Protein AF-A0A945WP04-F1 (afdb_monomer)

Secondary structure (DSSP, 8-state):
--S------------PPP-B-S---HHHHHHHHHHHHHHH-PPPGGGTTTTSTTTTSSB-PPP-SSSS---HHHHHHHHHHHT-GGGSTTS---HHHHSBGGGTSB--SSS-B-GGG-B-SS-----TTGGGSSSBSTT--BSSHHHHHHHHHH-TTTT---HHHHHHHHHT-HHHHHHHHHH-TT-S-HHHHHHHHHHHHHHHHS----HHHHTTTSSS--S-HHHHHHHHHHHHTTGGGTS-BTTTSSS-EEETTSSS-S-BTTB---GGG-BTHHHH--GGGTTEEEPPP-TTGGGSPSBSTT--B--HHHHHHHHHHHHH-----HHHHHHHHHHHHHTS-TTTSS--TT---SSS----S--SS------------PPPHHHHHHHHHHHHHHHHHHHHHHHHHHHHHHHHHHTTS-SSSHHHHHHHHHHHHHHHHTTS--TTB-HHHHHHHHHHHHHHHHHHHHHHHHHHHHHHHHHHHHHHHHHHHHHHHHHHTT--HHHHHHHHHHHHHHHHHHHS-SHHHHHHHHHHHHHHTTS---HHHHHHHHHHHHHHHHHS-----

Solvent-accessible surface area (backbone atoms only — not comparable to full-atom values): 30443 Å² total; per-residue (Å²): 144,87,84,88,81,82,74,79,81,76,87,62,93,69,77,73,80,89,53,74,55,75,94,67,54,61,68,52,41,52,51,30,44,50,51,19,51,62,44,31,54,80,80,73,56,69,59,66,41,68,86,43,94,45,54,47,38,45,58,38,70,68,41,82,78,67,83,86,74,78,54,67,67,52,37,50,52,7,53,53,56,37,59,32,21,64,47,10,65,84,40,82,31,30,58,47,69,44,36,26,68,86,39,50,12,12,62,60,39,37,41,43,72,20,46,96,69,28,68,39,76,40,29,58,68,49,49,57,44,47,65,51,27,64,38,31,70,58,46,38,85,21,72,39,56,40,56,39,61,52,48,47,30,55,30,70,37,32,20,49,19,56,66,69,57,35,43,50,51,44,69,73,34,70,68,51,46,55,55,28,50,45,70,32,95,80,29,86,38,69,66,52,53,17,45,26,35,32,48,22,46,35,70,68,30,39,59,74,75,17,42,52,55,44,43,79,74,65,91,48,75,61,58,51,75,55,19,51,52,5,50,53,49,37,47,42,58,17,54,35,44,63,37,18,19,58,41,31,10,23,51,50,41,40,60,64,26,72,57,32,72,70,56,45,96,94,45,67,79,53,82,76,47,25,31,31,18,76,79,68,73,42,74,93,30,48,36,16,28,38,35,61,54,41,58,35,48,75,55,42,42,26,41,66,62,63,16,81,36,87,43,72,61,58,49,52,51,49,47,34,31,20,54,58,41,39,88,76,55,72,67,55,46,51,19,33,51,43,25,40,48,28,38,21,52,76,61,80,69,62,87,57,100,82,67,94,64,80,78,54,84,74,73,56,92,63,89,68,84,76,85,62,92,67,72,79,76,64,45,76,72,76,62,59,61,72,57,42,49,54,49,36,48,51,53,50,52,51,29,50,52,48,44,70,47,30,66,58,54,37,54,51,38,52,49,34,42,75,72,63,71,26,53,40,47,44,67,44,44,46,42,51,50,50,25,43,22,26,19,45,17,43,64,38,62,53,61,49,50,29,70,72,59,45,52,53,46,42,57,51,16,53,52,40,39,55,48,40,59,53,46,52,55,54,51,36,55,50,51,35,32,51,23,49,27,48,18,22,48,31,36,41,53,46,52,48,55,63,60,48,66,91,49,53,74,70,54,44,53,48,44,50,50,29,56,51,27,49,52,48,20,71,76,50,48,38,74,67,34,44,52,49,29,55,50,36,52,54,58,55,71,79,47,97,62,64,67,69,62,52,51,36,42,53,50,22,53,49,45,28,63,75,40,50,77,54,76,80,128

Mean predicted aligned error: 7.93 Å

Foldseek 3Di:
DPPPPPPPPPPPPPPDDFDFDDDDDLVLQVVLLVQLDLLLDDAQQLCQCCVAPCNQPQADAFHDPDDDDDDVLLLVLLVCQQQQLLLFPVSNAGVCQAQPVLLQGGPQDLFGAAPVRQTDQWGDAHLACQSNFCADDFLRPGRGQLRVNQVQSCDCRHRVHDLVSSLVVLVVPVVQQVSQVQADVVGRDSSSSSVSNRSNSCNQRGDADFLVNVVSPDVDNSADPLLVLLVVLCVLLQLSLAQGGHQRFSQAKAAWQPLHDPADPVRHDDPLQQRNCVPPVDPVCGSITGTGGLQVVLRRAPDDTSSPRGDQLVVQQSCSCRVRVDHDDSSNSSSNSSNSNRSHDPPVSDDDPPDPDPNDPPPPPCPDDDPDVPDSPGHPDPPRSVVSLVVLQVVLVVLVVLLVCLVVQLVVLLVCLLQSVHSDRSSNSSSLSSLSSSLSSQCSHRSRGDPVVNVVSNVVSVVSNVVSVVVSVVSNLSSNLSSLLSSLLSLLLSLLVVQVVVDDPVSVVLSVQLNVLSVVCSNAPAPVSLVSNVVSLVVNVVDPDDPSSNVSNVSSNVSNVVSDDHPDD

pLDDT: mean 86.67, std 18.06, range [26.17, 98.5]

Nearest PDB structures (foldseek):
  6qkn-assembly1_A  TM=9.224E-01  e=2.641E-20  Neisseria gonorrhoeae
  2c1v-assembly1_B  TM=8.994E-01  e=1.463E-19  Paracoccus pantotrophus
  2vhd-assembly1_B  TM=9.060E-01  e=2.171E-19  Pseudomonas aeruginosa
  4aam-assembly1_A  TM=8.886E-01  e=1.597E-19  Geobacter sulfurreducens PCA
  2c1u-assembly2_D  TM=7.619E-01  e=1.241E-13  Paracoccus pantotrophus

Structure (mmCIF, N/CA/C/O backbone):
data_AF-A0A945WP04-F1
#
_entry.id   AF-A0A945WP04-F1
#
loop_
_atom_site.group_PDB
_atom_site.id
_atom_site.type_symbol
_atom_site.label_atom_id
_atom_site.label_alt_id
_atom_site.label_comp_id
_atom_site.label_asym_id
_atom_site.label_entity_id
_atom_site.label_seq_id
_atom_site.pdbx_PDB_ins_code
_atom_site.Cartn_x
_atom_site.Cartn_y
_atom_site.Cartn_z
_atom_site.occupancy
_atom_site.B_iso_or_equiv
_atom_site.auth_seq_id
_atom_site.auth_comp_id
_atom_site.auth_asym_id
_atom_site.auth_atom_id
_atom_site.pdbx_PDB_model_num
ATOM 1 N N . MET A 1 1 ? 13.550 -12.109 20.025 1.00 34.31 1 MET A N 1
ATOM 2 C CA . MET A 1 1 ? 14.555 -11.101 19.603 1.00 34.31 1 MET A CA 1
ATOM 3 C C . MET A 1 1 ? 15.988 -11.354 20.125 1.00 34.31 1 MET A C 1
ATOM 5 O O . MET A 1 1 ? 16.741 -10.403 20.266 1.00 34.31 1 MET A O 1
ATOM 9 N N . LYS A 1 2 ? 16.436 -12.603 20.362 1.00 28.48 2 LYS A N 1
ATOM 10 C CA . LYS A 1 2 ? 17.830 -12.880 20.801 1.00 28.48 2 LYS A CA 1
ATOM 11 C C . LYS A 1 2 ? 18.647 -13.811 19.882 1.00 28.48 2 LYS A C 1
ATOM 13 O O . LYS A 1 2 ? 19.763 -14.133 20.246 1.00 28.48 2 LYS A O 1
ATOM 18 N N . ASN A 1 3 ? 18.158 -14.185 18.690 1.00 29.69 3 ASN A N 1
ATOM 19 C CA . ASN A 1 3 ? 18.866 -15.119 17.786 1.00 29.69 3 ASN A CA 1
ATOM 20 C C . ASN A 1 3 ? 18.899 -14.714 16.292 1.00 29.69 3 ASN A C 1
ATOM 22 O O . ASN A 1 3 ? 19.083 -15.570 15.436 1.00 29.69 3 ASN A O 1
ATOM 26 N N . ILE A 1 4 ? 18.762 -13.425 15.956 1.00 34.06 4 ILE A N 1
ATOM 27 C CA . ILE A 1 4 ? 19.034 -12.909 14.596 1.00 34.06 4 ILE A CA 1
ATOM 28 C C . ILE A 1 4 ? 19.925 -11.673 14.734 1.00 34.06 4 ILE A C 1
ATOM 30 O O . ILE A 1 4 ? 19.503 -10.542 14.552 1.00 34.06 4 ILE A O 1
ATOM 34 N N . LEU A 1 5 ? 21.150 -11.888 15.200 1.00 34.22 5 LEU A N 1
ATOM 35 C CA . LEU A 1 5 ? 22.215 -10.885 15.174 1.00 34.22 5 LEU A CA 1
ATOM 36 C C . LEU A 1 5 ? 23.546 -11.635 15.128 1.00 34.22 5 LEU A C 1
ATOM 38 O O . LEU A 1 5 ? 24.365 -11.598 16.039 1.00 34.22 5 LEU A O 1
ATOM 42 N N . LEU A 1 6 ? 23.719 -12.398 14.053 1.00 34.66 6 LEU A N 1
ATOM 43 C CA . LEU A 1 6 ? 25.030 -12.868 13.628 1.00 34.66 6 LEU A CA 1
ATOM 44 C C . LEU A 1 6 ? 25.263 -12.424 12.182 1.00 34.66 6 LEU A C 1
ATOM 46 O O . LEU A 1 6 ? 25.615 -13.220 11.321 1.00 34.66 6 LEU A O 1
ATOM 50 N N . PHE A 1 7 ? 25.045 -11.135 11.914 1.00 36.44 7 PHE A N 1
ATOM 51 C CA . PHE A 1 7 ? 25.724 -10.500 10.797 1.00 36.44 7 PHE A CA 1
ATOM 52 C C . PHE A 1 7 ? 27.129 -10.171 11.279 1.00 36.44 7 PHE A C 1
ATOM 54 O O . PHE A 1 7 ? 27.327 -9.373 12.196 1.00 36.44 7 PHE A O 1
ATOM 61 N N . LEU A 1 8 ? 28.100 -10.870 10.699 1.00 32.41 8 LEU A N 1
ATOM 62 C CA . LEU A 1 8 ? 29.501 -10.504 10.774 1.00 32.41 8 LEU A CA 1
ATOM 63 C C . LEU A 1 8 ? 29.613 -9.017 10.431 1.00 32.41 8 LEU A C 1
ATOM 65 O O . LEU A 1 8 ? 29.380 -8.615 9.294 1.00 32.41 8 LEU A O 1
ATOM 69 N N . PHE A 1 9 ? 29.973 -8.217 11.432 1.00 36.03 9 PHE A N 1
ATOM 70 C CA . PHE A 1 9 ? 30.560 -6.903 11.240 1.00 36.03 9 PHE A CA 1
ATOM 71 C C . PHE A 1 9 ? 31.805 -7.071 10.358 1.00 36.03 9 PHE A C 1
ATOM 73 O O . PHE A 1 9 ? 32.915 -7.255 10.851 1.00 36.03 9 PHE A O 1
ATOM 80 N N . LEU A 1 10 ? 31.635 -6.966 9.044 1.00 36.03 10 LEU A N 1
ATOM 81 C CA . LEU A 1 10 ? 32.674 -6.447 8.164 1.00 36.03 10 LEU A CA 1
ATOM 82 C C . LEU A 1 10 ? 32.594 -4.917 8.224 1.00 36.03 10 LEU A C 1
ATOM 84 O O . LEU A 1 10 ? 32.387 -4.230 7.231 1.00 36.03 10 LEU A O 1
ATOM 88 N N . SER A 1 11 ? 32.784 -4.367 9.429 1.00 35.47 11 SER A N 1
ATOM 89 C CA . SER A 1 11 ? 33.242 -2.990 9.612 1.00 35.47 11 SER A CA 1
ATOM 90 C C . SER A 1 11 ? 34.712 -2.936 9.202 1.00 35.47 11 SER A C 1
ATOM 92 O O . SER A 1 11 ? 35.624 -2.881 10.024 1.00 35.47 11 SER A O 1
ATOM 94 N N . GLY A 1 12 ? 34.927 -3.047 7.902 1.00 32.53 12 GLY A N 1
ATOM 95 C CA . GLY A 1 12 ? 36.194 -2.862 7.233 1.00 32.53 12 GLY A CA 1
ATOM 96 C C . GLY A 1 12 ? 35.875 -2.158 5.934 1.00 32.53 12 GLY A C 1
ATOM 97 O O . GLY A 1 12 ? 35.810 -2.798 4.892 1.00 32.53 12 GLY A O 1
ATOM 98 N N . ALA A 1 13 ? 35.619 -0.851 6.015 1.00 39.91 13 ALA A N 1
ATOM 99 C CA . ALA A 1 13 ? 35.629 0.022 4.854 1.00 39.91 13 ALA A CA 1
ATOM 100 C C . ALA A 1 13 ? 37.052 0.023 4.280 1.00 39.91 13 ALA A C 1
ATOM 102 O O . ALA A 1 13 ? 37.882 0.868 4.602 1.00 39.91 13 ALA A O 1
ATOM 103 N N . ILE A 1 14 ? 37.352 -0.984 3.471 1.00 37.69 14 ILE A N 1
ATOM 104 C CA . ILE A 1 14 ? 38.383 -0.904 2.455 1.00 37.69 14 ILE A CA 1
ATOM 105 C C . ILE A 1 14 ? 37.577 -0.736 1.177 1.00 37.69 14 ILE A C 1
ATOM 107 O O . ILE A 1 14 ? 37.139 -1.720 0.594 1.00 37.69 14 ILE A O 1
ATOM 111 N N . GLN A 1 15 ? 37.313 0.512 0.784 1.00 42.91 15 GLN A N 1
ATOM 112 C CA . GLN A 1 15 ? 37.037 0.776 -0.623 1.00 42.91 15 GLN A CA 1
ATOM 113 C C . GLN A 1 15 ? 38.327 0.385 -1.357 1.00 42.91 15 GLN A C 1
ATOM 115 O O . GLN A 1 15 ? 39.358 1.023 -1.112 1.00 42.91 15 GLN A O 1
ATOM 120 N N . PRO A 1 16 ? 38.353 -0.692 -2.163 1.00 43.84 16 PRO A N 1
ATOM 121 C CA . PRO A 1 16 ? 39.505 -0.921 -3.014 1.00 43.84 16 PRO A CA 1
ATOM 122 C C . PRO A 1 16 ? 39.637 0.301 -3.927 1.00 43.84 16 PRO A C 1
ATOM 124 O O . PRO A 1 16 ? 38.644 0.793 -4.460 1.00 43.84 16 PRO A O 1
ATOM 127 N N . ALA A 1 17 ? 40.852 0.830 -4.073 1.00 47.66 17 ALA A N 1
ATOM 128 C CA . ALA A 1 17 ? 41.103 1.848 -5.082 1.00 47.66 17 ALA A CA 1
ATOM 129 C C . ALA A 1 17 ? 40.721 1.256 -6.448 1.00 47.66 17 ALA A C 1
ATOM 131 O O . ALA A 1 17 ? 41.252 0.203 -6.816 1.00 47.66 17 ALA A O 1
ATOM 132 N N . LEU A 1 18 ? 39.784 1.898 -7.156 1.00 55.88 18 LEU A N 1
ATOM 133 C CA . LEU A 1 18 ? 39.366 1.462 -8.486 1.00 55.88 18 LEU A CA 1
ATOM 134 C C . LEU A 1 18 ? 40.599 1.424 -9.395 1.00 55.88 18 LEU A C 1
ATOM 136 O O . LEU A 1 18 ? 41.330 2.410 -9.516 1.00 55.88 18 LEU A O 1
ATOM 140 N N . SER A 1 19 ? 40.857 0.262 -9.987 1.00 52.16 19 SER A N 1
ATOM 141 C CA . SER A 1 19 ? 41.856 0.090 -11.038 1.00 52.16 19 SER A CA 1
ATOM 142 C C . SER A 1 19 ? 41.137 -0.208 -12.345 1.00 52.16 19 SER A C 1
ATOM 144 O O . SER A 1 19 ? 40.187 -0.994 -12.355 1.00 52.16 19 SER A O 1
ATOM 146 N N . TYR A 1 20 ? 41.595 0.417 -13.428 1.00 63.59 20 TYR A N 1
ATOM 147 C CA . TYR A 1 20 ? 40.957 0.335 -14.739 1.00 63.59 20 TYR A CA 1
ATOM 148 C C . TYR A 1 20 ? 41.781 -0.508 -15.711 1.00 63.59 20 TYR A C 1
ATOM 150 O O . TYR A 1 20 ? 42.997 -0.316 -15.794 1.00 63.59 20 TYR A O 1
ATOM 158 N N . GLY A 1 21 ? 41.094 -1.385 -16.449 1.00 58.47 21 GLY A N 1
ATOM 159 C CA . GLY A 1 21 ? 41.685 -2.259 -17.468 1.00 58.47 21 GLY A CA 1
ATOM 160 C C . GLY A 1 21 ? 41.702 -1.675 -18.879 1.00 58.47 21 GLY A C 1
ATOM 161 O O . GLY A 1 21 ? 41.487 -0.479 -19.065 1.00 58.47 21 GLY A O 1
ATOM 162 N N . ASP A 1 22 ? 42.003 -2.531 -19.866 1.00 56.81 22 ASP A N 1
ATOM 163 C CA . ASP A 1 22 ? 42.152 -2.219 -21.302 1.00 56.81 22 ASP A CA 1
ATOM 164 C C . ASP A 1 22 ? 41.022 -1.350 -21.906 1.00 56.81 22 ASP A C 1
ATOM 166 O O . ASP A 1 22 ? 39.963 -1.148 -21.318 1.00 56.81 22 ASP A O 1
ATOM 170 N N . SER A 1 23 ? 41.228 -0.845 -23.134 1.00 66.81 23 SER A N 1
ATOM 171 C CA . SER A 1 23 ? 40.264 0.016 -23.838 1.00 66.81 23 SER A CA 1
ATOM 172 C C . SER A 1 23 ? 38.892 -0.658 -24.027 1.00 66.81 23 SER A C 1
ATOM 174 O O . SER A 1 23 ? 38.703 -1.432 -24.968 1.00 66.81 23 SER A O 1
ATOM 176 N N . VAL A 1 24 ? 37.941 -0.326 -23.153 1.00 79.31 24 VAL A N 1
ATOM 177 C CA . VAL A 1 24 ? 36.536 -0.757 -23.207 1.00 79.31 24 VAL A CA 1
ATOM 178 C C . VAL A 1 24 ? 35.816 -0.062 -24.360 1.00 79.31 24 VAL A C 1
ATOM 180 O O . VAL A 1 24 ? 36.065 1.114 -24.647 1.00 79.31 24 VAL A O 1
ATOM 183 N N . SER A 1 25 ? 34.930 -0.780 -25.048 1.00 84.88 25 SER A N 1
ATOM 184 C CA . SER A 1 25 ? 34.165 -0.195 -26.148 1.00 84.88 25 SER A CA 1
ATOM 185 C C . SER A 1 25 ? 33.113 0.802 -25.642 1.00 84.88 25 SER A C 1
ATOM 187 O O . SER A 1 25 ? 32.589 0.679 -24.537 1.00 84.88 25 SER A O 1
ATOM 189 N N . GLN A 1 26 ? 32.754 1.782 -26.478 1.00 85.00 26 GLN A N 1
ATOM 190 C CA . GLN A 1 26 ? 31.664 2.721 -26.180 1.00 85.00 26 GLN A CA 1
ATOM 191 C C . GLN A 1 26 ? 30.350 1.990 -25.863 1.00 85.00 26 GLN A C 1
ATOM 193 O O . GLN A 1 26 ? 29.689 2.326 -24.887 1.00 85.00 26 GLN A O 1
ATOM 198 N N . LEU A 1 27 ? 30.018 0.959 -26.646 1.00 86.00 27 LEU A N 1
ATOM 199 C CA . LEU A 1 27 ? 28.788 0.187 -26.479 1.00 86.00 27 LEU A CA 1
ATOM 200 C C . LEU A 1 27 ? 28.720 -0.510 -25.113 1.00 86.00 27 LEU A C 1
ATOM 202 O O . LEU A 1 27 ? 27.656 -0.564 -24.506 1.00 86.00 27 LEU A O 1
ATOM 206 N N . GLU A 1 28 ? 29.841 -1.036 -24.615 1.00 88.25 28 GLU A N 1
ATOM 207 C CA . GLU A 1 28 ? 29.900 -1.676 -23.294 1.00 88.25 28 GLU A CA 1
ATOM 208 C C . GLU A 1 28 ? 29.711 -0.665 -22.158 1.00 88.25 28 GLU A C 1
ATOM 210 O O . GLU A 1 28 ? 29.015 -0.971 -21.191 1.00 88.25 28 GLU A O 1
ATOM 215 N N . ILE A 1 29 ? 30.282 0.538 -22.281 1.00 89.25 29 ILE A N 1
ATOM 216 C CA . ILE A 1 29 ? 30.098 1.621 -21.302 1.00 89.25 29 ILE A CA 1
ATOM 217 C C . ILE A 1 29 ? 28.630 2.062 -21.275 1.00 89.25 29 ILE A C 1
ATOM 219 O O . ILE A 1 29 ? 28.030 2.122 -20.205 1.00 89.25 29 ILE A O 1
ATOM 223 N N . GLU A 1 30 ? 28.040 2.315 -22.446 1.00 89.62 30 GLU A N 1
ATOM 224 C CA . GLU A 1 30 ? 26.631 2.707 -22.572 1.00 89.62 30 GLU A CA 1
ATOM 225 C C . GLU A 1 30 ? 25.693 1.631 -22.022 1.00 89.62 30 GLU A C 1
ATOM 227 O O . GLU A 1 30 ? 24.803 1.935 -21.231 1.00 89.62 30 GLU A O 1
ATOM 232 N N . SER A 1 31 ? 25.931 0.364 -22.370 1.00 88.81 31 SER A N 1
ATOM 233 C CA . SER A 1 31 ? 25.106 -0.757 -21.905 1.00 88.81 31 SER A CA 1
ATOM 234 C C . SER A 1 31 ? 25.180 -0.934 -20.388 1.00 88.81 31 SER A C 1
ATOM 236 O O . SER A 1 31 ? 24.155 -1.156 -19.747 1.00 88.81 31 SER A O 1
ATOM 238 N N . ALA A 1 32 ? 26.375 -0.828 -19.796 1.00 91.25 32 ALA A N 1
ATOM 239 C CA . ALA A 1 32 ? 26.549 -0.956 -18.351 1.00 91.25 32 ALA A CA 1
ATOM 240 C C . ALA A 1 32 ? 25.878 0.195 -17.591 1.00 91.25 32 ALA A C 1
ATOM 242 O O . ALA A 1 32 ? 25.213 -0.043 -16.582 1.00 91.25 32 ALA A O 1
ATOM 243 N N . TRP A 1 33 ? 26.011 1.423 -18.096 1.00 92.19 33 TRP A N 1
ATOM 244 C CA . TRP A 1 33 ? 25.365 2.596 -17.519 1.00 92.19 33 TRP A CA 1
ATOM 245 C C . TRP A 1 33 ? 23.839 2.519 -17.600 1.00 92.19 33 TRP A C 1
ATOM 247 O O . TRP A 1 33 ? 23.161 2.735 -16.597 1.00 92.19 33 TRP A O 1
ATOM 257 N N . LEU A 1 34 ? 23.289 2.181 -18.770 1.00 89.19 34 LEU A N 1
ATOM 258 C CA . LEU A 1 34 ? 21.843 2.033 -18.943 1.00 89.19 34 LEU A CA 1
ATOM 259 C C . LEU A 1 34 ? 21.301 0.936 -18.026 1.00 89.19 34 LEU A C 1
ATOM 261 O O . LEU A 1 34 ? 20.300 1.151 -17.351 1.00 89.19 34 LEU A O 1
ATOM 265 N N . ALA A 1 35 ? 21.991 -0.203 -17.919 1.00 90.19 35 ALA A N 1
ATOM 266 C CA . ALA A 1 35 ? 21.593 -1.269 -17.006 1.00 90.19 35 ALA A CA 1
ATOM 267 C C . ALA A 1 35 ? 21.615 -0.817 -15.533 1.00 90.19 35 ALA A C 1
ATOM 269 O O . ALA A 1 35 ? 20.663 -1.088 -14.803 1.00 90.19 35 ALA A O 1
ATOM 270 N N . PHE A 1 36 ? 22.642 -0.071 -15.111 1.00 93.56 36 PHE A N 1
ATOM 271 C CA . PHE A 1 36 ? 22.720 0.529 -13.774 1.00 93.56 36 PHE A CA 1
ATOM 272 C C . PHE A 1 36 ? 21.574 1.516 -13.513 1.00 93.56 36 PHE A C 1
ATOM 274 O O . PHE A 1 36 ? 20.879 1.407 -12.500 1.00 93.56 36 PHE A O 1
ATOM 281 N N . SER A 1 37 ? 21.346 2.452 -14.437 1.00 89.31 37 SER A N 1
ATOM 282 C CA . SER A 1 37 ? 20.302 3.473 -14.325 1.00 89.31 37 SER A CA 1
ATOM 283 C C . SER A 1 37 ? 18.908 2.843 -14.284 1.00 89.31 37 SER A C 1
ATOM 285 O O . SER A 1 37 ? 18.106 3.174 -13.408 1.00 89.31 37 SER A O 1
ATOM 287 N N . ASN A 1 38 ? 18.645 1.876 -15.165 1.00 85.81 38 ASN A N 1
ATOM 288 C CA . ASN A 1 38 ? 17.376 1.153 -15.232 1.00 85.81 38 ASN A CA 1
ATOM 289 C C . ASN A 1 38 ? 17.143 0.307 -13.973 1.00 85.81 38 ASN A C 1
ATOM 291 O O . ASN A 1 38 ? 16.034 0.283 -13.446 1.00 85.81 38 ASN A O 1
ATOM 295 N N . ALA A 1 39 ? 18.183 -0.348 -13.446 1.00 89.31 39 ALA A N 1
ATOM 296 C CA . ALA A 1 39 ? 18.085 -1.129 -12.214 1.00 89.31 39 ALA A CA 1
ATOM 297 C C . ALA A 1 39 ? 17.856 -0.261 -10.968 1.00 89.31 39 ALA A C 1
ATOM 299 O O . ALA A 1 39 ? 17.168 -0.693 -10.041 1.00 89.31 39 ALA A O 1
ATOM 300 N N . ARG A 1 40 ? 18.410 0.959 -10.942 1.00 90.88 40 ARG A N 1
ATOM 301 C CA . ARG A 1 40 ? 18.134 1.945 -9.889 1.00 90.88 40 ARG A CA 1
ATOM 302 C C . ARG A 1 40 ? 16.696 2.464 -9.962 1.00 90.88 40 ARG A C 1
ATOM 304 O O . ARG A 1 40 ? 16.062 2.647 -8.920 1.00 90.88 40 ARG A O 1
ATOM 311 N N . GLY A 1 41 ? 16.203 2.725 -11.173 1.00 86.44 41 GLY A N 1
ATOM 312 C CA . GLY A 1 41 ? 14.885 3.306 -11.426 1.00 86.44 41 GLY A CA 1
ATOM 313 C C . GLY A 1 41 ? 14.698 4.700 -10.813 1.00 86.44 41 GLY A C 1
ATOM 314 O O . GLY A 1 41 ? 15.636 5.314 -10.291 1.00 86.44 41 GLY A O 1
ATOM 315 N N . GLU A 1 42 ? 13.465 5.197 -10.846 1.00 83.81 42 GLU A N 1
ATOM 316 C CA . GLU A 1 42 ? 13.076 6.488 -10.264 1.00 83.81 42 GLU A CA 1
ATOM 317 C C . GLU A 1 42 ? 12.852 6.410 -8.749 1.00 83.81 42 GLU A C 1
ATOM 319 O O . GLU A 1 42 ? 12.604 5.340 -8.190 1.00 83.81 42 GLU A O 1
ATOM 324 N N . ALA A 1 43 ? 12.970 7.555 -8.070 1.00 86.12 43 ALA A N 1
ATOM 325 C CA . ALA A 1 43 ? 12.761 7.640 -6.629 1.00 86.12 43 ALA A CA 1
ATOM 326 C C . ALA A 1 43 ? 11.291 7.511 -6.244 1.00 86.12 43 ALA A C 1
ATOM 328 O O . ALA A 1 43 ? 10.401 7.939 -6.972 1.00 86.12 43 ALA A O 1
ATOM 329 N N . SER A 1 44 ? 11.044 6.934 -5.065 1.00 87.94 44 SER A N 1
ATOM 330 C CA . SER A 1 44 ? 9.682 6.787 -4.559 1.00 87.94 44 SER A CA 1
ATOM 331 C C . SER A 1 44 ? 9.044 8.147 -4.284 1.00 87.94 44 SER A C 1
ATOM 333 O O . SER A 1 44 ? 9.602 8.982 -3.566 1.00 87.94 44 SER A O 1
ATOM 335 N N . LEU A 1 45 ? 7.822 8.326 -4.786 1.00 88.12 45 LEU A N 1
ATOM 336 C CA . LEU A 1 45 ? 7.016 9.526 -4.569 1.00 88.12 45 LEU A CA 1
ATOM 337 C C . LEU A 1 45 ? 6.528 9.681 -3.121 1.00 88.12 45 LEU A C 1
ATOM 339 O O . LEU A 1 45 ? 6.137 10.771 -2.721 1.00 88.12 45 LEU A O 1
ATOM 343 N N . ILE A 1 46 ? 6.606 8.629 -2.300 1.00 88.06 46 ILE A N 1
ATOM 344 C CA . ILE A 1 46 ? 6.139 8.609 -0.901 1.00 88.06 46 ILE A CA 1
ATOM 345 C C . ILE A 1 46 ? 6.805 9.703 -0.029 1.00 88.06 46 ILE A C 1
ATOM 347 O O . ILE A 1 46 ? 6.271 10.097 1.016 1.00 88.06 46 ILE A O 1
ATOM 351 N N . ARG A 1 47 ? 7.971 10.217 -0.448 1.00 85.31 47 ARG A N 1
ATOM 352 C CA . ARG A 1 47 ? 8.726 11.269 0.252 1.00 85.31 47 ARG A CA 1
ATOM 353 C C . ARG A 1 47 ? 8.447 12.698 -0.247 1.00 85.31 47 ARG A C 1
ATOM 355 O O . ARG A 1 47 ? 9.016 13.634 0.305 1.00 85.31 47 ARG A O 1
ATOM 362 N N . GLY A 1 48 ? 7.605 12.900 -1.261 1.00 77.06 48 GLY A N 1
ATOM 363 C CA . GLY A 1 48 ? 7.468 14.203 -1.933 1.00 77.06 48 GLY A CA 1
ATOM 364 C C . GLY A 1 48 ? 7.057 15.390 -1.038 1.00 77.06 48 GLY A C 1
ATOM 365 O O . GLY A 1 48 ? 7.302 16.533 -1.402 1.00 77.06 48 GLY A O 1
ATOM 366 N N . ASP A 1 49 ? 6.494 15.142 0.145 1.00 79.31 49 ASP A N 1
ATOM 367 C CA . ASP A 1 49 ? 5.910 16.131 1.065 1.00 79.31 49 ASP A CA 1
ATOM 368 C C . ASP A 1 49 ? 6.508 16.093 2.491 1.00 79.31 49 ASP A C 1
ATOM 370 O O . ASP A 1 49 ? 5.860 16.513 3.447 1.00 79.31 49 ASP A O 1
ATOM 374 N N . VAL A 1 50 ? 7.749 15.619 2.671 1.00 84.75 50 VAL A N 1
ATOM 375 C CA . VAL A 1 50 ? 8.391 15.528 4.010 1.00 84.75 50 VAL A CA 1
ATOM 376 C C . VAL A 1 50 ? 8.463 16.841 4.792 1.00 84.75 50 VAL A C 1
ATOM 378 O O . VAL A 1 50 ? 8.528 16.812 6.017 1.00 84.75 50 VAL A O 1
ATOM 381 N N . GLU A 1 51 ? 8.454 17.981 4.101 1.00 87.38 51 GLU A N 1
ATOM 382 C CA . GLU A 1 51 ? 8.515 19.310 4.721 1.00 87.38 51 GLU A CA 1
ATOM 383 C C . GLU A 1 51 ? 7.126 19.863 5.094 1.00 87.38 51 GLU A C 1
ATOM 385 O O . GLU A 1 51 ? 7.023 20.944 5.678 1.00 87.38 51 GLU A O 1
ATOM 390 N N . HIS A 1 52 ? 6.038 19.159 4.757 1.00 87.00 52 HIS A N 1
ATOM 391 C CA . HIS A 1 52 ? 4.685 19.602 5.085 1.00 87.00 52 HIS A CA 1
ATOM 392 C C . HIS A 1 52 ? 4.458 19.588 6.612 1.00 87.00 52 HIS A C 1
ATOM 394 O O . HIS A 1 52 ? 4.917 18.665 7.288 1.00 87.00 52 HIS A O 1
ATOM 400 N N . PRO A 1 53 ? 3.705 20.542 7.203 1.00 87.50 53 PRO A N 1
ATOM 401 C CA . PRO A 1 53 ? 3.450 20.554 8.648 1.00 87.50 53 PRO A CA 1
ATOM 402 C C . PRO A 1 53 ? 2.823 19.264 9.192 1.00 87.50 53 PRO A C 1
ATOM 404 O O . PRO A 1 53 ? 3.075 18.898 10.336 1.00 87.50 53 PRO A O 1
ATOM 407 N N . SER A 1 54 ? 2.045 18.565 8.359 1.00 85.75 54 SER A N 1
ATOM 408 C CA . SER A 1 54 ? 1.415 17.283 8.695 1.00 85.75 54 SER A CA 1
ATOM 409 C C . SER A 1 54 ? 2.282 16.059 8.374 1.00 85.75 54 SER A C 1
ATOM 411 O O . SER A 1 54 ? 1.782 14.937 8.375 1.00 85.75 54 SER A O 1
ATOM 413 N N . ALA A 1 55 ? 3.574 16.233 8.075 1.00 88.75 55 ALA A N 1
ATOM 414 C CA . ALA A 1 55 ? 4.443 15.147 7.623 1.00 88.75 55 ALA A CA 1
ATOM 415 C C . ALA A 1 55 ? 4.593 14.004 8.633 1.00 88.75 55 ALA A C 1
ATOM 417 O O . ALA A 1 55 ? 4.950 12.916 8.217 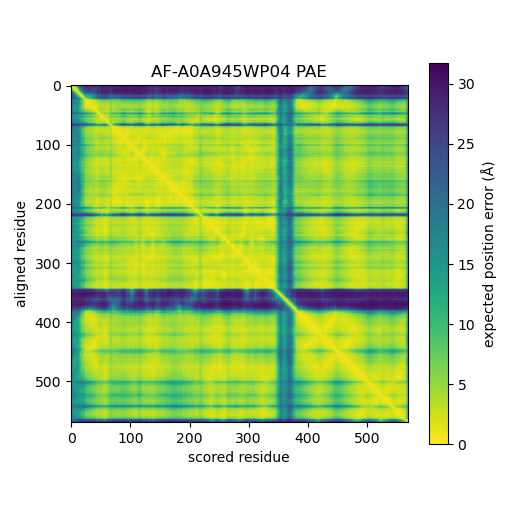1.00 88.75 55 ALA A O 1
ATOM 418 N N . ASN A 1 56 ? 4.336 14.230 9.928 1.00 91.88 56 ASN A N 1
ATOM 419 C CA . ASN A 1 56 ? 4.341 13.181 10.958 1.00 91.88 56 ASN A CA 1
ATOM 420 C C . ASN A 1 56 ? 2.927 12.797 11.442 1.00 91.88 56 ASN A C 1
ATOM 422 O O . ASN A 1 56 ? 2.795 11.951 12.335 1.00 91.88 56 ASN A O 1
ATOM 426 N N . ASP A 1 57 ? 1.885 13.414 10.877 1.00 92.62 57 ASP A N 1
ATOM 427 C CA . ASP A 1 57 ? 0.493 13.157 11.240 1.00 92.62 57 ASP A CA 1
ATOM 428 C C . ASP A 1 57 ? -0.004 11.837 10.637 1.00 92.62 57 ASP A C 1
ATOM 430 O O . ASP A 1 57 ? 0.592 11.253 9.735 1.00 92.62 57 ASP A O 1
ATOM 434 N N . ILE A 1 58 ? -1.148 11.358 11.132 1.00 94.62 58 ILE A N 1
ATOM 435 C CA . ILE A 1 58 ? -1.789 10.121 10.656 1.00 94.62 58 ILE A CA 1
ATOM 436 C C . ILE A 1 58 ? -2.081 10.183 9.149 1.00 94.62 58 ILE A C 1
ATOM 438 O O . ILE A 1 58 ? -1.965 9.175 8.452 1.00 94.62 58 ILE A O 1
ATOM 442 N N . PHE A 1 59 ? -2.479 11.356 8.658 1.00 93.69 59 PHE A N 1
ATOM 443 C CA . PHE A 1 59 ? -2.839 11.591 7.268 1.00 93.69 59 PHE A CA 1
ATOM 444 C C . PHE A 1 59 ? -1.909 12.625 6.649 1.00 93.69 59 PHE A C 1
ATOM 446 O O . PHE A 1 59 ? -1.612 13.648 7.269 1.00 93.69 59 PHE A O 1
ATOM 453 N N . ARG A 1 60 ? -1.500 12.376 5.406 1.00 90.31 60 ARG A N 1
ATOM 454 C CA . ARG A 1 60 ? -0.590 13.250 4.666 1.00 90.31 60 ARG A CA 1
ATOM 455 C C . ARG A 1 60 ? -1.206 13.743 3.366 1.00 90.31 60 ARG A C 1
ATOM 457 O O . ARG A 1 60 ? -2.140 13.141 2.834 1.00 90.31 60 ARG A O 1
ATOM 464 N N . VAL A 1 61 ? -0.667 14.854 2.881 1.00 88.75 61 VAL A N 1
ATOM 465 C CA . VAL A 1 61 ? -1.009 15.408 1.572 1.00 88.75 61 VAL A CA 1
ATOM 466 C C . VAL A 1 61 ? -0.376 14.563 0.480 1.00 88.75 61 VAL A C 1
ATOM 468 O O . VAL A 1 61 ? 0.734 14.070 0.640 1.00 88.75 61 VAL A O 1
ATOM 471 N N . ILE A 1 62 ? -1.072 14.403 -0.643 1.00 87.94 62 ILE A N 1
ATOM 472 C CA . ILE A 1 62 ? -0.473 13.778 -1.821 1.00 87.94 62 ILE A CA 1
ATOM 473 C C . ILE A 1 62 ? 0.498 14.786 -2.449 1.00 87.94 62 ILE A C 1
ATOM 475 O O . ILE A 1 62 ? 0.100 15.938 -2.643 1.00 87.94 62 ILE A O 1
ATOM 479 N N . PRO A 1 63 ? 1.747 14.391 -2.757 1.00 83.62 63 PRO A N 1
ATOM 480 C CA . PRO A 1 63 ? 2.695 15.282 -3.409 1.00 83.62 63 PRO A CA 1
ATOM 481 C C . PRO A 1 63 ? 2.195 15.697 -4.794 1.00 83.62 63 PRO A C 1
ATOM 483 O O . PRO A 1 63 ? 1.597 14.900 -5.519 1.00 83.62 63 PRO A O 1
ATOM 486 N N . ASP A 1 64 ? 2.480 16.941 -5.173 1.00 79.75 64 ASP A N 1
ATOM 487 C CA . ASP A 1 64 ? 2.262 17.402 -6.540 1.00 79.75 64 ASP A CA 1
ATOM 488 C C . ASP A 1 64 ? 3.330 16.789 -7.452 1.00 79.75 64 ASP A C 1
ATOM 490 O O . ASP A 1 64 ? 4.510 17.135 -7.382 1.00 79.75 64 ASP A O 1
ATOM 494 N N . VAL A 1 65 ? 2.909 15.841 -8.285 1.00 78.31 65 VAL A N 1
ATOM 495 C CA . VAL A 1 65 ? 3.783 15.157 -9.245 1.00 78.31 65 VAL A CA 1
ATOM 496 C C . VAL A 1 65 ? 3.962 15.950 -10.545 1.00 78.31 65 VAL A C 1
ATOM 498 O O . VAL A 1 65 ? 4.860 15.638 -11.320 1.00 78.31 65 VAL A O 1
ATOM 501 N N . GLY A 1 66 ? 3.132 16.970 -10.803 1.00 63.38 66 GLY A N 1
ATOM 502 C CA . GLY A 1 66 ? 3.015 17.635 -12.105 1.00 63.38 66 GLY A CA 1
ATOM 503 C C . GLY A 1 66 ? 3.778 18.954 -12.265 1.00 63.38 66 GLY A C 1
ATOM 504 O O . GLY A 1 66 ? 3.892 19.437 -13.391 1.00 63.38 66 GLY A O 1
ATOM 505 N N . ALA A 1 67 ? 4.299 19.547 -11.186 1.00 55.62 67 ALA A N 1
ATOM 506 C CA . ALA A 1 67 ? 4.701 20.958 -11.186 1.00 55.62 67 ALA A CA 1
ATOM 507 C C . ALA A 1 67 ? 5.914 21.321 -12.073 1.00 55.62 67 ALA A C 1
ATOM 509 O O . ALA A 1 67 ? 5.900 22.393 -12.675 1.00 55.62 67 ALA A O 1
ATOM 510 N N . ASP A 1 68 ? 6.933 20.457 -12.207 1.00 55.16 68 ASP A N 1
ATOM 511 C CA . ASP A 1 68 ? 8.242 20.902 -12.734 1.00 55.16 68 ASP A CA 1
ATOM 512 C C . ASP A 1 68 ? 8.877 20.031 -13.846 1.00 55.16 68 ASP A C 1
ATOM 514 O O . ASP A 1 68 ? 9.911 20.417 -14.397 1.00 55.16 68 ASP A O 1
ATOM 518 N N . SER A 1 69 ? 8.317 18.865 -14.213 1.00 66.56 69 SER A N 1
ATOM 519 C CA . SER A 1 69 ? 9.026 17.921 -15.113 1.00 66.56 69 SER A CA 1
ATOM 520 C C . SER A 1 69 ? 8.159 16.963 -15.947 1.00 66.56 69 SER A C 1
ATOM 522 O O . SER A 1 69 ? 8.552 15.827 -16.209 1.00 66.56 69 SER A O 1
ATOM 524 N N . LEU A 1 70 ? 6.996 17.416 -16.426 1.00 81.81 70 LEU A N 1
ATOM 525 C CA . LEU A 1 70 ? 6.190 16.603 -17.341 1.00 81.81 70 LEU A CA 1
ATOM 526 C C . LEU A 1 70 ? 6.916 16.368 -18.683 1.00 81.81 70 LEU A C 1
ATOM 528 O O . LEU A 1 70 ? 7.318 17.306 -19.377 1.00 81.81 70 LEU A O 1
ATOM 532 N N . ASP A 1 71 ? 7.046 15.099 -19.058 1.00 87.62 71 ASP A N 1
ATOM 533 C CA . ASP A 1 71 ? 7.425 14.628 -20.384 1.00 87.62 71 ASP A CA 1
ATOM 534 C C . ASP A 1 71 ? 6.147 14.240 -21.134 1.00 87.62 71 ASP A C 1
ATOM 536 O O . ASP A 1 71 ? 5.620 13.135 -20.998 1.00 87.62 71 ASP A O 1
ATOM 540 N N . GLU A 1 72 ? 5.614 15.192 -21.900 1.00 89.12 72 GLU A N 1
ATOM 541 C CA . GLU A 1 72 ? 4.370 15.020 -22.660 1.00 89.12 72 GLU A CA 1
ATOM 542 C C . GLU A 1 72 ? 4.456 13.865 -23.668 1.00 89.12 72 GLU A C 1
ATOM 544 O O . GLU A 1 72 ? 3.463 13.190 -23.934 1.00 89.12 72 GLU A O 1
ATOM 549 N N . GLU A 1 73 ? 5.644 13.605 -24.215 1.00 91.38 73 GLU A N 1
ATOM 550 C CA . GLU A 1 73 ? 5.852 12.582 -25.237 1.00 91.38 73 GLU A CA 1
ATOM 551 C C . GLU A 1 73 ? 5.861 11.187 -24.612 1.00 91.38 73 GLU A C 1
ATOM 553 O O . GLU A 1 73 ? 5.210 10.274 -25.127 1.00 91.38 73 GLU A O 1
ATOM 558 N N . LYS A 1 74 ? 6.525 11.031 -23.460 1.00 93.19 74 LYS A N 1
ATOM 559 C CA . LYS A 1 74 ? 6.486 9.793 -22.671 1.00 93.19 74 LYS A CA 1
ATOM 560 C C . LYS A 1 74 ? 5.093 9.533 -22.099 1.00 93.19 74 LYS A C 1
ATOM 562 O O . LYS A 1 74 ? 4.636 8.390 -22.119 1.00 93.19 74 LYS A O 1
ATOM 567 N N . LEU A 1 75 ? 4.394 10.582 -21.655 1.00 91.12 75 LEU A N 1
ATOM 568 C CA . LEU A 1 75 ? 3.003 10.492 -21.206 1.00 91.12 75 LEU A CA 1
ATOM 569 C C . LEU A 1 75 ? 2.093 9.970 -22.325 1.00 91.12 75 LEU A C 1
ATOM 571 O O . LEU A 1 75 ? 1.317 9.043 -22.094 1.00 91.12 75 LEU A O 1
ATOM 575 N N . GLN A 1 76 ? 2.201 10.543 -23.527 1.00 94.69 76 GLN A N 1
ATOM 576 C CA . GLN A 1 76 ? 1.409 10.130 -24.685 1.00 94.69 76 GLN A CA 1
ATOM 577 C C . GLN A 1 76 ? 1.709 8.679 -25.080 1.00 94.69 76 GLN A C 1
ATOM 579 O O . GLN A 1 76 ? 0.779 7.897 -25.270 1.00 94.69 76 GLN A O 1
ATOM 584 N N . LEU A 1 77 ? 2.988 8.290 -25.139 1.00 97.31 77 LEU A N 1
ATOM 585 C CA . LEU A 1 77 ? 3.367 6.908 -25.432 1.00 97.31 77 LEU A CA 1
ATOM 586 C C . LEU A 1 77 ? 2.778 5.930 -24.403 1.00 97.31 77 LEU A C 1
ATOM 588 O O . LEU A 1 77 ? 2.211 4.906 -24.778 1.00 97.31 77 LEU A O 1
ATOM 592 N N . GLY A 1 78 ? 2.878 6.246 -23.111 1.00 97.06 78 GLY A N 1
ATOM 593 C CA . GLY A 1 78 ? 2.298 5.423 -22.053 1.00 97.06 78 GLY A CA 1
ATOM 594 C C . GLY A 1 78 ? 0.771 5.329 -22.132 1.00 97.06 78 GLY A C 1
ATOM 595 O O . GLY A 1 78 ? 0.223 4.242 -21.956 1.00 97.06 78 GLY A O 1
ATOM 596 N N . PHE A 1 79 ? 0.085 6.425 -22.471 1.00 96.06 79 PHE A N 1
ATOM 597 C CA . PHE A 1 79 ? -1.362 6.437 -22.712 1.00 96.06 79 PHE A CA 1
ATOM 598 C C . PHE A 1 79 ? -1.766 5.506 -23.865 1.00 96.06 79 PHE A C 1
ATOM 600 O O . PHE A 1 79 ? -2.722 4.734 -23.732 1.00 96.06 79 PHE A O 1
ATOM 607 N N . ASP A 1 80 ? -1.032 5.555 -24.979 1.00 97.25 80 ASP A N 1
ATOM 608 C CA . ASP A 1 80 ? -1.291 4.708 -26.144 1.00 97.25 80 ASP A CA 1
ATOM 609 C C . ASP A 1 80 ? -1.097 3.225 -25.792 1.00 97.25 80 ASP A C 1
ATOM 611 O O . ASP A 1 80 ? -1.975 2.399 -26.059 1.00 97.25 80 ASP A O 1
ATOM 615 N N . LEU A 1 81 ? -0.009 2.900 -25.084 1.00 98.31 81 LEU A N 1
ATOM 616 C CA . LEU A 1 81 ? 0.299 1.544 -24.618 1.00 98.31 81 LEU A CA 1
ATOM 617 C C . LEU A 1 81 ? -0.726 1.014 -23.606 1.00 98.31 81 LEU A C 1
ATOM 619 O O . LEU A 1 81 ? -1.136 -0.141 -23.695 1.00 98.31 81 LEU A O 1
ATOM 623 N N . PHE A 1 82 ? -1.209 1.852 -22.685 1.00 97.56 82 PHE A N 1
ATOM 624 C CA . PHE A 1 82 ? -2.222 1.475 -21.690 1.00 97.56 82 PHE A CA 1
ATOM 625 C C . PHE A 1 82 ? -3.547 1.014 -22.332 1.00 97.56 82 PHE A C 1
ATOM 627 O O . PHE A 1 82 ? -4.330 0.265 -21.737 1.00 97.56 82 PHE A O 1
ATOM 634 N N . ARG A 1 83 ? -3.803 1.445 -23.572 1.00 96.94 83 ARG A N 1
ATOM 635 C CA . ARG A 1 83 ? -4.992 1.114 -24.372 1.00 96.94 83 ARG A CA 1
ATOM 636 C C . ARG A 1 83 ? -4.685 0.146 -25.517 1.00 96.94 83 ARG A C 1
ATOM 638 O O . ARG A 1 83 ? -5.578 -0.159 -26.311 1.00 96.94 83 ARG A O 1
ATOM 645 N N . GLU A 1 84 ? -3.450 -0.335 -25.618 1.00 97.81 84 GLU A N 1
ATOM 646 C CA . GLU A 1 84 ? -3.003 -1.167 -26.725 1.00 97.81 84 GLU A CA 1
ATOM 647 C C . GLU A 1 84 ? -3.468 -2.613 -26.545 1.00 97.81 84 GLU A C 1
ATOM 649 O O . GLU A 1 84 ? -2.831 -3.422 -25.873 1.00 97.81 84 GLU A O 1
ATOM 654 N N . GLY A 1 85 ? -4.583 -2.953 -27.194 1.00 97.44 85 GLY A N 1
ATOM 655 C CA . GLY A 1 85 ? -5.136 -4.305 -27.164 1.00 97.44 85 GLY A CA 1
ATOM 656 C C . GLY A 1 85 ? -4.166 -5.364 -27.692 1.00 97.44 85 GLY A C 1
ATOM 657 O O . GLY A 1 85 ? -4.154 -6.488 -27.198 1.00 97.44 85 GLY A O 1
ATOM 658 N N . ARG A 1 86 ? -3.308 -5.012 -28.662 1.00 97.44 86 ARG A N 1
ATOM 659 C CA . ARG A 1 86 ? -2.364 -5.946 -29.305 1.00 97.44 86 ARG A CA 1
ATOM 660 C C . ARG A 1 86 ? -1.218 -6.398 -28.391 1.00 97.44 86 ARG A C 1
ATOM 662 O O . ARG A 1 86 ? -0.448 -7.257 -28.804 1.00 97.44 86 ARG A O 1
ATOM 669 N N . LEU A 1 87 ? -1.105 -5.846 -27.179 1.00 97.31 87 LEU A N 1
ATOM 670 C CA . LEU A 1 87 ? -0.231 -6.395 -26.138 1.00 97.31 87 LEU A CA 1
ATOM 671 C C . LEU A 1 87 ? -0.777 -7.707 -25.556 1.00 97.31 87 LEU A C 1
ATOM 673 O O . LEU A 1 87 ? -0.005 -8.487 -25.008 1.00 97.31 87 LEU A O 1
ATOM 677 N N . SER A 1 88 ? -2.083 -7.964 -25.677 1.00 97.88 88 SER A N 1
ATOM 678 C CA . SER A 1 88 ? -2.681 -9.265 -25.365 1.00 97.88 88 SER A CA 1
ATOM 679 C C . SER A 1 88 ? -2.591 -10.223 -26.549 1.00 97.88 88 SER A C 1
ATOM 681 O O . SER A 1 88 ? -2.602 -9.807 -27.711 1.00 97.88 88 SER A O 1
ATOM 683 N N . ARG A 1 89 ? -2.548 -11.524 -26.255 1.00 97.25 89 ARG A N 1
ATOM 684 C CA . ARG A 1 89 ? -2.355 -12.611 -27.228 1.00 97.25 89 ARG A CA 1
ATOM 685 C C . ARG A 1 89 ? -3.319 -12.566 -28.414 1.00 97.25 89 ARG A C 1
ATOM 687 O O . ARG A 1 89 ? -2.948 -12.938 -29.525 1.00 97.25 89 ARG A O 1
ATOM 694 N N . ASP A 1 90 ? -4.568 -12.165 -28.178 1.00 95.50 90 ASP A N 1
ATOM 695 C CA . ASP A 1 90 ? -5.636 -12.128 -29.185 1.00 95.50 90 ASP A CA 1
ATOM 696 C C . ASP A 1 90 ? -6.072 -10.705 -29.579 1.00 95.50 90 ASP A C 1
ATOM 698 O O . ASP A 1 90 ? -6.967 -10.541 -30.412 1.00 95.50 90 ASP A O 1
ATOM 702 N N . GLY A 1 91 ? -5.437 -9.674 -29.015 1.00 96.31 91 GLY A N 1
ATOM 703 C CA . GLY A 1 91 ? -5.779 -8.281 -29.279 1.00 96.31 91 GLY A CA 1
ATOM 704 C C . GLY A 1 91 ? -7.007 -7.751 -28.526 1.00 96.31 91 GLY A C 1
ATOM 705 O O . GLY A 1 91 ? -7.412 -6.617 -28.790 1.00 96.31 91 GLY A O 1
ATOM 706 N N . SER A 1 92 ? -7.640 -8.542 -27.650 1.00 95.94 92 SER A N 1
ATOM 707 C CA . SER A 1 92 ? -8.930 -8.204 -27.026 1.00 95.94 92 SER A CA 1
ATOM 708 C C . SER A 1 92 ? -8.822 -7.453 -25.695 1.00 95.94 92 SER A C 1
ATOM 710 O O . SER A 1 92 ? -9.771 -6.762 -25.309 1.00 95.94 92 SER A O 1
ATOM 712 N N . ILE A 1 93 ? -7.682 -7.552 -25.003 1.00 97.38 93 ILE A N 1
ATOM 713 C CA . ILE A 1 93 ? -7.464 -6.983 -23.667 1.00 97.38 93 ILE A CA 1
ATOM 714 C C . ILE A 1 93 ? -6.365 -5.917 -23.701 1.00 97.38 93 ILE A C 1
ATOM 716 O O . ILE A 1 93 ? -5.336 -6.081 -24.345 1.00 97.38 93 ILE A O 1
ATOM 720 N N . SER A 1 94 ? -6.593 -4.825 -22.974 1.00 97.56 94 SER A N 1
ATOM 721 C CA . SER A 1 94 ? -5.605 -3.788 -22.648 1.00 97.56 94 SER A CA 1
ATOM 722 C C . SER A 1 94 ? -5.691 -3.474 -21.151 1.00 97.56 94 SER A C 1
ATOM 724 O O . SER A 1 94 ? -6.638 -3.912 -20.491 1.00 97.56 94 SER A O 1
ATOM 726 N N . CYS A 1 95 ? -4.776 -2.669 -20.607 1.00 97.56 95 CYS A N 1
ATOM 727 C CA . CYS A 1 95 ? -4.835 -2.259 -19.199 1.00 97.56 95 CYS A CA 1
ATOM 728 C C . CYS A 1 95 ? -6.168 -1.551 -18.894 1.00 97.56 95 CYS A C 1
ATOM 730 O O . CYS A 1 95 ? -6.829 -1.834 -17.892 1.00 97.56 95 CYS A O 1
ATOM 732 N N . ASN A 1 96 ? -6.636 -0.720 -19.832 1.00 96.06 96 ASN A N 1
ATOM 733 C CA . ASN A 1 96 ? -7.918 -0.020 -19.745 1.00 96.06 96 ASN A CA 1
ATOM 734 C C . ASN A 1 96 ? -9.151 -0.951 -19.756 1.00 96.06 96 ASN A C 1
ATOM 736 O O . ASN A 1 96 ? -10.242 -0.499 -19.419 1.00 96.06 96 ASN A O 1
ATOM 740 N N . SER A 1 97 ? -9.025 -2.230 -20.130 1.00 96.12 97 SER A N 1
ATOM 741 C CA . SER A 1 97 ? -10.138 -3.191 -20.046 1.00 96.12 97 SER A CA 1
ATOM 742 C C . SER A 1 97 ? -10.522 -3.505 -18.593 1.00 96.12 97 SER A C 1
ATOM 744 O O . SER A 1 97 ? -11.703 -3.715 -18.313 1.00 96.12 97 SER A O 1
ATOM 746 N N . CYS A 1 98 ? -9.538 -3.503 -17.686 1.00 96.94 98 CYS A N 1
ATOM 747 C CA . CYS A 1 98 ? -9.704 -3.827 -16.264 1.00 96.94 98 CYS A CA 1
ATOM 748 C C . CYS A 1 98 ? -9.581 -2.591 -15.356 1.00 96.94 98 CYS A C 1
ATOM 750 O O . CYS A 1 98 ? -10.189 -2.535 -14.291 1.00 96.94 98 CYS A O 1
ATOM 752 N N . HIS A 1 99 ? -8.829 -1.577 -15.784 1.00 96.19 99 HIS A N 1
ATOM 753 C CA . HIS A 1 99 ? -8.560 -0.367 -15.011 1.00 96.19 99 HIS A CA 1
ATOM 754 C C . HIS A 1 99 ? -9.159 0.864 -15.696 1.00 96.19 99 HIS A C 1
ATOM 756 O O . HIS A 1 99 ? -8.468 1.682 -16.302 1.00 96.19 99 HIS A O 1
ATOM 762 N N . ILE A 1 100 ? -10.487 0.985 -15.622 1.00 91.69 100 ILE A N 1
ATOM 763 C CA . ILE A 1 100 ? -11.242 2.008 -16.349 1.00 91.69 100 ILE A CA 1
ATOM 764 C C . ILE A 1 100 ? -11.227 3.314 -15.550 1.00 91.69 100 ILE A C 1
ATOM 766 O O . ILE A 1 100 ? -11.850 3.414 -14.490 1.00 91.69 100 ILE A O 1
ATOM 770 N N . SER A 1 101 ? -10.576 4.354 -16.078 1.00 86.81 101 SER A N 1
ATOM 771 C CA . SER A 1 101 ? -10.413 5.647 -15.390 1.00 86.81 101 SER A CA 1
ATOM 772 C C . SER A 1 101 ? -11.745 6.240 -14.908 1.00 86.81 101 SER A C 1
ATOM 774 O O . SER A 1 101 ? -11.869 6.621 -13.748 1.00 86.81 101 SER A O 1
ATOM 776 N N . MET A 1 102 ? -12.782 6.223 -15.758 1.00 83.44 102 MET A N 1
ATOM 777 C CA . MET A 1 102 ? -14.125 6.743 -15.435 1.00 83.44 102 MET A CA 1
ATOM 778 C C . MET A 1 102 ? -14.886 5.924 -14.377 1.00 83.44 102 MET A C 1
ATOM 780 O O . MET A 1 102 ? -15.944 6.346 -13.916 1.00 83.44 102 MET A O 1
ATOM 784 N N . MET A 1 103 ? -14.393 4.740 -14.013 1.00 86.62 103 MET A N 1
ATOM 785 C CA . MET A 1 103 ? -14.984 3.880 -12.985 1.00 86.62 103 MET A CA 1
ATOM 786 C C . MET A 1 103 ? -14.119 3.831 -11.724 1.00 86.62 103 MET A C 1
ATOM 788 O O . MET A 1 103 ? -14.166 2.852 -10.985 1.00 86.62 103 MET A O 1
ATOM 792 N N . GLY A 1 104 ? -13.336 4.882 -11.468 1.00 86.81 104 GLY A N 1
ATOM 793 C CA . GLY A 1 104 ? -12.423 4.934 -10.329 1.00 86.81 104 GLY A CA 1
ATOM 794 C C . GLY A 1 104 ? -11.193 4.047 -10.517 1.00 86.81 104 GLY A C 1
ATOM 795 O O . GLY A 1 104 ? -10.612 3.612 -9.529 1.00 86.81 104 GLY A O 1
ATOM 796 N N . GLY A 1 105 ? -10.799 3.755 -11.762 1.00 91.62 105 GLY A N 1
ATOM 797 C CA . GLY A 1 105 ? -9.593 2.984 -12.076 1.00 91.62 105 GLY A CA 1
ATOM 798 C C . GLY A 1 105 ? -9.740 1.467 -11.919 1.00 91.62 105 GLY A C 1
ATOM 799 O O . GLY A 1 105 ? -8.731 0.785 -11.765 1.00 91.62 105 GLY A O 1
ATOM 800 N N . VAL A 1 106 ? -10.974 0.953 -11.939 1.00 94.75 106 VAL A N 1
ATOM 801 C CA . VAL A 1 106 ? -11.321 -0.478 -11.820 1.00 94.75 106 VAL A CA 1
ATOM 802 C C . VAL A 1 106 ? -12.382 -0.874 -12.857 1.00 94.75 106 VAL A C 1
ATOM 804 O O . VAL A 1 106 ? -12.903 -0.011 -13.563 1.00 94.75 106 VAL A O 1
ATOM 807 N N . ASP A 1 107 ? -12.752 -2.155 -12.928 1.00 95.25 107 ASP A N 1
ATOM 808 C CA . ASP A 1 107 ? -13.798 -2.678 -13.828 1.00 95.25 107 ASP A CA 1
ATOM 809 C C . ASP A 1 107 ? -15.162 -2.906 -13.149 1.00 95.25 107 ASP A C 1
ATOM 811 O O . ASP A 1 107 ? -16.150 -3.229 -13.817 1.00 95.25 107 ASP A O 1
ATOM 815 N N . ARG A 1 108 ? -15.221 -2.724 -11.821 1.00 93.69 108 ARG A N 1
ATOM 816 C CA . ARG A 1 108 ? -16.389 -2.958 -10.953 1.00 93.69 108 ARG A CA 1
ATOM 817 C C . ARG A 1 108 ? -16.951 -4.379 -11.013 1.00 93.69 108 ARG A C 1
ATOM 819 O O . ARG A 1 108 ? -18.159 -4.590 -10.858 1.00 93.69 108 ARG A O 1
ATOM 826 N N . ARG A 1 109 ? -16.088 -5.369 -11.225 1.00 95.38 109 ARG A N 1
ATOM 827 C CA . ARG A 1 109 ? -16.437 -6.792 -11.161 1.00 95.38 109 ARG A CA 1
ATOM 828 C C . ARG A 1 109 ? -15.855 -7.434 -9.905 1.00 95.38 109 ARG A C 1
ATOM 830 O O . ARG A 1 109 ? -14.868 -6.934 -9.378 1.00 95.38 109 ARG A O 1
ATOM 837 N N . PRO A 1 110 ? -16.431 -8.551 -9.421 1.00 95.12 110 PRO A N 1
ATOM 838 C CA . PRO A 1 110 ? -15.803 -9.320 -8.350 1.00 95.12 110 PRO A CA 1
ATOM 839 C C . PRO A 1 110 ? -14.372 -9.728 -8.715 1.00 95.12 110 PRO A C 1
ATOM 841 O O . PRO A 1 110 ? -13.447 -9.466 -7.959 1.00 95.12 110 PRO A O 1
ATOM 844 N N . VAL A 1 111 ? -14.194 -10.258 -9.928 1.00 96.50 111 VAL A N 1
ATOM 845 C CA . VAL A 1 111 ? -12.898 -10.558 -10.547 1.00 96.50 111 VAL A CA 1
ATOM 846 C C . VAL A 1 111 ? -12.932 -10.164 -12.027 1.00 96.50 111 VAL A C 1
ATOM 848 O O . VAL A 1 111 ? -14.001 -10.179 -12.653 1.00 96.50 111 VAL A O 1
ATOM 851 N N . SER A 1 112 ? -11.779 -9.802 -12.585 1.00 96.56 112 SER A N 1
ATOM 852 C CA . SER A 1 112 ? -11.667 -9.356 -13.979 1.00 96.56 112 SER A CA 1
ATOM 853 C C . SER A 1 112 ? -11.815 -10.485 -14.999 1.00 96.56 112 SER A C 1
ATOM 855 O O . SER A 1 112 ? -11.711 -11.667 -14.668 1.00 96.56 112 SER A O 1
ATOM 857 N N . LEU A 1 113 ? -12.071 -10.100 -16.257 1.00 96.56 113 LEU A N 1
ATOM 858 C CA . LEU A 1 113 ? -12.039 -11.011 -17.404 1.00 96.56 113 LEU A CA 1
ATOM 859 C C . LEU A 1 113 ? -10.825 -10.705 -18.280 1.00 96.56 113 LEU A C 1
ATOM 861 O O . LEU A 1 113 ? -10.670 -9.561 -18.707 1.00 96.56 113 LEU A O 1
ATOM 865 N N . GLY A 1 114 ? -10.030 -11.727 -18.579 1.00 96.81 114 GLY A N 1
ATOM 866 C CA . GLY A 1 114 ? -8.946 -11.672 -19.555 1.00 96.81 114 GLY A CA 1
ATOM 867 C C . GLY A 1 114 ? -9.332 -12.230 -20.923 1.00 96.81 114 GLY A C 1
ATOM 868 O O . GLY A 1 114 ? -10.515 -12.343 -21.273 1.00 96.81 114 GLY A O 1
ATOM 869 N N . VAL A 1 115 ? -8.305 -12.599 -21.693 1.00 96.94 115 VAL A N 1
ATOM 870 C CA . VAL A 1 115 ? -8.440 -13.260 -22.999 1.00 96.94 115 VAL A CA 1
ATOM 871 C C . VAL A 1 115 ? -9.301 -14.521 -22.897 1.00 96.94 115 VAL A C 1
ATOM 873 O O . VAL A 1 115 ? -9.400 -15.146 -21.841 1.00 96.94 115 VAL A O 1
ATOM 876 N N . ASP A 1 116 ? -9.986 -14.884 -23.982 1.00 95.56 116 ASP A N 1
ATOM 877 C CA . ASP A 1 116 ? -10.959 -15.992 -24.009 1.00 95.56 116 ASP A CA 1
ATOM 878 C C . ASP A 1 116 ? -12.071 -15.906 -22.936 1.00 95.56 116 ASP A C 1
ATOM 880 O O . ASP A 1 116 ? -12.756 -16.893 -22.661 1.00 95.56 116 ASP A O 1
ATOM 884 N N . SER A 1 117 ? -12.298 -14.728 -22.338 1.00 94.25 117 SER A N 1
ATOM 885 C CA . SER A 1 117 ? -13.168 -14.555 -21.161 1.00 94.25 117 SER A CA 1
ATOM 886 C C . SER A 1 117 ? -12.726 -15.375 -19.940 1.00 94.25 117 SER A C 1
ATOM 888 O O . SER A 1 117 ? -13.567 -15.769 -19.126 1.00 94.25 117 SER A O 1
ATOM 890 N N . ALA A 1 118 ? -11.424 -15.641 -19.801 1.00 96.44 118 ALA A N 1
ATOM 891 C CA . ALA A 1 118 ? -10.862 -16.255 -18.606 1.00 96.44 118 ALA A CA 1
ATOM 892 C C . ALA A 1 118 ? -11.152 -15.382 -17.375 1.00 96.44 118 ALA A C 1
ATOM 894 O O . ALA A 1 118 ? -11.007 -14.162 -17.421 1.00 96.44 118 ALA A O 1
ATOM 895 N N . LEU A 1 119 ? -11.588 -16.004 -16.279 1.00 95.56 119 LEU A N 1
ATOM 896 C CA . LEU A 1 119 ? -11.808 -15.313 -15.010 1.00 95.56 119 LEU A CA 1
ATOM 897 C C . LEU A 1 119 ? -10.488 -15.220 -14.246 1.00 95.56 119 LEU A C 1
ATOM 899 O O . LEU A 1 119 ? -9.828 -16.238 -14.029 1.00 95.56 119 LEU A O 1
ATOM 903 N N . GLY A 1 120 ? -10.148 -14.012 -13.802 1.00 94.88 120 GLY A N 1
ATOM 904 C CA . GLY A 1 120 ? -9.100 -13.810 -12.811 1.00 94.88 120 GLY A CA 1
ATOM 905 C C . GLY A 1 120 ? -9.475 -14.404 -11.450 1.00 94.88 120 GLY A C 1
ATOM 906 O O . GLY A 1 120 ? -10.592 -14.872 -11.226 1.00 94.88 120 GLY A O 1
ATOM 907 N N . THR A 1 121 ? -8.529 -14.365 -10.517 1.00 93.56 121 THR A N 1
ATOM 908 C CA . THR A 1 121 ? -8.713 -14.889 -9.153 1.00 93.56 121 THR A CA 1
ATOM 909 C C . THR A 1 121 ? -8.918 -13.800 -8.106 1.00 93.56 121 THR A C 1
ATOM 911 O O . THR A 1 121 ? -9.333 -14.109 -6.994 1.00 93.56 121 THR A O 1
ATOM 914 N N . LEU A 1 122 ? -8.639 -12.541 -8.456 1.00 95.38 122 LEU A N 1
ATOM 915 C CA . LEU A 1 122 ? -8.689 -11.395 -7.555 1.00 95.38 122 LEU A CA 1
ATOM 916 C C . LEU A 1 122 ? -9.431 -10.222 -8.205 1.00 95.38 122 LEU A C 1
ATOM 918 O O . LEU A 1 122 ? -9.447 -10.070 -9.429 1.00 95.38 122 LEU A O 1
ATOM 922 N N . ASN A 1 123 ? -10.014 -9.375 -7.366 1.00 97.75 123 ASN A N 1
ATOM 923 C CA . ASN A 1 123 ? -10.558 -8.080 -7.741 1.00 97.75 123 ASN A CA 1
ATOM 924 C C . ASN A 1 123 ? -9.434 -7.154 -8.235 1.00 97.75 123 ASN A C 1
ATOM 926 O O . ASN A 1 123 ? -8.374 -7.072 -7.607 1.00 97.75 123 ASN A O 1
ATOM 930 N N . ALA A 1 124 ? -9.661 -6.442 -9.342 1.00 97.12 124 ALA A N 1
ATOM 931 C CA . ALA A 1 124 ? -8.706 -5.461 -9.851 1.00 97.12 124 ALA A CA 1
ATOM 932 C C . ALA A 1 124 ? -8.655 -4.232 -8.921 1.00 97.12 124 ALA A C 1
ATOM 934 O O . ALA A 1 124 ? -9.655 -3.517 -8.812 1.00 97.12 124 ALA A O 1
ATOM 935 N N . PRO A 1 125 ? -7.514 -3.945 -8.262 1.00 96.56 125 PRO A N 1
ATOM 936 C CA . PRO A 1 125 ? -7.378 -2.739 -7.456 1.00 96.56 125 PRO A CA 1
ATOM 937 C C . PRO A 1 125 ? -7.366 -1.490 -8.348 1.00 96.56 125 PRO A C 1
ATOM 939 O O . PRO A 1 125 ? -7.097 -1.559 -9.546 1.00 96.56 125 PRO A O 1
ATOM 942 N N . THR A 1 126 ? -7.634 -0.323 -7.763 1.00 95.25 126 THR A N 1
ATOM 943 C CA . THR A 1 126 ? -7.570 0.940 -8.509 1.00 95.25 126 THR A CA 1
ATOM 944 C C . THR A 1 126 ? -6.142 1.289 -8.937 1.00 95.25 126 THR A C 1
ATOM 946 O O . THR A 1 126 ? -5.194 1.083 -8.179 1.00 95.25 126 THR A O 1
ATOM 949 N N . ILE A 1 127 ? -6.006 1.868 -10.132 1.00 94.06 127 ILE A N 1
ATOM 950 C CA . ILE A 1 127 ? -4.770 2.521 -10.602 1.00 94.06 127 ILE A CA 1
ATOM 951 C C . ILE A 1 127 ? -4.531 3.894 -9.957 1.00 94.06 127 ILE A C 1
ATOM 953 O O . ILE A 1 127 ? -3.402 4.381 -9.950 1.00 94.06 127 ILE A O 1
ATOM 957 N N . PHE A 1 128 ? -5.564 4.529 -9.390 1.00 92.31 128 PHE A N 1
ATOM 958 C CA . PHE A 1 128 ? -5.409 5.836 -8.751 1.00 92.31 128 PHE A CA 1
ATOM 959 C C . PHE A 1 128 ? -4.487 5.751 -7.537 1.00 92.31 128 PHE A C 1
ATOM 961 O O . PHE A 1 128 ? -4.678 4.923 -6.646 1.00 92.31 128 PHE A O 1
ATOM 968 N N . ASN A 1 129 ? -3.484 6.631 -7.515 1.00 93.00 129 ASN A N 1
ATOM 969 C CA . ASN A 1 129 ? -2.409 6.683 -6.529 1.00 93.00 129 ASN A CA 1
ATOM 970 C C . ASN A 1 129 ? -1.625 5.368 -6.373 1.00 93.00 129 ASN A C 1
ATOM 972 O O . ASN A 1 129 ? -0.987 5.151 -5.339 1.00 93.00 129 ASN A O 1
ATOM 976 N N . ALA A 1 130 ? -1.634 4.478 -7.372 1.00 95.19 130 ALA A N 1
ATOM 977 C CA . ALA A 1 130 ? -0.886 3.224 -7.294 1.00 95.19 130 ALA A CA 1
ATOM 978 C C . ALA A 1 130 ? 0.634 3.457 -7.187 1.00 95.19 130 ALA A C 1
ATOM 980 O O . ALA A 1 130 ? 1.326 2.693 -6.509 1.00 95.19 130 ALA A O 1
ATOM 981 N N . ALA A 1 131 ? 1.139 4.561 -7.749 1.00 93.56 131 ALA A N 1
ATOM 982 C CA . ALA A 1 131 ? 2.538 4.985 -7.639 1.00 93.56 131 ALA A CA 1
ATOM 983 C C . ALA A 1 131 ? 2.971 5.334 -6.200 1.00 93.56 131 ALA A C 1
ATOM 985 O O . ALA A 1 131 ? 4.160 5.328 -5.892 1.00 93.56 131 ALA A O 1
ATOM 986 N N . LEU A 1 132 ? 2.015 5.605 -5.301 1.00 94.56 132 LEU A N 1
ATOM 987 C CA . LEU A 1 132 ? 2.271 5.873 -3.882 1.00 94.56 132 LEU A CA 1
ATOM 988 C C . LEU A 1 132 ? 2.275 4.597 -3.030 1.00 94.56 132 LEU A C 1
ATOM 990 O O . LEU A 1 132 ? 2.498 4.669 -1.823 1.00 94.56 132 LEU A O 1
ATOM 994 N N . ASN A 1 133 ? 1.999 3.429 -3.618 1.00 95.81 133 ASN A N 1
ATOM 995 C CA . ASN A 1 133 ? 2.114 2.173 -2.892 1.00 95.81 133 ASN A CA 1
ATOM 996 C C . ASN A 1 133 ? 3.586 1.777 -2.722 1.00 95.81 133 ASN A C 1
ATOM 998 O O . ASN A 1 133 ? 4.366 1.855 -3.669 1.00 95.81 133 ASN A O 1
ATOM 1002 N N . PHE A 1 134 ? 3.949 1.221 -1.563 1.00 95.00 134 PHE A N 1
ATOM 1003 C CA . PHE A 1 134 ? 5.292 0.651 -1.377 1.00 95.00 134 PHE A CA 1
ATOM 1004 C C . PHE A 1 134 ? 5.543 -0.602 -2.233 1.00 95.00 134 PHE A C 1
ATOM 1006 O O . PHE A 1 134 ? 6.693 -0.947 -2.505 1.00 95.00 134 PHE A O 1
ATOM 1013 N N . ARG A 1 135 ? 4.461 -1.294 -2.618 1.00 95.25 135 ARG A N 1
ATOM 1014 C CA . ARG A 1 135 ? 4.416 -2.516 -3.434 1.00 95.25 135 ARG A CA 1
ATOM 1015 C C . ARG A 1 135 ? 3.119 -2.588 -4.225 1.00 95.25 135 ARG A C 1
ATOM 1017 O O . ARG A 1 135 ? 2.096 -2.060 -3.787 1.00 95.25 135 ARG A O 1
ATOM 1024 N N . GLN A 1 136 ? 3.137 -3.298 -5.344 1.00 96.94 136 GLN A N 1
ATOM 1025 C CA . GLN A 1 136 ? 1.968 -3.483 -6.203 1.00 96.94 136 GLN A CA 1
ATOM 1026 C C . GLN A 1 136 ? 1.341 -4.873 -6.040 1.00 96.94 136 GLN A C 1
ATOM 1028 O O . GLN A 1 136 ? 1.971 -5.788 -5.512 1.00 96.94 136 GLN A O 1
ATOM 1033 N N . PHE A 1 137 ? 0.095 -5.017 -6.508 1.00 97.06 137 PHE A N 1
ATOM 1034 C CA . PHE A 1 137 ? -0.802 -6.159 -6.264 1.00 97.06 137 PHE A CA 1
ATOM 1035 C C . PHE A 1 137 ? -1.237 -6.338 -4.798 1.00 97.06 137 PHE A C 1
ATOM 1037 O O . PHE A 1 137 ? -0.687 -5.736 -3.877 1.00 97.06 137 PHE A O 1
ATOM 1044 N N . TRP A 1 138 ? -2.259 -7.170 -4.578 1.00 97.62 138 TRP A N 1
ATOM 1045 C CA . TRP A 1 138 ? -2.798 -7.493 -3.249 1.00 97.62 138 TRP A CA 1
ATOM 1046 C C . TRP A 1 138 ? -1.805 -8.226 -2.352 1.00 97.62 138 TRP A C 1
ATOM 1048 O O . TRP A 1 138 ? -1.778 -8.008 -1.146 1.00 97.62 138 TRP A O 1
ATOM 1058 N N . ASP A 1 139 ? -0.980 -9.086 -2.936 1.00 95.56 139 ASP A N 1
ATOM 1059 C CA . ASP A 1 139 ? 0.041 -9.843 -2.222 1.00 95.56 139 ASP A CA 1
ATOM 1060 C C . ASP A 1 139 ? 1.363 -9.085 -2.108 1.00 95.56 139 ASP A C 1
ATOM 1062 O O . ASP A 1 139 ? 2.225 -9.565 -1.386 1.00 95.56 139 ASP A O 1
ATOM 1066 N N . GLY A 1 140 ? 1.526 -7.936 -2.782 1.00 95.19 140 GLY A N 1
ATOM 1067 C CA . GLY A 1 140 ? 2.742 -7.119 -2.821 1.00 95.19 140 GLY A CA 1
ATOM 1068 C C . GLY A 1 140 ? 3.881 -7.654 -3.696 1.00 95.19 140 GLY A C 1
ATOM 1069 O O . GLY A 1 140 ? 5.023 -7.249 -3.488 1.00 95.19 140 GLY A O 1
ATOM 1070 N N . ARG A 1 141 ? 3.623 -8.598 -4.613 1.00 94.69 141 ARG A N 1
ATOM 1071 C CA . ARG A 1 141 ? 4.680 -9.331 -5.344 1.00 94.69 141 ARG A CA 1
ATOM 1072 C C . ARG A 1 141 ? 5.531 -8.497 -6.308 1.00 94.69 141 ARG A C 1
ATOM 1074 O O . ARG A 1 141 ? 6.593 -8.969 -6.695 1.00 94.69 141 ARG A O 1
ATOM 1081 N N . ALA A 1 142 ? 5.077 -7.310 -6.709 1.00 94.50 142 ALA A N 1
ATOM 1082 C CA . ALA A 1 142 ? 5.840 -6.417 -7.584 1.00 94.50 142 ALA A CA 1
ATOM 1083 C C . ALA A 1 142 ? 6.354 -5.202 -6.806 1.00 94.50 142 ALA A C 1
ATOM 1085 O O . ALA A 1 142 ? 5.605 -4.572 -6.050 1.00 94.50 142 ALA A O 1
ATOM 1086 N N . LEU A 1 143 ? 7.635 -4.871 -6.998 1.00 91.06 143 LEU A N 1
ATOM 1087 C CA . LEU A 1 143 ? 8.306 -3.797 -6.265 1.00 91.06 143 LEU A CA 1
ATOM 1088 C C . LEU A 1 143 ? 7.886 -2.413 -6.760 1.00 91.06 143 LEU A C 1
ATOM 1090 O O . LEU A 1 143 ? 7.818 -1.473 -5.972 1.00 91.06 143 LEU A O 1
ATOM 1094 N N . THR A 1 144 ? 7.613 -2.288 -8.058 1.00 91.38 144 THR A N 1
ATOM 1095 C CA . THR A 1 144 ? 7.317 -1.017 -8.730 1.00 91.38 144 THR A CA 1
ATOM 1096 C C . THR A 1 144 ? 6.177 -1.171 -9.736 1.00 91.38 144 THR A C 1
ATOM 1098 O O . THR A 1 144 ? 5.764 -2.289 -10.051 1.00 91.38 144 THR A O 1
ATOM 1101 N N . LEU A 1 145 ? 5.668 -0.049 -10.259 1.00 93.94 145 LEU A N 1
ATOM 1102 C CA . LEU A 1 145 ? 4.705 -0.062 -11.365 1.00 93.94 145 LEU A CA 1
ATOM 1103 C C . LEU A 1 145 ? 5.312 -0.652 -12.646 1.00 93.94 145 LEU A C 1
ATOM 1105 O O . LEU A 1 145 ? 4.651 -1.419 -13.330 1.00 93.94 145 LEU A O 1
ATOM 1109 N N . GLN A 1 146 ? 6.596 -0.406 -12.922 1.00 92.56 146 GLN A N 1
ATOM 1110 C CA . GLN A 1 146 ? 7.288 -0.999 -14.073 1.00 92.56 146 GLN A CA 1
ATOM 1111 C C . GLN A 1 146 ? 7.305 -2.533 -14.001 1.00 92.56 146 GLN A C 1
ATOM 1113 O O . GLN A 1 146 ? 7.079 -3.217 -14.997 1.00 92.56 146 GLN A O 1
ATOM 1118 N N . GLU A 1 147 ? 7.567 -3.103 -12.823 1.00 92.62 147 GLU A N 1
ATOM 1119 C CA . GLU A 1 147 ? 7.488 -4.556 -12.640 1.00 92.62 147 GLU A CA 1
ATOM 1120 C C . GLU A 1 147 ? 6.043 -5.056 -12.720 1.00 92.62 147 GLU A C 1
ATOM 1122 O O . GLU A 1 147 ? 5.784 -6.107 -13.309 1.00 92.62 147 GLU A O 1
ATOM 1127 N N . GLN A 1 148 ? 5.100 -4.294 -12.156 1.00 96.44 148 GLN A N 1
ATOM 1128 C CA . GLN A 1 148 ? 3.678 -4.615 -12.185 1.00 96.44 148 GLN A CA 1
ATOM 1129 C C . GLN A 1 148 ? 3.150 -4.674 -13.619 1.00 96.44 148 GLN A C 1
ATOM 1131 O O . GLN A 1 148 ? 2.512 -5.667 -13.946 1.00 96.44 148 GLN A O 1
ATOM 1136 N N . ALA A 1 149 ? 3.466 -3.697 -14.474 1.00 95.56 149 ALA A N 1
ATOM 1137 C CA . ALA A 1 149 ? 2.951 -3.578 -15.839 1.00 95.56 149 ALA A CA 1
ATOM 1138 C C . ALA A 1 149 ? 3.311 -4.772 -16.743 1.00 95.56 149 ALA A C 1
ATOM 1140 O O . ALA A 1 149 ? 2.603 -5.062 -17.706 1.00 95.56 149 ALA A O 1
ATOM 1141 N N . LEU A 1 150 ? 4.390 -5.499 -16.427 1.00 94.44 150 LEU A N 1
ATOM 1142 C CA . LEU A 1 150 ? 4.783 -6.713 -17.151 1.00 94.44 150 LEU A CA 1
ATOM 1143 C C . LEU A 1 150 ? 4.037 -7.970 -16.678 1.00 94.44 150 LEU A C 1
ATOM 1145 O O . LEU A 1 150 ? 3.941 -8.935 -17.432 1.00 94.44 150 LEU A O 1
ATOM 1149 N N . GLY A 1 151 ? 3.511 -7.972 -15.450 1.00 94.50 151 GLY A N 1
ATOM 1150 C CA . GLY A 1 151 ? 2.794 -9.110 -14.873 1.00 94.50 151 GLY A CA 1
ATOM 1151 C C . GLY A 1 151 ? 1.523 -9.493 -15.647 1.00 94.50 151 GLY A C 1
ATOM 1152 O O . GLY A 1 151 ? 1.395 -10.660 -16.016 1.00 94.50 151 GLY A O 1
ATOM 1153 N N . PRO A 1 152 ? 0.607 -8.544 -15.933 1.00 96.44 152 PRO A N 1
ATOM 1154 C CA . PRO A 1 152 ? -0.599 -8.794 -16.715 1.00 96.44 152 PRO A CA 1
ATOM 1155 C C . PRO A 1 152 ? -0.344 -9.395 -18.085 1.00 96.44 152 PRO A C 1
ATOM 1157 O O . PRO A 1 152 ? -1.084 -10.291 -18.485 1.00 96.44 152 PRO A O 1
ATOM 1160 N N . ILE A 1 153 ? 0.718 -8.939 -18.766 1.00 96.62 153 ILE A N 1
ATOM 1161 C CA . ILE A 1 153 ? 1.111 -9.412 -20.099 1.00 96.62 153 ILE A CA 1
ATOM 1162 C C . ILE A 1 153 ? 1.279 -10.937 -20.077 1.00 96.62 153 ILE A C 1
ATOM 1164 O O . ILE A 1 153 ? 0.660 -11.623 -20.881 1.00 96.62 153 ILE A O 1
ATOM 1168 N N . GLU A 1 154 ? 2.014 -11.470 -19.098 1.00 95.94 154 GLU A N 1
ATOM 1169 C CA . GLU A 1 154 ? 2.304 -12.907 -18.982 1.00 95.94 154 GLU A CA 1
ATOM 1170 C C . GLU A 1 154 ? 1.203 -13.730 -18.307 1.00 95.94 154 GLU A C 1
ATOM 1172 O O . GLU A 1 154 ? 1.239 -14.961 -18.359 1.00 95.94 154 GLU A O 1
ATOM 1177 N N . ASN A 1 155 ? 0.245 -13.091 -17.634 1.00 95.94 155 ASN A N 1
ATOM 1178 C CA . ASN A 1 155 ? -0.767 -13.815 -16.879 1.00 95.94 155 ASN A CA 1
ATOM 1179 C C . ASN A 1 155 ? -1.792 -14.463 -17.836 1.00 95.94 155 ASN A C 1
ATOM 1181 O O . ASN A 1 155 ? -2.478 -13.743 -18.569 1.00 95.94 155 ASN A O 1
ATOM 1185 N N . PRO A 1 156 ? -1.969 -15.801 -17.801 1.00 95.56 156 PRO A N 1
ATOM 1186 C CA . PRO A 1 156 ? -2.886 -16.509 -18.696 1.00 95.56 156 PRO A CA 1
ATOM 1187 C C . PRO A 1 156 ? -4.367 -16.178 -18.466 1.00 95.56 156 PRO A C 1
ATOM 1189 O O . PRO A 1 156 ? -5.195 -16.417 -19.340 1.00 95.56 156 PRO A O 1
ATOM 1192 N N . ALA A 1 157 ? -4.719 -15.638 -17.296 1.00 95.81 157 ALA A N 1
ATOM 1193 C CA . ALA A 1 157 ? -6.068 -15.163 -16.996 1.00 95.81 157 ALA A CA 1
ATOM 1194 C C . ALA A 1 157 ? -6.273 -13.675 -17.338 1.00 95.81 157 ALA A C 1
ATOM 1196 O O . ALA A 1 157 ? -7.35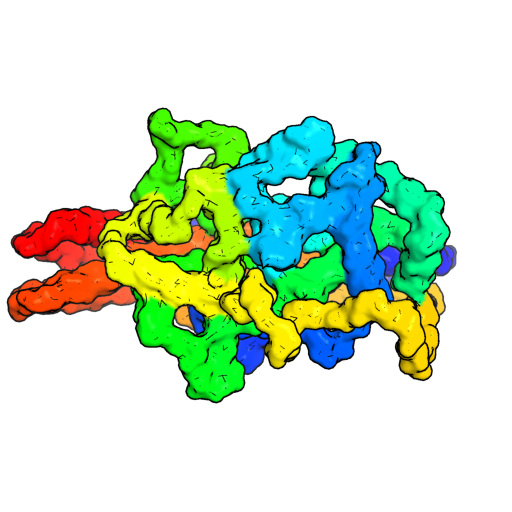7 -13.147 -17.096 1.00 95.81 157 ALA A O 1
ATOM 1197 N N . GLU A 1 158 ? -5.252 -12.999 -17.877 1.00 97.25 158 GLU A N 1
ATOM 1198 C CA . GLU A 1 158 ? -5.287 -11.581 -18.248 1.00 97.25 158 GLU A CA 1
ATOM 1199 C C . GLU A 1 158 ? -4.954 -11.410 -19.738 1.00 97.25 158 GLU A C 1
ATOM 1201 O O . GLU A 1 158 ? -5.869 -11.489 -20.557 1.00 97.25 158 GLU A O 1
ATOM 1206 N N . PHE A 1 159 ? -3.689 -11.182 -20.115 1.00 98.00 159 PHE A N 1
ATOM 1207 C CA . PHE A 1 159 ? -3.293 -10.940 -21.514 1.00 98.00 159 PHE A CA 1
ATOM 1208 C C . PHE A 1 159 ? -2.804 -12.208 -22.232 1.00 98.00 159 PHE A C 1
ATOM 1210 O O . PHE A 1 159 ? -2.866 -12.254 -23.463 1.00 98.00 159 PHE A O 1
ATOM 1217 N N . ASP A 1 160 ? -2.319 -13.206 -21.484 1.00 97.44 160 ASP A N 1
ATOM 1218 C CA . ASP A 1 160 ? -1.766 -14.483 -21.966 1.00 97.44 160 ASP A CA 1
ATOM 1219 C C . ASP A 1 160 ? -0.714 -14.366 -23.089 1.00 97.44 160 ASP A C 1
ATOM 1221 O O . ASP A 1 160 ? -0.700 -15.147 -24.043 1.00 97.44 160 ASP A O 1
ATOM 1225 N N . HIS A 1 161 ? 0.162 -13.366 -23.011 1.00 96.88 161 HIS A N 1
ATOM 1226 C CA . HIS A 1 161 ? 1.211 -13.110 -23.995 1.00 96.88 161 HIS A CA 1
ATOM 1227 C C . HIS A 1 161 ? 2.606 -13.179 -23.358 1.00 96.88 161 HIS A C 1
ATOM 1229 O O . HIS A 1 161 ? 2.841 -12.712 -22.251 1.00 96.88 161 HIS A O 1
ATOM 1235 N N . ASP A 1 162 ? 3.591 -13.728 -24.062 1.00 94.69 162 ASP A N 1
ATOM 1236 C CA . ASP A 1 162 ? 4.991 -13.565 -23.672 1.00 94.69 162 ASP A CA 1
ATOM 1237 C C . ASP A 1 162 ? 5.509 -12.132 -23.924 1.00 94.69 162 ASP A C 1
ATOM 1239 O O . ASP A 1 162 ? 5.131 -11.468 -24.894 1.00 94.69 162 ASP A O 1
ATOM 1243 N N . ARG A 1 163 ? 6.424 -11.659 -23.065 1.00 93.75 163 ARG A N 1
ATOM 1244 C CA . ARG A 1 163 ? 6.994 -10.297 -23.144 1.00 93.75 163 ARG A CA 1
ATOM 1245 C C . ARG A 1 163 ? 7.713 -10.024 -24.467 1.00 93.75 163 ARG A C 1
ATOM 1247 O O . ARG A 1 163 ? 7.585 -8.932 -25.021 1.00 93.75 163 ARG A O 1
ATOM 1254 N N . ASP A 1 164 ? 8.467 -11.002 -24.968 1.00 94.62 164 ASP A N 1
ATOM 1255 C CA . ASP A 1 164 ? 9.226 -10.869 -26.217 1.00 94.62 164 ASP A CA 1
ATOM 1256 C C . ASP A 1 164 ? 8.286 -10.722 -27.418 1.00 94.62 164 ASP A C 1
ATOM 1258 O O . ASP A 1 164 ? 8.525 -9.901 -28.307 1.00 94.62 164 ASP A O 1
ATOM 1262 N N . GLY A 1 165 ? 7.185 -11.467 -27.414 1.00 95.50 165 GLY A N 1
ATOM 1263 C CA . GLY A 1 165 ? 6.099 -11.377 -28.373 1.00 95.50 165 GLY A CA 1
ATOM 1264 C C . GLY A 1 165 ? 5.413 -10.014 -28.346 1.00 95.50 165 GLY A C 1
ATOM 1265 O O . GLY A 1 165 ? 5.303 -9.384 -29.398 1.00 95.50 165 GLY A O 1
ATOM 1266 N N . ALA A 1 166 ? 5.058 -9.501 -27.164 1.00 95.44 166 ALA A N 1
ATOM 1267 C CA . ALA A 1 166 ? 4.478 -8.163 -27.022 1.00 95.44 166 ALA A CA 1
ATOM 1268 C C . ALA A 1 166 ? 5.420 -7.068 -27.570 1.00 95.44 166 ALA A C 1
ATOM 1270 O O . ALA A 1 166 ? 5.008 -6.200 -28.344 1.00 95.44 166 ALA A O 1
ATOM 1271 N N . VAL A 1 167 ? 6.721 -7.148 -27.267 1.00 97.31 167 VAL A N 1
ATOM 1272 C CA . VAL A 1 167 ? 7.744 -6.248 -27.834 1.00 97.31 167 VAL A CA 1
ATOM 1273 C C . VAL A 1 167 ? 7.856 -6.403 -29.355 1.00 97.31 167 VAL A C 1
ATOM 1275 O O . VAL A 1 167 ? 7.973 -5.407 -30.075 1.00 97.31 167 VAL A O 1
ATOM 1278 N N . ALA A 1 168 ? 7.815 -7.631 -29.876 1.00 97.38 168 ALA A N 1
ATOM 1279 C CA . ALA A 1 168 ? 7.866 -7.892 -31.311 1.00 97.38 168 ALA A CA 1
ATOM 1280 C C . ALA A 1 168 ? 6.643 -7.324 -32.047 1.00 97.38 168 ALA A C 1
ATOM 1282 O O . ALA A 1 168 ? 6.787 -6.823 -33.164 1.00 97.38 168 ALA A O 1
ATOM 1283 N N . VAL A 1 169 ? 5.457 -7.348 -31.432 1.00 96.50 169 VAL A N 1
ATOM 1284 C CA . VAL A 1 169 ? 4.254 -6.693 -31.965 1.00 96.50 169 VAL A CA 1
ATOM 1285 C C . VAL A 1 169 ? 4.495 -5.194 -32.133 1.00 96.50 169 VAL A C 1
ATOM 1287 O O . VAL A 1 169 ? 4.301 -4.671 -33.232 1.00 96.50 169 VAL A O 1
ATOM 1290 N N . LEU A 1 170 ? 4.993 -4.513 -31.095 1.00 97.50 170 LEU A N 1
ATOM 1291 C CA . LEU A 1 170 ? 5.272 -3.073 -31.147 1.00 97.50 170 LEU A CA 1
ATOM 1292 C C . LEU A 1 170 ? 6.336 -2.721 -32.199 1.00 97.50 170 LEU A C 1
ATOM 1294 O O . LEU A 1 170 ? 6.173 -1.755 -32.940 1.00 97.50 170 LEU A O 1
ATOM 1298 N N . LYS A 1 171 ? 7.381 -3.549 -32.349 1.00 97.88 171 LYS A N 1
ATOM 1299 C CA . LYS A 1 171 ? 8.430 -3.377 -33.377 1.00 97.88 171 LYS A CA 1
ATOM 1300 C C . LYS A 1 171 ? 7.922 -3.458 -34.817 1.00 97.88 171 LYS A C 1
ATOM 1302 O O . LYS A 1 171 ? 8.603 -2.990 -35.726 1.00 97.88 171 LYS A O 1
ATOM 1307 N N . ASN A 1 172 ? 6.741 -4.030 -35.038 1.00 97.25 172 ASN A N 1
ATOM 1308 C CA . ASN A 1 172 ? 6.107 -4.096 -36.355 1.00 97.25 172 ASN A CA 1
ATOM 1309 C C . ASN A 1 172 ? 5.146 -2.925 -36.629 1.00 97.25 172 ASN A C 1
ATOM 1311 O O . ASN A 1 172 ? 4.510 -2.892 -37.684 1.00 97.25 172 ASN A O 1
ATOM 1315 N N . ILE A 1 173 ? 5.031 -1.962 -35.709 1.00 97.62 173 ILE A N 1
ATOM 1316 C CA . ILE A 1 173 ? 4.155 -0.795 -35.831 1.00 97.62 173 ILE A CA 1
ATOM 1317 C C . ILE A 1 173 ? 5.041 0.459 -35.958 1.00 97.62 173 ILE A C 1
ATOM 1319 O O . ILE A 1 173 ? 5.647 0.870 -34.968 1.00 97.62 173 ILE A O 1
ATOM 1323 N N . PRO A 1 174 ? 5.129 1.085 -37.153 1.00 97.50 174 PRO A N 1
ATOM 1324 C CA . PRO A 1 174 ? 6.050 2.198 -37.402 1.00 97.50 174 PRO A CA 1
ATOM 1325 C C . PRO A 1 174 ? 5.915 3.374 -36.429 1.00 97.50 174 PRO A C 1
ATOM 1327 O O . PRO A 1 174 ? 6.926 3.959 -36.048 1.00 97.50 174 PRO A O 1
ATOM 1330 N N . ASP A 1 175 ? 4.691 3.687 -36.001 1.00 96.06 175 ASP A N 1
ATOM 1331 C CA . ASP A 1 175 ? 4.433 4.797 -35.080 1.00 96.06 175 ASP A CA 1
ATOM 1332 C C . ASP A 1 175 ? 5.030 4.534 -33.689 1.00 96.06 175 ASP A C 1
ATOM 1334 O O . ASP A 1 175 ? 5.638 5.433 -33.111 1.00 96.06 175 ASP A O 1
ATOM 1338 N N . TYR A 1 176 ? 4.961 3.293 -33.186 1.00 98.06 176 TYR A N 1
ATOM 1339 C CA . TYR A 1 176 ? 5.630 2.932 -31.934 1.00 98.06 176 TYR A CA 1
ATOM 1340 C C . TYR A 1 176 ? 7.146 2.957 -32.088 1.00 98.06 176 TYR A C 1
ATOM 1342 O O . TYR A 1 176 ? 7.817 3.517 -31.232 1.00 98.06 176 TYR A O 1
ATOM 1350 N N . VAL A 1 177 ? 7.702 2.419 -33.178 1.00 97.50 177 VAL A N 1
ATOM 1351 C CA . VAL A 1 177 ? 9.157 2.484 -33.413 1.00 97.50 177 VAL A CA 1
ATOM 1352 C C . VAL A 1 177 ? 9.642 3.934 -33.353 1.00 97.50 177 VAL A C 1
ATOM 1354 O O . VAL A 1 177 ? 10.562 4.238 -32.602 1.00 97.50 177 VAL A O 1
ATOM 1357 N N . ALA A 1 178 ? 8.960 4.846 -34.049 1.00 95.38 178 ALA A N 1
ATOM 1358 C CA . ALA A 1 178 ? 9.302 6.264 -34.032 1.00 95.38 178 ALA A CA 1
ATOM 1359 C C . ALA A 1 178 ? 9.148 6.911 -32.642 1.00 95.38 178 ALA A C 1
ATOM 1361 O O . ALA A 1 178 ? 9.998 7.712 -32.252 1.00 95.38 178 ALA A O 1
ATOM 1362 N N . ALA A 1 179 ? 8.088 6.582 -31.895 1.00 95.44 179 ALA A N 1
ATOM 1363 C CA . ALA A 1 179 ? 7.859 7.120 -30.554 1.00 95.44 179 ALA A CA 1
ATOM 1364 C C . ALA A 1 179 ? 8.919 6.641 -29.548 1.00 95.44 179 ALA A C 1
ATOM 1366 O O . ALA A 1 179 ? 9.450 7.442 -28.780 1.00 95.44 179 ALA A O 1
ATOM 1367 N N . PHE A 1 180 ? 9.277 5.355 -29.583 1.00 96.19 180 PHE A N 1
ATOM 1368 C CA . PHE A 1 180 ? 10.301 4.792 -28.706 1.00 96.19 180 PHE A CA 1
ATOM 1369 C C . PHE A 1 180 ? 11.704 5.285 -29.061 1.00 96.19 180 PHE A C 1
ATOM 1371 O O . PHE A 1 180 ? 12.423 5.695 -28.158 1.00 96.19 180 PHE A O 1
ATOM 1378 N N . ASP A 1 181 ? 12.077 5.321 -30.344 1.00 93.81 181 ASP A N 1
ATOM 1379 C CA . ASP A 1 181 ? 13.396 5.810 -30.783 1.00 93.81 181 ASP A CA 1
ATOM 1380 C C . ASP A 1 181 ? 13.624 7.285 -30.411 1.00 93.81 181 ASP A C 1
ATOM 1382 O O . ASP A 1 181 ? 14.762 7.737 -30.291 1.00 93.81 181 ASP A O 1
ATOM 1386 N N . LYS A 1 182 ? 12.542 8.054 -30.232 1.00 91.38 182 LYS A N 1
ATOM 1387 C CA . LYS A 1 182 ? 12.596 9.450 -29.792 1.00 91.38 182 LYS A CA 1
ATOM 1388 C C . LYS A 1 182 ? 12.885 9.593 -28.294 1.00 91.38 182 LYS A C 1
ATOM 1390 O O . LYS A 1 182 ? 13.588 10.523 -27.902 1.00 91.38 182 LYS A O 1
ATOM 1395 N N . LEU A 1 183 ? 12.335 8.696 -27.480 1.00 91.19 183 LEU A N 1
ATOM 1396 C CA . LEU A 1 183 ? 12.364 8.774 -26.017 1.00 91.19 183 LEU A CA 1
ATOM 1397 C C . LEU A 1 183 ? 13.504 7.965 -25.393 1.00 91.19 183 LEU A C 1
ATOM 1399 O O . LEU A 1 183 ? 14.077 8.382 -24.389 1.00 91.19 183 LEU A O 1
ATOM 1403 N N . TYR A 1 184 ? 13.851 6.829 -25.997 1.00 90.44 184 TYR A N 1
ATOM 1404 C CA . TYR A 1 184 ? 14.750 5.840 -25.417 1.00 90.44 184 TYR A CA 1
ATOM 1405 C C . TYR A 1 184 ? 15.933 5.551 -26.349 1.00 90.44 184 TYR A C 1
ATOM 1407 O O . TYR A 1 184 ? 15.717 5.170 -27.501 1.00 90.44 184 TYR A O 1
ATOM 1415 N N . PRO A 1 185 ? 17.189 5.661 -25.870 1.00 86.69 185 PRO A N 1
ATOM 1416 C CA . PRO A 1 185 ? 18.377 5.374 -26.680 1.00 86.69 185 PRO A CA 1
ATOM 1417 C C . PRO A 1 185 ? 18.428 3.953 -27.264 1.00 86.69 185 PRO A C 1
ATOM 1419 O O . PRO A 1 185 ? 19.021 3.740 -28.320 1.00 86.69 185 PRO A O 1
ATOM 1422 N N . ASP A 1 186 ? 17.820 2.981 -26.584 1.00 87.00 186 ASP A N 1
ATOM 1423 C CA . ASP A 1 186 ? 17.760 1.564 -26.957 1.00 87.00 186 ASP A CA 1
ATOM 1424 C C . ASP A 1 186 ? 16.401 1.139 -27.561 1.00 87.00 186 ASP A C 1
ATOM 1426 O O . ASP A 1 186 ? 16.175 -0.047 -27.818 1.00 87.00 186 ASP A O 1
ATOM 1430 N N . GLY A 1 187 ? 15.515 2.101 -27.851 1.00 92.25 187 GLY A N 1
ATOM 1431 C CA . GLY A 1 187 ? 14.266 1.891 -28.586 1.00 92.25 187 GLY A CA 1
ATOM 1432 C C . GLY A 1 187 ? 13.258 0.993 -27.858 1.00 92.25 187 GLY A C 1
ATOM 1433 O O . GLY A 1 187 ? 13.042 1.110 -26.653 1.00 92.25 187 GLY A O 1
ATOM 1434 N N . ILE A 1 188 ? 12.580 0.097 -28.586 1.00 95.75 188 ILE A N 1
ATOM 1435 C CA . ILE A 1 188 ? 11.549 -0.779 -28.000 1.00 95.75 188 ILE A CA 1
ATOM 1436 C C . ILE A 1 188 ? 12.194 -1.967 -27.273 1.00 95.75 188 ILE A C 1
ATOM 1438 O O . ILE A 1 188 ? 12.657 -2.935 -27.896 1.00 95.75 188 ILE A O 1
ATOM 1442 N N . THR A 1 189 ? 12.119 -1.936 -25.947 1.00 94.06 189 THR A N 1
ATOM 1443 C CA . THR A 1 189 ? 12.487 -3.029 -25.039 1.00 94.06 189 THR A CA 1
ATOM 1444 C C . THR A 1 189 ? 11.360 -3.272 -24.033 1.00 94.06 189 THR A C 1
ATOM 1446 O O . THR A 1 189 ? 10.492 -2.419 -23.854 1.00 94.06 189 THR A O 1
ATOM 1449 N N . ALA A 1 190 ? 11.355 -4.425 -23.355 1.00 92.69 190 ALA A N 1
ATOM 1450 C CA . ALA A 1 190 ? 10.380 -4.682 -22.290 1.00 92.69 190 ALA A CA 1
ATOM 1451 C C . ALA A 1 190 ? 10.512 -3.672 -21.133 1.00 92.69 190 ALA A C 1
ATOM 1453 O O . ALA A 1 190 ? 9.505 -3.293 -20.545 1.00 92.69 190 ALA A O 1
ATOM 1454 N N . ALA A 1 191 ? 11.737 -3.210 -20.849 1.00 90.88 191 ALA A N 1
ATOM 1455 C CA . ALA A 1 191 ? 11.999 -2.190 -19.838 1.00 90.88 191 ALA A CA 1
ATOM 1456 C C . ALA A 1 191 ? 11.397 -0.833 -20.233 1.00 90.88 191 ALA A C 1
ATOM 1458 O O . ALA A 1 191 ? 10.702 -0.225 -19.431 1.00 90.88 191 ALA A O 1
ATOM 1459 N N . ASN A 1 192 ? 11.585 -0.397 -21.481 1.00 93.00 192 ASN A N 1
ATOM 1460 C CA . ASN A 1 192 ? 11.041 0.882 -21.950 1.00 93.00 192 ASN A CA 1
ATOM 1461 C C . ASN A 1 192 ? 9.517 0.830 -22.121 1.00 93.00 192 ASN A C 1
ATOM 1463 O O . ASN A 1 192 ? 8.832 1.829 -21.917 1.00 93.00 192 ASN A O 1
ATOM 1467 N N . LEU A 1 193 ? 8.972 -0.339 -22.486 1.00 95.94 193 LEU A N 1
ATOM 1468 C CA . LEU A 1 193 ? 7.529 -0.582 -22.521 1.00 95.94 193 LEU A CA 1
ATOM 1469 C C . LEU A 1 193 ? 6.913 -0.370 -21.135 1.00 95.94 193 LEU A C 1
ATOM 1471 O O . LEU A 1 193 ? 5.966 0.405 -20.997 1.00 95.94 193 LEU A O 1
ATOM 1475 N N . SER A 1 194 ? 7.446 -1.038 -20.111 1.00 94.81 194 SER A N 1
ATOM 1476 C CA . SER A 1 194 ? 6.901 -0.908 -18.762 1.00 94.81 194 SER A CA 1
ATOM 1477 C C . SER A 1 194 ? 7.196 0.444 -18.122 1.00 94.81 194 SER A C 1
ATOM 1479 O O . SER A 1 194 ? 6.367 0.936 -17.365 1.00 94.81 194 SER A O 1
ATOM 1481 N N . ASP A 1 195 ? 8.320 1.076 -18.456 1.00 94.25 195 ASP A N 1
ATOM 1482 C CA . ASP A 1 195 ? 8.650 2.434 -18.027 1.00 94.25 195 ASP A CA 1
ATOM 1483 C C . ASP A 1 195 ? 7.680 3.480 -18.599 1.00 94.25 195 ASP A C 1
ATOM 1485 O O . ASP A 1 195 ? 7.177 4.318 -17.853 1.00 94.25 195 ASP A O 1
ATOM 1489 N N . ALA A 1 196 ? 7.328 3.397 -19.888 1.00 95.88 196 ALA A N 1
ATOM 1490 C CA . ALA A 1 196 ? 6.325 4.280 -20.488 1.00 95.88 196 ALA A CA 1
ATOM 1491 C C . ALA A 1 196 ? 4.940 4.106 -19.838 1.00 95.88 196 ALA A C 1
ATOM 1493 O O . ALA A 1 196 ? 4.285 5.097 -19.513 1.00 95.88 196 ALA A O 1
ATOM 1494 N N . ILE A 1 197 ? 4.505 2.858 -19.613 1.00 97.12 197 ILE A N 1
ATOM 1495 C CA . ILE A 1 197 ? 3.228 2.564 -18.940 1.00 97.12 197 ILE A CA 1
ATOM 1496 C C . ILE A 1 197 ? 3.243 3.104 -17.506 1.00 97.12 197 ILE A C 1
ATOM 1498 O O . ILE A 1 197 ? 2.348 3.862 -17.140 1.00 97.12 197 ILE A O 1
ATOM 1502 N N . ALA A 1 198 ? 4.277 2.790 -16.722 1.00 95.19 198 ALA A N 1
ATOM 1503 C CA . ALA A 1 198 ? 4.403 3.240 -15.337 1.00 95.19 198 ALA A CA 1
ATOM 1504 C C . ALA A 1 198 ? 4.479 4.769 -15.221 1.00 95.19 198 ALA A C 1
ATOM 1506 O O . ALA A 1 198 ? 3.940 5.346 -14.274 1.00 95.19 198 ALA A O 1
ATOM 1507 N N . TYR A 1 199 ? 5.120 5.438 -16.184 1.00 93.06 199 TYR A N 1
ATOM 1508 C CA . TYR A 1 199 ? 5.151 6.895 -16.256 1.00 93.06 199 TYR A CA 1
ATOM 1509 C C . TYR A 1 199 ? 3.751 7.469 -16.479 1.00 93.06 199 TYR A C 1
ATOM 1511 O O . TYR A 1 199 ? 3.338 8.376 -15.758 1.00 93.06 199 TYR A O 1
ATOM 1519 N N . TYR A 1 200 ? 2.981 6.904 -17.415 1.00 94.06 200 TYR A N 1
ATOM 1520 C CA . TYR A 1 200 ? 1.586 7.295 -17.612 1.00 94.06 200 TYR A CA 1
ATOM 1521 C C . TYR A 1 200 ? 0.731 7.035 -16.368 1.00 94.06 200 TYR A C 1
ATOM 1523 O O . TYR A 1 200 ? -0.003 7.924 -15.940 1.00 94.06 200 TYR A O 1
ATOM 1531 N N . GLU A 1 201 ? 0.865 5.865 -15.742 1.00 93.88 201 GLU A N 1
ATOM 1532 C CA . GLU A 1 201 ? 0.162 5.536 -14.500 1.00 93.88 201 GLU A CA 1
ATOM 1533 C C . GLU A 1 201 ? 0.462 6.551 -13.392 1.00 93.88 201 GLU A C 1
ATOM 1535 O O . GLU A 1 201 ? -0.440 7.066 -12.731 1.00 93.88 201 GLU A O 1
ATOM 1540 N N . THR A 1 202 ? 1.740 6.890 -13.235 1.00 91.81 202 THR A N 1
ATOM 1541 C CA . THR A 1 202 ? 2.211 7.839 -12.231 1.00 91.81 202 THR A CA 1
ATOM 1542 C C . THR A 1 202 ? 1.667 9.236 -12.495 1.00 91.81 202 THR A C 1
ATOM 1544 O O . THR A 1 202 ? 1.004 9.803 -11.630 1.00 91.81 202 THR A O 1
ATOM 1547 N N . MET A 1 203 ? 1.893 9.778 -13.690 1.00 88.44 203 MET A N 1
ATOM 1548 C CA . MET A 1 203 ? 1.580 11.173 -14.001 1.00 88.44 203 MET A CA 1
ATOM 1549 C C . MET A 1 203 ? 0.084 11.432 -14.185 1.00 88.44 203 MET A C 1
ATOM 1551 O O . MET A 1 203 ? -0.389 12.518 -13.866 1.00 88.44 203 MET A O 1
ATOM 1555 N N . ASN A 1 204 ? -0.673 10.459 -14.699 1.00 87.69 204 ASN A N 1
ATOM 1556 C CA . ASN A 1 204 ? -2.095 10.646 -14.987 1.00 87.69 204 ASN A CA 1
ATOM 1557 C C . ASN A 1 204 ? -3.011 10.270 -13.814 1.00 87.69 204 ASN A C 1
ATOM 1559 O O . ASN A 1 204 ? -4.145 10.745 -13.755 1.00 87.69 204 ASN A O 1
ATOM 1563 N N . PHE A 1 205 ? -2.558 9.403 -12.902 1.00 89.19 205 PHE A N 1
ATOM 1564 C CA . PHE A 1 205 ? -3.402 8.876 -11.826 1.00 89.19 205 PHE A CA 1
ATOM 1565 C C . PHE A 1 205 ? -2.878 9.151 -10.413 1.00 89.19 205 PHE A C 1
ATOM 1567 O O . PHE A 1 205 ? -3.502 8.692 -9.454 1.00 89.19 205 PHE A O 1
ATOM 1574 N N . THR A 1 206 ? -1.784 9.904 -10.259 1.00 87.56 206 THR A N 1
ATOM 1575 C CA . THR A 1 206 ? -1.306 10.386 -8.952 1.00 87.56 206 THR A CA 1
ATOM 1576 C C . THR A 1 206 ? -1.628 11.860 -8.782 1.00 87.56 206 THR A C 1
ATOM 1578 O O . THR A 1 206 ? -1.364 12.668 -9.665 1.00 87.56 206 THR A O 1
ATOM 1581 N N . GLY A 1 207 ? -2.179 12.207 -7.622 1.00 76.81 207 GLY A N 1
ATOM 1582 C CA . GLY A 1 207 ? -2.726 13.538 -7.380 1.00 76.81 207 GLY A CA 1
ATOM 1583 C C . GLY A 1 207 ? -4.237 13.489 -7.535 1.00 76.81 207 GLY A C 1
ATOM 1584 O O . GLY A 1 207 ? -4.774 13.379 -8.633 1.00 76.81 207 GLY A O 1
ATOM 1585 N N . LEU A 1 208 ? -4.929 13.519 -6.399 1.00 72.62 208 LEU A N 1
ATOM 1586 C CA . LEU A 1 208 ? -6.382 13.589 -6.351 1.00 72.62 208 LEU A CA 1
ATOM 1587 C C . LEU A 1 208 ? -6.781 14.959 -5.816 1.00 72.62 208 LEU A C 1
ATOM 1589 O O . LEU A 1 208 ? -6.306 15.378 -4.764 1.00 72.62 208 LEU A O 1
ATOM 1593 N N . ASP A 1 209 ? -7.712 15.624 -6.486 1.00 76.81 209 ASP A N 1
ATOM 1594 C CA . ASP A 1 209 ? -8.501 16.680 -5.864 1.00 76.81 209 ASP A CA 1
ATOM 1595 C C . ASP A 1 209 ? -9.742 16.048 -5.218 1.00 76.81 209 ASP A C 1
ATOM 1597 O O . ASP A 1 209 ? -10.690 15.654 -5.899 1.00 76.81 209 ASP A O 1
ATOM 1601 N N . SER A 1 210 ? -9.721 15.875 -3.896 1.00 85.50 210 SER A N 1
ATOM 1602 C CA . SER A 1 210 ? -10.842 15.330 -3.124 1.00 85.50 210 SER A CA 1
ATOM 1603 C C . SER A 1 210 ? -11.238 16.289 -1.999 1.00 85.50 210 SER A C 1
ATOM 1605 O O . SER A 1 210 ? -10.394 17.048 -1.512 1.00 85.50 210 SER A O 1
ATOM 1607 N N . PRO A 1 211 ? -12.502 16.266 -1.525 1.00 87.81 211 PRO A N 1
ATOM 1608 C CA . PRO A 1 211 ? -12.894 17.068 -0.368 1.00 87.81 211 PRO A CA 1
ATOM 1609 C C . PRO A 1 211 ? -11.987 16.846 0.853 1.00 87.81 211 PRO A C 1
ATOM 1611 O O . PRO A 1 211 ? -11.689 17.779 1.601 1.00 87.81 211 PRO A O 1
ATOM 1614 N N . PHE A 1 212 ? -11.513 15.614 1.039 1.00 89.50 212 PHE A N 1
ATOM 1615 C CA . PHE A 1 212 ? -10.534 15.295 2.065 1.00 89.50 212 PHE A CA 1
ATOM 1616 C C . PHE A 1 212 ? -9.201 16.015 1.851 1.00 89.50 212 PHE A C 1
ATOM 1618 O O . PHE A 1 212 ? -8.705 16.623 2.792 1.00 89.50 212 PHE A O 1
ATOM 1625 N N . LEU A 1 213 ? -8.625 15.990 0.649 1.00 87.75 213 LEU A N 1
ATOM 1626 C CA . LEU A 1 213 ? -7.307 16.589 0.410 1.00 87.75 213 LEU A CA 1
ATOM 1627 C C . LEU A 1 213 ? -7.335 18.123 0.434 1.00 87.75 213 LEU A C 1
ATOM 1629 O O . LEU A 1 213 ? -6.406 18.739 0.954 1.00 87.75 213 LEU A O 1
ATOM 1633 N N . ARG A 1 214 ? -8.437 18.748 -0.000 1.00 85.69 214 ARG A N 1
ATOM 1634 C CA . ARG A 1 214 ? -8.615 20.212 0.077 1.00 85.69 214 ARG A CA 1
ATOM 1635 C C . ARG A 1 214 ? -8.568 20.766 1.500 1.00 85.69 214 ARG A C 1
ATOM 1637 O O . ARG A 1 214 ? -8.242 21.936 1.682 1.00 85.69 214 ARG A O 1
ATOM 1644 N N . GLN A 1 215 ? -8.840 19.942 2.518 1.00 83.19 215 GLN A N 1
ATOM 1645 C CA . GLN A 1 215 ? -8.727 20.373 3.917 1.00 83.19 215 GLN A CA 1
ATOM 1646 C C . GLN A 1 215 ? -7.290 20.777 4.299 1.00 83.19 215 GLN A C 1
ATOM 1648 O O . GLN A 1 215 ? -7.115 21.527 5.254 1.00 83.19 215 GLN A O 1
ATOM 1653 N N . PHE A 1 216 ? -6.281 20.285 3.569 1.00 82.94 216 PHE A N 1
ATOM 1654 C CA . PHE A 1 216 ? -4.870 20.591 3.809 1.00 82.94 216 PHE A CA 1
ATOM 1655 C C . PHE A 1 216 ? -4.356 21.792 3.001 1.00 82.94 216 PHE A C 1
ATOM 1657 O O . PHE A 1 216 ? -3.237 22.232 3.238 1.00 82.94 216 PHE A O 1
ATOM 1664 N N . GLN A 1 217 ? -5.140 22.313 2.049 1.00 76.00 217 GLN A N 1
ATOM 1665 C CA . GLN A 1 217 ? -4.694 23.361 1.125 1.00 76.00 217 GLN A CA 1
ATOM 1666 C C . GLN A 1 217 ? -5.100 24.781 1.569 1.00 76.00 217 GLN A C 1
ATOM 1668 O O . GLN A 1 217 ? -4.282 25.684 1.444 1.00 76.00 217 GLN A O 1
ATOM 1673 N N . ASP A 1 218 ? -6.309 24.991 2.121 1.00 61.31 218 ASP A N 1
ATOM 1674 C CA . ASP A 1 218 ? -6.922 26.342 2.126 1.00 61.31 218 ASP A CA 1
ATOM 1675 C C . ASP A 1 218 ? -7.539 26.863 3.452 1.00 61.31 218 ASP A C 1
ATOM 1677 O O . ASP A 1 218 ? -8.358 2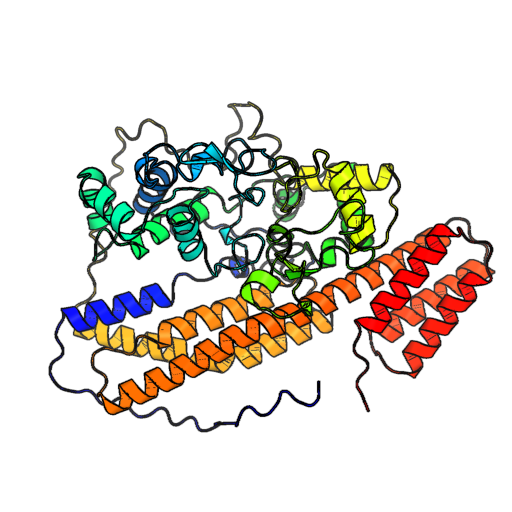7.782 3.417 1.00 61.31 218 ASP A O 1
ATOM 1681 N N . ASP A 1 219 ? -7.221 26.329 4.640 1.00 57.06 219 ASP A N 1
ATOM 1682 C CA . ASP A 1 219 ? -7.857 26.709 5.939 1.00 57.06 219 ASP A CA 1
ATOM 1683 C C . ASP A 1 219 ? -9.413 26.599 5.968 1.00 57.06 219 ASP A C 1
ATOM 1685 O O . ASP A 1 219 ? -10.068 26.864 6.982 1.00 57.06 219 ASP A O 1
ATOM 1689 N N . GLN A 1 220 ? -10.039 26.178 4.865 1.00 59.59 220 GLN A N 1
ATOM 1690 C CA . GLN A 1 220 ? -11.473 25.994 4.679 1.00 59.59 220 GLN A CA 1
ATOM 1691 C C . GLN A 1 220 ? -11.762 24.496 4.693 1.00 59.59 220 GLN A C 1
ATOM 1693 O O . GLN A 1 220 ? -11.479 23.770 3.740 1.00 59.59 220 GLN A O 1
ATOM 1698 N N . ASN A 1 221 ? -12.348 24.016 5.788 1.00 64.94 221 ASN A N 1
ATOM 1699 C CA . ASN A 1 221 ? -12.748 22.621 5.880 1.00 64.94 221 ASN A CA 1
ATOM 1700 C C . ASN A 1 221 ? -13.854 22.323 4.854 1.00 64.94 221 ASN A C 1
ATOM 1702 O O . ASN A 1 221 ? -14.990 22.776 5.003 1.00 64.94 221 ASN A O 1
ATOM 1706 N N . SER A 1 222 ? -13.517 21.555 3.816 1.00 78.69 222 SER A N 1
ATOM 1707 C CA . SER A 1 222 ? -14.454 21.192 2.748 1.00 78.69 222 SER A CA 1
ATOM 1708 C C . SER A 1 222 ? -15.283 19.933 3.062 1.00 78.69 222 SER A C 1
ATOM 1710 O O . SER A 1 222 ? -16.160 19.542 2.288 1.00 78.69 222 SER A O 1
ATOM 1712 N N . LEU A 1 223 ? -15.056 19.313 4.228 1.00 85.56 223 LEU A N 1
ATOM 1713 C CA . LEU A 1 223 ? -15.811 18.157 4.697 1.00 85.56 223 LEU A CA 1
ATOM 1714 C C . LEU A 1 223 ? -17.151 18.565 5.319 1.00 85.56 223 LEU A C 1
ATOM 1716 O O . LEU A 1 223 ? -17.266 19.512 6.097 1.00 85.56 223 LEU A O 1
ATOM 1720 N N . SER A 1 224 ? -18.190 17.775 5.039 1.00 87.56 224 SER A N 1
ATOM 1721 C CA . SER A 1 224 ? -19.455 17.888 5.772 1.00 87.56 224 SER A CA 1
ATOM 1722 C C . SER A 1 224 ? -19.263 17.536 7.253 1.00 87.56 224 SER A C 1
ATOM 1724 O O . SER A 1 224 ? -18.427 16.704 7.594 1.00 87.56 224 SER A O 1
ATOM 1726 N N . GLN A 1 225 ? -20.115 18.055 8.140 1.00 91.38 225 GLN A N 1
ATOM 1727 C CA . GLN A 1 225 ? -20.075 17.702 9.570 1.00 91.38 225 GLN A CA 1
ATOM 1728 C C . GLN A 1 225 ? -20.191 16.189 9.826 1.00 91.38 225 GLN A C 1
ATOM 1730 O O . GLN A 1 225 ? -19.606 15.682 10.778 1.00 91.38 225 GLN A O 1
ATOM 1735 N N . LYS A 1 226 ? -20.923 15.455 8.973 1.00 91.31 226 LYS A N 1
ATOM 1736 C CA . LYS A 1 226 ? -21.014 13.987 9.050 1.00 91.31 226 LYS A CA 1
ATOM 1737 C C . LYS A 1 226 ? -19.676 13.326 8.690 1.00 91.31 226 LYS A C 1
ATOM 1739 O O . LYS A 1 226 ? -19.275 12.387 9.360 1.00 91.31 226 LYS A O 1
ATOM 1744 N N . ALA A 1 227 ? -18.982 13.838 7.673 1.00 93.25 227 ALA A N 1
ATOM 1745 C CA . ALA A 1 227 ? -17.667 13.346 7.265 1.00 93.25 227 ALA A CA 1
ATOM 1746 C C . ALA A 1 227 ? -16.566 13.704 8.278 1.00 93.25 227 ALA A C 1
ATOM 1748 O O . ALA A 1 227 ? -15.699 12.877 8.520 1.00 93.25 227 ALA A O 1
ATOM 1749 N N . ILE A 1 228 ? -16.635 14.872 8.929 1.00 94.19 228 ILE A N 1
ATOM 1750 C CA . ILE A 1 228 ? -15.713 15.239 10.020 1.00 94.19 228 ILE A CA 1
ATOM 1751 C C . ILE A 1 228 ? -15.844 14.251 11.185 1.00 94.19 228 ILE A C 1
ATOM 1753 O O . ILE A 1 228 ? -14.848 13.699 11.644 1.00 94.19 228 ILE A O 1
ATOM 1757 N N . ARG A 1 229 ? -17.078 13.967 11.629 1.00 96.25 229 ARG A N 1
ATOM 1758 C CA . ARG A 1 229 ? -17.309 12.946 12.664 1.00 96.25 229 ARG A CA 1
ATOM 1759 C C . ARG A 1 229 ? -16.883 11.557 12.200 1.00 96.25 229 ARG A C 1
ATOM 1761 O O . ARG A 1 229 ? -16.281 10.824 12.970 1.00 96.25 229 ARG A O 1
ATOM 1768 N N . GLY A 1 230 ? -17.102 11.236 10.926 1.00 97.19 230 GLY A N 1
ATOM 1769 C CA . GLY A 1 230 ? -16.622 10.004 10.306 1.00 97.19 230 GLY A CA 1
ATOM 1770 C C . GLY A 1 230 ? -15.109 9.834 10.340 1.00 97.19 230 GLY A C 1
ATOM 1771 O O . GLY A 1 230 ? -14.631 8.756 10.672 1.00 97.19 230 GLY A O 1
ATOM 1772 N N . GLN A 1 231 ? -14.357 10.892 10.032 1.00 97.06 231 GLN A N 1
ATOM 1773 C CA . GLN A 1 231 ? -12.895 10.904 10.090 1.00 97.06 231 GLN A CA 1
ATOM 1774 C C . GLN A 1 231 ? -12.410 10.704 11.529 1.00 97.06 231 GLN A C 1
ATOM 1776 O O . GLN A 1 231 ? -11.514 9.898 11.770 1.00 97.06 231 GLN A O 1
ATOM 1781 N N . GLN A 1 232 ? -13.029 11.394 12.491 1.00 96.81 232 GLN A N 1
ATOM 1782 C CA . GLN A 1 232 ? -12.730 11.213 13.909 1.00 96.81 232 GLN A CA 1
ATOM 1783 C C . GLN A 1 232 ? -13.013 9.769 14.349 1.00 96.81 232 GLN A C 1
ATOM 1785 O O . GLN A 1 232 ? -12.131 9.112 14.899 1.00 96.81 232 GLN A O 1
ATOM 1790 N N . ARG A 1 233 ? -14.199 9.241 14.026 1.00 97.50 233 ARG A N 1
ATOM 1791 C CA . ARG A 1 233 ? -14.595 7.868 14.355 1.00 97.50 233 ARG A CA 1
ATOM 1792 C C . ARG A 1 233 ? -13.664 6.833 13.722 1.00 97.50 233 ARG A C 1
ATOM 1794 O O . ARG A 1 233 ? -13.306 5.859 14.372 1.00 97.50 233 ARG A O 1
ATOM 1801 N N . PHE A 1 234 ? -13.225 7.059 12.485 1.00 98.38 234 PHE A N 1
ATOM 1802 C CA . PHE A 1 234 ? -12.264 6.205 11.783 1.00 98.38 234 PHE A CA 1
ATOM 1803 C C . PHE A 1 234 ? -10.931 6.077 12.540 1.00 98.38 234 PHE A C 1
ATOM 1805 O O . PHE A 1 234 ? -10.348 4.994 12.592 1.00 98.38 234 PHE A O 1
ATOM 1812 N N . VAL A 1 235 ? -10.459 7.165 13.158 1.00 97.25 235 VAL A N 1
ATOM 1813 C CA . VAL A 1 235 ? -9.254 7.154 14.000 1.00 97.25 235 VAL A CA 1
ATOM 1814 C C . VAL A 1 235 ? -9.530 6.495 15.355 1.00 97.25 235 VAL A C 1
ATOM 1816 O O . VAL A 1 235 ? -8.763 5.631 15.769 1.00 97.25 235 VAL A O 1
ATOM 1819 N N . GLU A 1 236 ? -10.628 6.851 16.025 1.00 95.12 236 GLU A N 1
ATOM 1820 C CA . GLU A 1 236 ? -10.993 6.327 17.355 1.00 95.12 236 GLU A CA 1
ATOM 1821 C C . GLU A 1 236 ? -11.217 4.810 17.368 1.00 95.12 236 GLU A C 1
ATOM 1823 O O . GLU A 1 236 ? -10.835 4.133 18.319 1.00 95.12 236 GLU A O 1
ATOM 1828 N N . VAL A 1 237 ? -11.806 4.268 16.298 1.00 95.12 237 VAL A N 1
ATOM 1829 C CA . VAL A 1 237 ? -12.033 2.825 16.118 1.00 95.12 237 VAL A CA 1
ATOM 1830 C C . VAL A 1 237 ? -10.746 2.095 15.691 1.00 95.12 237 VAL A C 1
ATOM 1832 O O . VAL A 1 237 ? -10.690 0.872 15.703 1.00 95.12 237 VAL A O 1
ATOM 1835 N N . GLY A 1 238 ? -9.675 2.815 15.345 1.00 95.81 238 GLY A N 1
ATOM 1836 C CA . GLY A 1 238 ? -8.367 2.225 15.041 1.00 95.81 238 GLY A CA 1
ATOM 1837 C C . GLY A 1 238 ? -8.139 1.852 13.574 1.00 95.81 238 GLY A C 1
ATOM 1838 O O . GLY A 1 238 ? -7.108 1.261 13.258 1.00 95.81 238 GLY A O 1
ATOM 1839 N N . CYS A 1 239 ? -9.026 2.231 12.646 1.00 98.12 239 CYS A N 1
ATOM 1840 C CA . CYS A 1 239 ? -8.838 1.970 11.210 1.00 98.12 239 CYS A CA 1
ATOM 1841 C C . CYS A 1 239 ? -7.547 2.622 10.677 1.00 98.12 239 CYS A C 1
ATOM 1843 O O . CYS A 1 239 ? -6.838 2.060 9.838 1.00 98.12 239 CYS A O 1
ATOM 1845 N N . ALA A 1 240 ? -7.211 3.795 11.219 1.00 97.62 240 ALA A N 1
ATOM 1846 C CA . ALA A 1 240 ? -6.003 4.541 10.886 1.00 97.62 240 ALA A CA 1
ATOM 1847 C C . ALA A 1 240 ? -4.693 3.832 11.285 1.00 97.62 240 ALA A C 1
ATOM 1849 O O . ALA A 1 240 ? -3.627 4.206 10.806 1.00 97.62 240 ALA A O 1
ATOM 1850 N N . SER A 1 241 ? -4.728 2.786 12.116 1.00 95.81 241 SER A N 1
ATOM 1851 C CA . SER A 1 241 ? -3.519 2.014 12.432 1.00 95.81 241 SER A CA 1
ATOM 1852 C C . SER A 1 241 ? -2.971 1.249 11.223 1.00 95.81 241 SER A C 1
ATOM 1854 O O . SER A 1 241 ? -1.769 1.024 11.148 1.00 95.81 241 SER A O 1
ATOM 1856 N N . CYS A 1 242 ? -3.823 0.919 10.248 1.00 97.50 242 CYS A N 1
ATOM 1857 C CA . CYS A 1 242 ? -3.422 0.284 8.988 1.00 97.50 242 CYS A CA 1
ATOM 1858 C C . CYS A 1 242 ? -3.550 1.245 7.796 1.00 97.50 242 CYS A C 1
ATOM 1860 O O . CYS A 1 242 ? -2.727 1.226 6.884 1.00 97.50 242 CYS A O 1
ATOM 1862 N N . HIS A 1 243 ? -4.578 2.096 7.808 1.00 98.25 243 HIS A N 1
ATOM 1863 C CA . HIS A 1 243 ? -4.898 3.034 6.734 1.00 98.25 243 HIS A CA 1
ATOM 1864 C C . HIS A 1 243 ? -4.450 4.457 7.086 1.00 98.25 243 HIS A C 1
ATOM 1866 O O . HIS A 1 243 ? -5.260 5.322 7.425 1.00 98.25 243 HIS A O 1
ATOM 1872 N N . ASN A 1 244 ? -3.142 4.685 7.016 1.00 97.25 244 ASN A N 1
ATOM 1873 C CA . ASN A 1 244 ? -2.488 5.960 7.320 1.00 97.25 244 ASN A CA 1
ATOM 1874 C C . ASN A 1 244 ? -1.591 6.423 6.166 1.00 97.25 244 ASN A C 1
ATOM 1876 O O . ASN A 1 244 ? -1.513 5.777 5.119 1.00 97.25 244 ASN A O 1
ATOM 1880 N N . GLY A 1 245 ? -0.917 7.548 6.383 1.00 95.06 245 GLY A N 1
ATOM 1881 C CA . GLY A 1 245 ? 0.066 8.102 5.472 1.00 95.06 245 GLY A CA 1
ATOM 1882 C C . GLY A 1 245 ? -0.565 8.797 4.275 1.00 95.06 245 GLY A C 1
ATOM 1883 O O . GLY A 1 245 ? -1.734 9.191 4.291 1.00 95.06 245 GLY A O 1
ATOM 1884 N N . VAL A 1 246 ? 0.239 8.949 3.230 1.00 93.31 246 VAL A N 1
ATOM 1885 C CA . VAL A 1 246 ? -0.110 9.679 2.008 1.00 93.31 246 VAL A CA 1
ATOM 1886 C C . VAL A 1 246 ? -1.257 9.020 1.235 1.00 93.31 246 VAL A C 1
ATOM 1888 O O . VAL A 1 246 ? -2.116 9.697 0.668 1.00 93.31 246 VAL A O 1
ATOM 1891 N N . ASN A 1 247 ? -1.317 7.686 1.258 1.00 93.94 247 ASN A N 1
ATOM 1892 C CA . ASN A 1 247 ? -2.263 6.912 0.457 1.00 93.94 247 ASN A CA 1
ATOM 1893 C C . ASN A 1 247 ? -3.389 6.257 1.286 1.00 93.94 247 ASN A C 1
ATOM 1895 O O . ASN A 1 247 ? -4.179 5.493 0.740 1.00 93.94 247 ASN A O 1
ATOM 1899 N N . LEU A 1 248 ? -3.477 6.540 2.596 1.00 96.25 248 LEU A N 1
ATOM 1900 C CA . LEU A 1 248 ? -4.447 5.932 3.525 1.00 96.25 248 LEU A CA 1
ATOM 1901 C C . LEU A 1 248 ? -4.489 4.397 3.389 1.00 96.25 248 LEU A C 1
ATOM 1903 O O . LEU A 1 248 ? -5.540 3.780 3.202 1.00 96.25 248 LEU A O 1
ATOM 1907 N N . GLY A 1 249 ? -3.308 3.788 3.455 1.00 96.88 249 GLY A N 1
ATOM 1908 C CA . GLY A 1 249 ? -3.054 2.403 3.075 1.00 96.88 249 GLY A CA 1
ATOM 1909 C C . GLY A 1 249 ? -1.921 2.326 2.058 1.00 96.88 249 GLY A C 1
ATOM 1910 O O . GLY A 1 249 ? -1.214 3.298 1.818 1.00 96.88 249 GLY A O 1
ATOM 1911 N N . GLY A 1 250 ? -1.706 1.154 1.468 1.00 96.06 250 GLY A N 1
ATOM 1912 C CA . GLY A 1 250 ? -0.659 0.964 0.467 1.00 96.06 250 GLY A CA 1
ATOM 1913 C C . GLY A 1 250 ? 0.759 1.105 1.017 1.00 96.06 250 GLY A C 1
ATOM 1914 O O . GLY A 1 250 ? 1.667 1.344 0.232 1.00 96.06 250 GLY A O 1
ATOM 1915 N N . ASN A 1 251 ? 0.959 0.965 2.331 1.00 94.69 251 ASN A N 1
ATOM 1916 C CA . ASN A 1 251 ? 2.244 1.166 3.014 1.00 94.69 251 ASN A CA 1
ATOM 1917 C C . ASN A 1 251 ? 2.569 0.077 4.058 1.00 94.69 251 ASN A C 1
ATOM 1919 O O . ASN A 1 251 ? 3.556 0.176 4.784 1.00 94.69 251 ASN A O 1
ATOM 1923 N N . SER A 1 252 ? 1.754 -0.973 4.169 1.00 97.06 252 SER A N 1
ATOM 1924 C CA . SER A 1 252 ? 2.042 -2.129 5.021 1.00 97.06 252 SER A CA 1
ATOM 1925 C C . SER A 1 252 ? 1.313 -3.381 4.539 1.00 97.06 252 SER A C 1
ATOM 1927 O O . SER A 1 252 ? 0.390 -3.314 3.720 1.00 97.06 252 SER A O 1
ATOM 1929 N N . TYR A 1 253 ? 1.746 -4.526 5.057 1.00 98.06 253 TYR A N 1
ATOM 1930 C CA . TYR A 1 253 ? 1.020 -5.785 4.974 1.00 98.06 253 TYR A CA 1
ATOM 1931 C C . TYR A 1 253 ? 0.305 -6.035 6.291 1.00 98.06 253 TYR A C 1
ATOM 1933 O O . TYR A 1 253 ? 0.913 -5.822 7.333 1.00 98.06 253 TYR A O 1
ATOM 1941 N N . GLN A 1 254 ? -0.932 -6.519 6.261 1.00 97.62 254 GLN A N 1
ATOM 1942 C CA . GLN A 1 254 ? -1.694 -6.866 7.459 1.00 97.62 254 GLN A CA 1
ATOM 1943 C C . GLN A 1 254 ? -2.393 -8.204 7.269 1.00 97.62 254 GLN A C 1
ATOM 1945 O O . GLN A 1 254 ? -2.770 -8.566 6.155 1.00 97.62 254 GLN A O 1
ATOM 1950 N N . GLN A 1 255 ? -2.507 -8.958 8.359 1.00 96.00 255 GLN A N 1
ATOM 1951 C CA . GLN A 1 255 ? -3.290 -10.185 8.370 1.00 96.00 255 GLN A CA 1
ATOM 1952 C C . GLN A 1 255 ? -4.771 -9.829 8.278 1.00 96.00 255 GLN A C 1
ATOM 1954 O O . GLN A 1 255 ? -5.203 -8.883 8.922 1.00 96.00 255 GLN A O 1
ATOM 1959 N N . LEU A 1 256 ? -5.524 -10.582 7.485 1.00 95.69 256 LEU A N 1
ATOM 1960 C CA . LEU A 1 256 ? -6.973 -10.478 7.415 1.00 95.69 256 LEU A CA 1
ATOM 1961 C C . LEU A 1 256 ? -7.597 -11.360 8.507 1.00 95.69 256 LEU A C 1
ATOM 1963 O O . LEU A 1 256 ? -7.339 -12.566 8.570 1.00 95.69 256 LEU A O 1
ATOM 1967 N N . GLY A 1 257 ? -8.412 -10.765 9.370 1.00 95.19 257 GLY A N 1
ATOM 1968 C CA . GLY A 1 257 ? -9.064 -11.421 10.497 1.00 95.19 257 GLY A CA 1
ATOM 1969 C C . GLY A 1 257 ? -8.201 -11.509 11.753 1.00 95.19 257 GLY A C 1
ATOM 1970 O O . GLY A 1 257 ? -8.154 -12.568 12.382 1.00 95.19 257 GLY A O 1
ATOM 1971 N N . VAL A 1 258 ? -7.501 -10.426 12.118 1.00 93.94 258 VAL A N 1
ATOM 1972 C CA . VAL A 1 258 ? -6.670 -10.378 13.342 1.00 93.94 258 VAL A CA 1
ATOM 1973 C C . VAL A 1 258 ? -7.492 -10.596 14.617 1.00 93.94 258 VAL A C 1
ATOM 1975 O O . VAL A 1 258 ? -7.053 -11.293 15.533 1.00 93.94 258 VAL A O 1
ATOM 1978 N N . ALA A 1 259 ? -8.667 -9.977 14.704 1.00 95.00 259 ALA A N 1
ATOM 1979 C CA . ALA A 1 259 ? -9.501 -9.987 15.899 1.00 95.00 259 ALA A CA 1
ATOM 1980 C C . ALA A 1 259 ? -10.524 -11.131 15.876 1.00 95.00 259 ALA A C 1
ATOM 1982 O O . ALA A 1 259 ? -10.701 -11.831 16.877 1.00 95.00 259 ALA A O 1
ATOM 1983 N N . GLU A 1 260 ? -11.166 -11.345 14.725 1.00 94.06 260 GLU A N 1
ATOM 1984 C CA . GLU A 1 260 ? -12.037 -12.491 14.462 1.00 94.06 260 GLU A CA 1
ATOM 1985 C C . GLU A 1 260 ? -11.657 -13.145 13.125 1.00 94.06 260 GLU A C 1
ATOM 1987 O O . GLU A 1 260 ? -11.517 -12.427 12.132 1.00 94.06 260 GLU A O 1
ATOM 1992 N N . PRO A 1 261 ? -11.555 -14.490 13.050 1.00 93.44 261 PRO A N 1
ATOM 1993 C CA . PRO A 1 261 ? -11.175 -15.180 11.819 1.00 93.44 261 PRO A CA 1
ATOM 1994 C C . PRO A 1 261 ? -12.034 -14.763 10.621 1.00 93.44 261 PRO A C 1
ATOM 1996 O O . PRO A 1 261 ? -13.263 -14.767 10.700 1.00 93.44 261 PRO A O 1
ATOM 1999 N N . TRP A 1 262 ? -11.381 -14.415 9.511 1.00 94.94 262 TRP A N 1
ATOM 2000 C CA . TRP A 1 262 ? -12.059 -14.043 8.264 1.00 94.94 262 TRP A CA 1
ATOM 2001 C C . TRP A 1 262 ? -12.655 -15.253 7.536 1.00 94.94 262 TRP A C 1
ATOM 2003 O O . TRP A 1 262 ? -13.727 -15.178 6.934 1.00 94.94 262 TRP A O 1
ATOM 2013 N N . TYR A 1 263 ? -11.949 -16.382 7.610 1.00 94.44 263 TYR A N 1
ATOM 2014 C CA . TYR A 1 263 ? -12.338 -17.650 7.006 1.00 94.44 263 TYR A CA 1
ATOM 2015 C C . TYR A 1 263 ? -12.842 -18.617 8.079 1.00 94.44 263 TYR A C 1
ATOM 2017 O O . TYR A 1 263 ? -12.351 -18.637 9.210 1.00 94.44 263 TYR A O 1
ATOM 2025 N N . GLY A 1 264 ? -13.815 -19.441 7.709 1.00 90.00 264 GLY A N 1
ATOM 2026 C CA . GLY A 1 264 ? -14.426 -20.450 8.572 1.00 90.00 264 GLY A CA 1
ATOM 2027 C C . GLY A 1 264 ? -15.168 -21.495 7.745 1.00 90.00 264 GLY A C 1
ATOM 2028 O O . GLY A 1 264 ? -15.100 -21.468 6.519 1.00 90.00 264 GLY A O 1
ATOM 2029 N N . ASP A 1 265 ? -15.905 -22.395 8.395 1.00 88.38 265 ASP A N 1
ATOM 2030 C CA . ASP A 1 265 ? -16.596 -23.498 7.704 1.00 88.38 265 ASP A CA 1
ATOM 2031 C C . ASP A 1 265 ? -17.562 -23.007 6.604 1.00 88.38 265 ASP A C 1
ATOM 2033 O O . ASP A 1 265 ? -17.675 -23.632 5.550 1.00 88.38 265 ASP A O 1
ATOM 2037 N N . ASP A 1 266 ? -18.205 -21.854 6.819 1.00 86.75 266 ASP A N 1
ATOM 2038 C CA . ASP A 1 266 ? -19.147 -21.238 5.872 1.00 86.75 266 ASP A CA 1
ATOM 2039 C C . ASP A 1 266 ? -18.466 -20.380 4.783 1.00 86.75 266 ASP A C 1
ATOM 2041 O O . ASP A 1 266 ? -19.095 -20.038 3.779 1.00 86.75 266 ASP A O 1
ATOM 2045 N N . LYS A 1 267 ? -17.186 -20.028 4.965 1.00 87.00 267 LYS A N 1
ATOM 2046 C CA . LYS A 1 267 ? -16.355 -19.278 4.006 1.00 87.00 267 LYS A CA 1
ATOM 2047 C C . LYS A 1 267 ? -14.928 -19.850 4.023 1.00 87.00 267 LYS A C 1
ATOM 2049 O O . LYS A 1 267 ? -14.044 -19.253 4.645 1.00 87.00 267 LYS A O 1
ATOM 2054 N N . PRO A 1 268 ? -14.696 -21.026 3.411 1.00 91.69 268 PRO A N 1
ATOM 2055 C CA . PRO A 1 268 ? -13.371 -21.629 3.384 1.00 91.69 268 PRO A CA 1
ATOM 2056 C C . PRO A 1 268 ? -12.426 -20.805 2.504 1.00 91.69 268 PRO A C 1
ATOM 2058 O O . PRO A 1 268 ? -12.832 -20.303 1.456 1.00 91.69 268 PRO A O 1
ATOM 2061 N N . ALA A 1 269 ? -11.167 -20.698 2.924 1.00 94.12 269 ALA A N 1
ATOM 2062 C CA . ALA A 1 269 ? -10.120 -20.083 2.118 1.00 94.12 269 ALA A CA 1
ATOM 2063 C C . ALA A 1 269 ? -9.768 -20.951 0.896 1.00 94.12 269 ALA A C 1
ATOM 2065 O O . ALA A 1 269 ? -9.788 -22.183 0.953 1.00 94.12 269 ALA A O 1
ATOM 2066 N N . SER A 1 270 ? -9.414 -20.285 -0.194 1.00 92.50 270 SER A N 1
ATOM 2067 C CA . SER A 1 270 ? -8.891 -20.830 -1.445 1.00 92.50 270 SER A CA 1
ATOM 2068 C C . SER A 1 270 ? -7.424 -20.423 -1.647 1.00 92.50 270 SER A C 1
ATOM 2070 O O . SER A 1 270 ? -6.876 -19.645 -0.873 1.00 92.50 270 SER A O 1
ATOM 2072 N N . GLU A 1 271 ? -6.776 -20.902 -2.713 1.00 90.81 271 GLU A N 1
ATOM 2073 C CA . GLU A 1 271 ? -5.404 -20.478 -3.053 1.00 90.81 271 GLU A CA 1
ATOM 2074 C C . GLU A 1 271 ? -5.310 -18.970 -3.354 1.00 90.81 271 GLU A C 1
ATOM 2076 O O . GLU A 1 271 ? -4.286 -18.346 -3.085 1.00 90.81 271 GLU A O 1
ATOM 2081 N N . ALA A 1 272 ? -6.390 -18.345 -3.843 1.00 91.38 272 ALA A N 1
ATOM 2082 C CA . ALA A 1 272 ? -6.440 -16.894 -4.052 1.00 91.38 272 ALA A CA 1
ATOM 2083 C C . ALA A 1 272 ? -6.365 -16.105 -2.731 1.00 91.38 272 ALA A C 1
ATOM 2085 O O . ALA A 1 272 ? -6.015 -14.925 -2.722 1.00 91.38 272 ALA A O 1
ATOM 2086 N N . ASP A 1 273 ? -6.659 -16.769 -1.612 1.00 96.00 273 ASP A N 1
ATOM 2087 C CA . ASP A 1 273 ? -6.682 -16.185 -0.279 1.00 96.00 273 ASP A CA 1
ATOM 2088 C C . ASP A 1 273 ? -5.338 -16.318 0.458 1.00 96.00 273 ASP A C 1
ATOM 2090 O O . ASP A 1 273 ? -5.213 -15.842 1.588 1.00 96.00 273 ASP A O 1
ATOM 2094 N N . ASP A 1 274 ? -4.321 -16.945 -0.144 1.00 95.19 274 ASP A N 1
ATOM 2095 C CA . ASP A 1 274 ? -3.019 -17.154 0.503 1.00 95.19 274 ASP A CA 1
ATOM 2096 C C . ASP A 1 274 ? -2.301 -15.834 0.821 1.00 95.19 274 ASP A C 1
ATOM 2098 O O . ASP A 1 274 ? -1.600 -15.735 1.835 1.00 95.19 274 ASP A O 1
ATOM 2102 N N . GLY A 1 275 ? -2.504 -14.804 -0.006 1.00 95.81 275 GLY A N 1
ATOM 2103 C CA . GLY A 1 275 ? -1.856 -13.505 0.150 1.00 95.81 275 GLY A CA 1
ATOM 2104 C C . GLY A 1 275 ? -0.330 -13.623 0.088 1.00 95.81 275 GLY A C 1
ATOM 2105 O O . GLY A 1 275 ? 0.229 -14.268 -0.798 1.00 95.81 275 GLY A O 1
ATOM 2106 N N . LEU A 1 276 ? 0.362 -13.009 1.047 1.00 96.06 276 LEU A N 1
ATOM 2107 C CA . LEU A 1 276 ? 1.822 -12.980 1.134 1.00 96.06 276 LEU A CA 1
ATOM 2108 C C . LEU A 1 276 ? 2.441 -14.388 1.252 1.00 96.06 276 LEU A C 1
ATOM 2110 O O . LEU A 1 276 ? 3.529 -14.615 0.715 1.00 96.06 276 LEU A O 1
ATOM 2114 N N . PHE A 1 277 ? 1.745 -15.349 1.873 1.00 97.19 277 PHE A N 1
ATOM 2115 C CA . PHE A 1 277 ? 2.192 -16.746 1.958 1.00 97.19 277 PHE A CA 1
ATOM 2116 C C . PHE A 1 277 ? 2.497 -17.352 0.589 1.00 97.19 277 PHE A C 1
ATOM 2118 O O . PHE A 1 277 ? 3.478 -18.087 0.470 1.00 97.19 277 PHE A O 1
ATOM 2125 N N . GLY A 1 278 ? 1.726 -16.994 -0.444 1.00 94.00 278 GLY A N 1
ATOM 2126 C CA . GLY A 1 278 ? 1.899 -17.518 -1.800 1.00 94.00 278 GLY A CA 1
ATOM 2127 C C . GLY A 1 278 ? 3.306 -17.295 -2.369 1.00 94.00 278 GLY A C 1
ATOM 2128 O O . GLY A 1 278 ? 3.761 -18.091 -3.188 1.00 94.00 278 GLY A O 1
ATOM 2129 N N . ARG A 1 279 ? 4.035 -16.271 -1.891 1.00 92.81 279 ARG A N 1
ATOM 2130 C CA . ARG A 1 279 ? 5.448 -16.053 -2.252 1.00 92.81 279 ARG A CA 1
ATOM 2131 C C . ARG A 1 279 ? 6.450 -16.366 -1.148 1.00 92.81 279 ARG A C 1
ATOM 2133 O O . ARG A 1 279 ? 7.577 -16.733 -1.462 1.00 92.81 279 ARG A O 1
ATOM 2140 N N . THR A 1 280 ? 6.097 -16.195 0.128 1.00 94.94 280 THR A N 1
ATOM 2141 C CA . THR A 1 280 ? 7.075 -16.364 1.218 1.00 94.94 280 THR A CA 1
ATOM 2142 C C . THR A 1 280 ? 7.150 -17.793 1.740 1.00 94.94 280 THR A C 1
ATOM 2144 O O . THR A 1 280 ? 8.177 -18.184 2.296 1.00 94.94 280 THR A O 1
ATOM 2147 N N . GLY A 1 281 ? 6.063 -18.563 1.630 1.00 95.81 281 GLY A N 1
ATOM 2148 C CA . GLY A 1 281 ? 5.921 -19.883 2.248 1.00 95.81 281 GLY A CA 1
ATOM 2149 C C . GLY A 1 281 ? 5.960 -19.878 3.786 1.00 95.81 281 GLY A C 1
ATOM 2150 O O . GLY A 1 281 ? 5.986 -20.946 4.398 1.00 95.81 281 GLY A O 1
ATOM 2151 N N . ARG A 1 282 ? 5.987 -18.705 4.436 1.00 95.69 282 ARG A N 1
ATOM 2152 C CA . ARG A 1 282 ? 5.980 -18.564 5.901 1.00 95.69 282 ARG A CA 1
ATOM 2153 C C . ARG A 1 282 ? 4.539 -18.614 6.390 1.00 95.69 282 ARG A C 1
ATOM 2155 O O . ARG A 1 282 ? 3.757 -17.741 6.041 1.00 95.69 282 ARG A O 1
ATOM 2162 N N . GLU A 1 283 ? 4.194 -19.568 7.248 1.00 95.19 283 GLU A N 1
ATOM 2163 C CA . GLU A 1 283 ? 2.809 -19.732 7.727 1.00 95.19 283 GLU A CA 1
ATOM 2164 C C . GLU A 1 283 ? 2.226 -18.457 8.365 1.00 95.19 283 GLU A C 1
ATOM 2166 O O . GLU A 1 283 ? 1.059 -18.148 8.162 1.00 95.19 283 GLU A O 1
ATOM 2171 N N . GLN A 1 284 ? 3.045 -17.658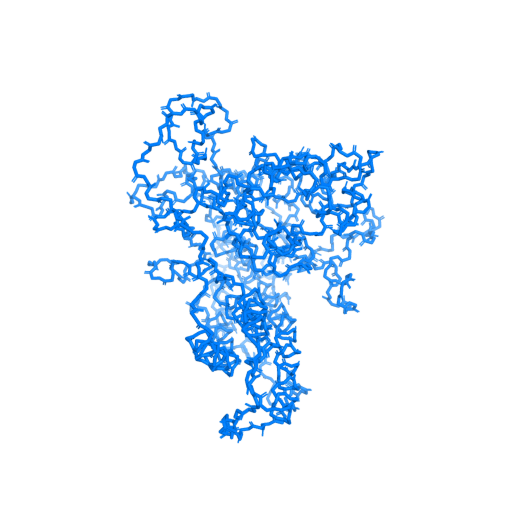 9.059 1.00 93.62 284 GLN A N 1
ATOM 2172 C CA . GLN A 1 284 ? 2.616 -16.371 9.630 1.00 93.62 284 GLN A CA 1
ATOM 2173 C C . GLN A 1 284 ? 2.260 -15.288 8.592 1.00 93.62 284 GLN A C 1
ATOM 2175 O O . GLN A 1 284 ? 1.779 -14.223 8.960 1.00 93.62 284 GLN A O 1
ATOM 2180 N N . ASP A 1 285 ? 2.541 -15.531 7.311 1.00 96.75 285 ASP A N 1
ATOM 2181 C CA . ASP A 1 285 ? 2.182 -14.649 6.202 1.00 96.75 285 ASP A CA 1
ATOM 2182 C C . ASP A 1 285 ? 0.921 -15.137 5.462 1.00 96.75 285 ASP A C 1
ATOM 2184 O O . ASP A 1 285 ? 0.527 -14.545 4.455 1.00 96.75 285 ASP A O 1
ATOM 2188 N N . ARG A 1 286 ? 0.272 -16.210 5.935 1.00 96.19 286 ARG A N 1
ATOM 2189 C CA . ARG A 1 286 ? -0.985 -16.690 5.356 1.00 96.19 286 ARG A CA 1
ATOM 2190 C C . ARG A 1 286 ? -2.100 -15.691 5.621 1.00 96.19 286 ARG A C 1
ATOM 2192 O O . ARG A 1 286 ? -2.241 -15.195 6.737 1.00 96.19 286 ARG A O 1
ATOM 2199 N N . HIS A 1 287 ? -2.892 -15.412 4.585 1.00 96.44 287 HIS A N 1
ATOM 2200 C CA . HIS A 1 287 ? -3.980 -14.431 4.628 1.00 96.44 287 HIS A CA 1
ATOM 2201 C C . HIS A 1 287 ? -3.498 -13.019 4.979 1.00 96.44 287 HIS A C 1
ATOM 2203 O O . HIS A 1 287 ? -4.273 -12.182 5.442 1.00 96.44 287 HIS A O 1
ATOM 2209 N N . VAL A 1 288 ? -2.209 -12.746 4.774 1.00 97.81 288 VAL A N 1
ATOM 2210 C CA . VAL A 1 288 ? -1.651 -11.409 4.898 1.00 97.81 288 VAL A CA 1
ATOM 2211 C C . VAL A 1 288 ? -1.707 -10.740 3.537 1.00 97.81 288 VAL A C 1
ATOM 2213 O O . VAL A 1 288 ? -1.146 -11.245 2.569 1.00 97.81 288 VAL A O 1
ATOM 2216 N N . PHE A 1 289 ? -2.304 -9.558 3.478 1.00 98.25 289 PHE A N 1
ATOM 2217 C CA . PHE A 1 289 ? -2.423 -8.777 2.255 1.00 98.25 289 PHE A CA 1
ATOM 2218 C C . PHE A 1 289 ? -1.822 -7.393 2.436 1.00 98.25 289 PHE A C 1
ATOM 2220 O O . PHE A 1 289 ? -1.739 -6.859 3.544 1.00 98.25 289 PHE A O 1
ATOM 2227 N N . LYS A 1 290 ? -1.408 -6.787 1.327 1.00 98.12 290 LYS A N 1
ATOM 2228 C CA . LYS A 1 290 ? -1.122 -5.360 1.278 1.00 98.12 290 LYS A CA 1
ATOM 2229 C C . LYS A 1 290 ? -2.403 -4.613 1.624 1.00 98.12 290 LYS A C 1
ATOM 2231 O O . LYS A 1 290 ? -3.432 -4.820 0.982 1.00 98.12 290 LYS A O 1
ATOM 2236 N N . VAL A 1 291 ? -2.322 -3.705 2.589 1.00 98.38 291 VAL A N 1
ATOM 2237 C CA . VAL A 1 291 ? -3.441 -2.822 2.924 1.00 98.38 291 VAL A CA 1
ATOM 2238 C C . VAL A 1 291 ? -3.765 -1.974 1.686 1.00 98.38 291 VAL A C 1
ATOM 2240 O O . VAL A 1 291 ? -2.860 -1.316 1.165 1.00 98.38 291 VAL A O 1
ATOM 2243 N N . PRO A 1 292 ? -4.997 -1.986 1.150 1.00 97.56 292 PRO A N 1
ATOM 2244 C CA . PRO A 1 292 ? -5.334 -1.195 -0.029 1.00 97.56 292 PRO A CA 1
ATOM 2245 C C . PRO A 1 292 ? -5.424 0.298 0.314 1.00 97.56 292 PRO A C 1
ATOM 2247 O O . PRO A 1 292 ? -5.701 0.668 1.455 1.00 97.56 292 PRO A O 1
ATOM 2250 N N . THR A 1 293 ? -5.208 1.156 -0.685 1.00 96.69 293 THR A N 1
ATOM 2251 C CA . THR A 1 293 ? -5.528 2.587 -0.573 1.00 96.69 293 THR A CA 1
ATOM 2252 C C . THR A 1 293 ? -7.029 2.776 -0.367 1.00 96.69 293 THR A C 1
ATOM 2254 O O . THR A 1 293 ? -7.838 2.053 -0.955 1.00 96.69 293 THR A O 1
ATOM 2257 N N . LEU A 1 294 ? -7.404 3.743 0.473 1.00 97.25 294 LEU A N 1
ATOM 2258 C CA . LEU A 1 294 ? -8.803 4.150 0.640 1.00 97.25 294 LEU A CA 1
ATOM 2259 C C . LEU A 1 294 ? -9.185 5.364 -0.207 1.00 97.25 294 LEU A C 1
ATOM 2261 O O . LEU A 1 294 ? -10.363 5.730 -0.259 1.00 97.25 294 LEU A O 1
ATOM 2265 N N . HIS A 1 295 ? -8.229 5.980 -0.898 1.00 93.25 295 HIS A N 1
ATOM 2266 C CA . HIS A 1 295 ? -8.563 7.002 -1.880 1.00 93.25 295 HIS A CA 1
ATOM 2267 C C . HIS A 1 295 ? -9.455 6.404 -2.977 1.00 93.25 295 HIS A C 1
ATOM 2269 O O . HIS A 1 295 ? -9.242 5.284 -3.435 1.00 93.25 295 HIS A O 1
ATOM 2275 N N . ASN A 1 296 ? -10.508 7.130 -3.361 1.00 90.31 296 ASN A N 1
ATOM 2276 C CA . ASN A 1 296 ? -11.562 6.689 -4.290 1.00 90.31 296 ASN A CA 1
ATOM 2277 C C . ASN A 1 296 ? -12.380 5.437 -3.888 1.00 90.31 296 ASN A C 1
ATOM 2279 O O . ASN A 1 296 ? -13.253 5.024 -4.661 1.00 90.31 296 ASN A O 1
ATOM 2283 N N . VAL A 1 297 ? -12.209 4.881 -2.678 1.00 94.50 297 VAL A N 1
ATOM 2284 C CA . VAL A 1 297 ? -12.817 3.595 -2.255 1.00 94.50 297 VAL A CA 1
ATOM 2285 C C . VAL A 1 297 ? -14.339 3.528 -2.410 1.00 94.50 297 VAL A C 1
ATOM 2287 O O . VAL A 1 297 ? -14.911 2.464 -2.641 1.00 94.50 297 VAL A O 1
ATOM 2290 N N . ALA A 1 298 ? -15.027 4.669 -2.328 1.00 91.69 298 ALA A N 1
ATOM 2291 C CA . ALA A 1 298 ? -16.476 4.730 -2.488 1.00 91.69 298 ALA A CA 1
ATOM 2292 C C . ALA A 1 298 ? -16.974 4.391 -3.904 1.00 91.69 298 ALA A C 1
ATOM 2294 O O . ALA A 1 298 ? -18.172 4.175 -4.089 1.00 91.69 298 ALA A O 1
ATOM 2295 N N . THR A 1 299 ? -16.078 4.341 -4.892 1.00 88.62 299 THR A N 1
ATOM 2296 C CA . THR A 1 299 ? -16.409 4.150 -6.313 1.00 88.62 299 THR A CA 1
ATOM 2297 C C . THR A 1 299 ? -15.797 2.895 -6.935 1.00 88.62 299 THR A C 1
ATOM 2299 O O . THR A 1 299 ? -16.063 2.629 -8.109 1.00 88.62 299 THR A O 1
ATOM 2302 N N . THR A 1 300 ? -15.046 2.114 -6.154 1.00 93.00 300 THR A N 1
ATOM 2303 C CA . THR A 1 300 ? -14.242 0.973 -6.621 1.00 93.00 300 THR A CA 1
ATOM 2304 C C . THR A 1 300 ? -14.808 -0.390 -6.227 1.00 93.00 300 THR A C 1
ATOM 2306 O O . THR A 1 300 ? -14.132 -1.398 -6.380 1.00 93.00 300 THR A O 1
ATOM 2309 N N . GLY A 1 301 ? -16.044 -0.438 -5.719 1.00 91.19 301 GLY A N 1
ATOM 2310 C CA . GLY A 1 301 ? -16.694 -1.703 -5.378 1.00 91.19 301 GLY A CA 1
ATOM 2311 C C . GLY A 1 301 ? -16.868 -2.636 -6.595 1.00 91.19 301 GLY A C 1
ATOM 2312 O O . GLY A 1 301 ? -16.912 -2.152 -7.731 1.00 91.19 301 GLY A O 1
ATOM 2313 N N . PRO A 1 302 ? -17.063 -3.949 -6.378 1.00 96.25 302 PRO A N 1
ATOM 2314 C CA . PRO A 1 302 ? -17.160 -4.613 -5.074 1.00 96.25 302 PRO A CA 1
ATOM 2315 C C . PRO A 1 302 ? -15.812 -4.682 -4.333 1.00 96.25 302 PRO A C 1
ATOM 2317 O O . PRO A 1 302 ? -14.761 -4.517 -4.936 1.00 96.25 302 PRO A O 1
ATOM 2320 N N . TRP A 1 303 ? -15.857 -4.846 -3.011 1.00 96.56 303 TRP A N 1
ATOM 2321 C CA . TRP A 1 303 ? -14.711 -4.665 -2.113 1.00 96.56 303 TRP A CA 1
ATOM 2322 C C . TRP A 1 303 ? -14.061 -5.983 -1.680 1.00 96.56 303 TRP A C 1
ATOM 2324 O O . TRP A 1 303 ? -14.690 -7.041 -1.748 1.00 96.56 303 TRP A O 1
ATOM 2334 N N . PHE A 1 304 ? -12.837 -5.841 -1.152 1.00 97.50 304 PHE A N 1
ATOM 2335 C CA . PHE A 1 304 ? -11.870 -6.889 -0.793 1.00 97.50 304 PHE A CA 1
ATOM 2336 C C . PHE A 1 304 ? -11.212 -7.560 -1.999 1.00 97.50 304 PHE A C 1
ATOM 2338 O O . PHE A 1 304 ? -11.599 -7.335 -3.143 1.00 97.50 304 PHE A O 1
ATOM 2345 N N . HIS A 1 305 ? -10.170 -8.349 -1.739 1.00 97.00 305 HIS A N 1
ATOM 2346 C CA . HIS A 1 305 ? -9.375 -9.002 -2.780 1.00 97.00 305 HIS A CA 1
ATOM 2347 C C . HIS A 1 305 ? -10.183 -10.027 -3.581 1.00 97.00 305 HIS A C 1
ATOM 2349 O O . HIS A 1 305 ? -9.847 -10.277 -4.730 1.00 97.00 305 HIS A O 1
ATOM 2355 N N . ASP A 1 306 ? -11.256 -10.576 -3.006 1.00 95.38 306 ASP A N 1
ATOM 2356 C CA . ASP A 1 306 ? -12.184 -11.516 -3.648 1.00 95.38 306 ASP A CA 1
ATOM 2357 C C . ASP A 1 306 ? -13.384 -10.824 -4.331 1.00 95.38 306 ASP A C 1
ATOM 2359 O O . ASP A 1 306 ? -14.187 -11.483 -4.997 1.00 95.38 306 ASP A O 1
ATOM 2363 N N . GLY A 1 307 ? -13.545 -9.506 -4.148 1.00 95.62 307 GLY A N 1
ATOM 2364 C CA . GLY A 1 307 ? -14.704 -8.757 -4.635 1.00 95.62 307 GLY A CA 1
ATOM 2365 C C . GLY A 1 307 ? -16.042 -9.290 -4.101 1.00 95.62 307 GLY A C 1
ATOM 2366 O O . GLY A 1 307 ? -17.077 -9.157 -4.762 1.00 95.62 307 GLY A O 1
ATOM 2367 N N . GLY A 1 308 ? -16.037 -9.933 -2.929 1.00 93.00 308 GLY A N 1
ATOM 2368 C CA . GLY A 1 308 ? -17.187 -10.644 -2.372 1.00 93.00 308 GLY A CA 1
ATOM 2369 C C . GLY A 1 308 ? -18.241 -9.746 -1.720 1.00 93.00 308 GLY A C 1
ATOM 2370 O O . GLY A 1 308 ? -19.344 -10.210 -1.422 1.00 93.00 308 GLY A O 1
ATOM 2371 N N . VAL A 1 309 ? -17.937 -8.464 -1.493 1.00 92.75 309 VAL A N 1
ATOM 2372 C CA . VAL A 1 309 ? -18.828 -7.529 -0.789 1.00 92.75 309 VAL A CA 1
ATOM 2373 C C . VAL A 1 309 ? -19.277 -6.391 -1.697 1.00 92.75 309 VAL A C 1
ATOM 2375 O O . VAL A 1 309 ? -18.470 -5.671 -2.271 1.00 92.75 309 VAL A O 1
ATOM 2378 N N . THR A 1 310 ? -20.592 -6.184 -1.799 1.00 92.31 310 THR A N 1
ATOM 2379 C CA . THR A 1 310 ? -21.210 -5.207 -2.717 1.00 92.31 310 THR A CA 1
ATOM 2380 C C . THR A 1 310 ? -21.748 -3.957 -2.019 1.00 92.31 310 THR A C 1
ATOM 2382 O O . THR A 1 310 ? -22.380 -3.120 -2.663 1.00 92.31 310 THR A O 1
ATOM 2385 N N . SER A 1 311 ? -21.514 -3.794 -0.713 1.00 93.81 311 SER A N 1
ATOM 2386 C CA . SER A 1 311 ? -21.875 -2.590 0.048 1.00 93.81 311 SER A CA 1
ATOM 2387 C C . SER A 1 311 ? -20.676 -2.045 0.820 1.00 93.81 311 SER A C 1
ATOM 2389 O O . SER A 1 311 ? -20.046 -2.774 1.580 1.00 93.81 311 SER A O 1
ATOM 2391 N N . LEU A 1 312 ? -20.409 -0.741 0.689 1.00 93.75 312 LEU A N 1
ATOM 2392 C CA . LEU A 1 312 ? -19.337 -0.084 1.438 1.00 93.75 312 LEU A CA 1
ATOM 2393 C C . LEU A 1 312 ? -19.605 -0.115 2.948 1.00 93.75 312 LEU A C 1
ATOM 2395 O O . LEU A 1 312 ? -18.683 -0.297 3.730 1.00 93.75 312 LEU A O 1
ATOM 2399 N N . GLN A 1 313 ? -20.869 0.016 3.363 1.00 96.75 313 GLN A N 1
ATOM 2400 C CA . GLN A 1 313 ? -21.274 -0.134 4.762 1.00 96.75 313 GLN A CA 1
ATOM 2401 C C . GLN A 1 313 ? -20.941 -1.534 5.283 1.00 96.75 313 GLN A C 1
ATOM 2403 O O . GLN A 1 313 ? -20.392 -1.661 6.370 1.00 96.75 313 GLN A O 1
ATOM 2408 N N . GLN A 1 314 ? -21.238 -2.571 4.493 1.00 96.56 314 GLN A N 1
ATOM 2409 C CA . GLN A 1 314 ? -20.908 -3.950 4.850 1.00 96.56 314 GLN A CA 1
ATOM 2410 C C . GLN A 1 314 ? -19.392 -4.174 4.901 1.00 96.56 314 GLN A C 1
ATOM 2412 O O . GLN A 1 314 ? -18.921 -4.894 5.773 1.00 96.56 314 GLN A O 1
ATOM 2417 N N . ALA A 1 315 ? -18.623 -3.545 4.008 1.00 97.81 315 ALA A N 1
ATOM 2418 C CA . ALA A 1 315 ? -17.166 -3.612 4.052 1.00 97.81 315 ALA A CA 1
ATOM 2419 C C . ALA A 1 315 ? -16.611 -2.968 5.337 1.00 97.81 315 ALA A C 1
ATOM 2421 O O . ALA A 1 315 ? -15.761 -3.559 5.996 1.00 97.81 315 ALA A O 1
ATOM 2422 N N . VAL A 1 316 ? -17.132 -1.800 5.736 1.00 98.50 316 VAL A N 1
ATOM 2423 C CA . VAL A 1 316 ? -16.764 -1.131 6.999 1.00 98.50 316 VAL A CA 1
ATOM 2424 C C . VAL A 1 316 ? -17.139 -1.981 8.214 1.00 98.50 316 VAL A C 1
ATOM 2426 O O . VAL A 1 316 ? -16.315 -2.141 9.109 1.00 98.50 316 VAL A O 1
ATOM 2429 N N . ASP A 1 317 ? -18.345 -2.552 8.234 1.00 98.06 317 ASP A N 1
ATOM 2430 C CA . ASP A 1 317 ? -18.806 -3.441 9.307 1.00 98.06 317 ASP A CA 1
ATOM 2431 C C . ASP A 1 317 ? -17.908 -4.680 9.447 1.00 98.06 317 ASP A C 1
ATOM 2433 O O . ASP A 1 317 ? -17.425 -4.982 10.538 1.00 98.06 317 ASP A O 1
ATOM 2437 N N . GLN A 1 318 ? -17.596 -5.351 8.333 1.00 97.56 318 GLN A N 1
ATOM 2438 C CA . GLN A 1 318 ? -16.716 -6.520 8.343 1.00 97.56 318 GLN A CA 1
ATOM 2439 C C . GLN A 1 318 ? -15.291 -6.173 8.774 1.00 97.56 318 GLN A C 1
ATOM 2441 O O . GLN A 1 318 ? -14.724 -6.910 9.573 1.00 97.56 318 GLN A O 1
ATOM 2446 N N . MET A 1 319 ? -14.722 -5.055 8.315 1.00 98.25 319 MET A N 1
ATOM 2447 C CA . MET A 1 319 ? -13.396 -4.612 8.765 1.00 98.25 319 MET A CA 1
ATOM 2448 C C . MET A 1 319 ? -13.387 -4.299 10.265 1.00 98.25 319 MET A C 1
ATOM 2450 O O . MET A 1 319 ? -12.499 -4.751 10.985 1.00 98.25 319 MET A O 1
ATOM 2454 N N . ALA A 1 320 ? -14.396 -3.578 10.765 1.00 98.06 320 ALA A N 1
ATOM 2455 C CA . ALA A 1 320 ? -14.501 -3.273 12.189 1.00 98.06 320 ALA A CA 1
ATOM 2456 C C . ALA A 1 320 ? -14.619 -4.547 13.036 1.00 98.06 320 ALA A C 1
ATOM 2458 O O . ALA A 1 320 ? -13.970 -4.677 14.073 1.00 98.06 320 ALA A O 1
ATOM 2459 N N . ARG A 1 321 ? -15.389 -5.526 12.568 1.00 96.75 321 ARG A N 1
ATOM 2460 C CA . ARG A 1 321 ? -15.556 -6.795 13.264 1.00 96.75 321 ARG A CA 1
ATOM 2461 C C . ARG A 1 321 ? -14.298 -7.663 13.217 1.00 96.75 321 ARG A C 1
ATOM 2463 O O . ARG A 1 321 ? -13.800 -8.065 14.264 1.00 96.75 321 ARG A O 1
ATOM 2470 N N . HIS A 1 322 ? -13.795 -7.960 12.024 1.00 97.12 322 HIS A N 1
ATOM 2471 C CA . HIS A 1 322 ? -12.743 -8.956 11.828 1.00 97.12 322 HIS A CA 1
ATOM 2472 C C . HIS A 1 322 ? -11.345 -8.440 12.157 1.00 97.12 322 HIS A C 1
ATOM 2474 O O . HIS A 1 322 ? -10.547 -9.193 12.712 1.00 97.12 322 HIS A O 1
ATOM 2480 N N . GLU A 1 323 ? -11.052 -7.166 11.891 1.00 97.12 323 GLU A N 1
ATOM 2481 C CA . GLU A 1 323 ? -9.723 -6.605 12.166 1.00 97.12 323 GLU A CA 1
ATOM 2482 C C . GLU A 1 323 ? -9.626 -5.966 13.545 1.00 97.12 323 GLU A C 1
ATOM 2484 O O . GLU A 1 323 ? -8.568 -5.991 14.172 1.00 97.12 323 GLU A O 1
ATOM 2489 N N . LEU A 1 324 ? -10.728 -5.390 14.032 1.00 96.81 324 LEU A N 1
ATOM 2490 C CA . LEU A 1 324 ? -10.722 -4.554 15.234 1.00 96.81 324 LEU A CA 1
ATOM 2491 C C . LEU A 1 324 ? -11.512 -5.191 16.385 1.00 96.81 324 LEU A C 1
ATOM 2493 O O . LEU A 1 324 ? -11.354 -4.779 17.535 1.00 96.81 324 LEU A O 1
ATOM 2497 N N . GLY A 1 325 ? -12.341 -6.206 16.117 1.00 96.25 325 GLY A N 1
ATOM 2498 C CA . GLY A 1 325 ? -13.182 -6.840 17.131 1.00 96.25 325 GLY A CA 1
ATOM 2499 C C . GLY A 1 325 ? -14.249 -5.895 17.678 1.00 96.25 325 GLY A C 1
ATOM 2500 O O . GLY A 1 325 ? -14.581 -5.965 18.860 1.00 96.25 325 GLY A O 1
ATOM 2501 N N . ARG A 1 326 ? -14.716 -4.952 16.851 1.00 96.19 326 ARG A N 1
ATOM 2502 C CA . ARG A 1 326 ? -15.654 -3.885 17.213 1.00 96.19 326 ARG A CA 1
ATOM 2503 C C . ARG A 1 326 ? -16.987 -4.079 16.505 1.00 96.19 326 ARG A C 1
ATOM 2505 O O . ARG A 1 326 ? -17.028 -4.275 15.293 1.00 96.19 326 ARG A O 1
ATOM 2512 N N . TYR A 1 327 ? -18.076 -3.939 17.254 1.00 95.50 327 TYR A N 1
ATOM 2513 C CA . TYR A 1 327 ? -19.437 -3.986 16.723 1.00 95.50 327 TYR A CA 1
ATOM 2514 C C . TYR A 1 327 ? -20.013 -2.571 16.684 1.00 95.50 327 TYR A C 1
ATOM 2516 O O . TYR A 1 327 ? -20.496 -2.048 17.691 1.00 95.50 327 TYR A O 1
ATOM 2524 N N . LEU A 1 328 ? -19.906 -1.926 15.524 1.00 95.19 328 LEU A N 1
ATOM 2525 C CA . LEU A 1 328 ? -20.269 -0.520 15.366 1.00 95.19 328 LEU A CA 1
ATOM 2526 C C . LEU A 1 328 ? -21.784 -0.322 15.268 1.00 95.19 328 LEU A C 1
ATOM 2528 O O . LEU A 1 328 ? -22.513 -1.136 14.703 1.00 95.19 328 LEU A O 1
ATOM 2532 N N . GLU A 1 329 ? -22.264 0.804 15.793 1.00 94.44 329 GLU A N 1
ATOM 2533 C CA . GLU A 1 329 ? -23.642 1.227 15.560 1.00 94.44 329 GLU A CA 1
ATOM 2534 C C . GLU A 1 329 ? -23.807 1.707 14.110 1.00 94.44 329 GLU A C 1
ATOM 2536 O O . GLU A 1 329 ? -22.881 2.249 13.504 1.00 94.44 329 GLU A O 1
ATOM 2541 N N . ASN A 1 330 ? -25.014 1.573 13.549 1.00 95.19 330 ASN A N 1
ATOM 2542 C CA . ASN A 1 330 ? -25.281 2.007 12.172 1.00 95.19 330 ASN A CA 1
ATOM 2543 C C . ASN A 1 330 ? -24.928 3.482 11.937 1.00 95.19 330 ASN A C 1
ATOM 2545 O O . ASN A 1 330 ? -24.526 3.823 10.831 1.00 95.19 330 ASN A O 1
ATOM 2549 N N . SER A 1 331 ? -25.069 4.348 12.949 1.00 95.44 331 SER A N 1
ATOM 2550 C CA . SER A 1 331 ? -24.666 5.756 12.869 1.00 95.44 331 SER A CA 1
ATOM 2551 C C . SER A 1 331 ? -23.161 5.929 12.681 1.00 95.44 331 SER A C 1
ATOM 2553 O O . SER A 1 331 ? -22.763 6.754 11.863 1.00 95.44 331 SER A O 1
ATOM 2555 N N . ASP A 1 332 ? -22.343 5.136 13.377 1.00 96.44 332 ASP A N 1
ATOM 2556 C CA . ASP A 1 332 ? -20.882 5.176 13.264 1.00 96.44 332 ASP A CA 1
ATOM 2557 C C . ASP A 1 332 ? -20.449 4.720 11.869 1.00 96.44 332 ASP A C 1
ATOM 2559 O O . ASP A 1 332 ? -19.659 5.395 11.209 1.00 96.44 332 ASP A O 1
ATOM 2563 N N . ILE A 1 333 ? -21.025 3.613 11.382 1.00 97.44 333 ILE A N 1
ATOM 2564 C CA . ILE A 1 333 ? -20.777 3.095 10.027 1.00 97.44 333 ILE A CA 1
ATOM 2565 C C . ILE A 1 333 ? -21.132 4.159 8.987 1.00 97.44 333 ILE A C 1
ATOM 2567 O O . ILE A 1 333 ? -20.363 4.432 8.068 1.00 97.44 333 ILE A O 1
ATOM 2571 N N . ASP A 1 334 ? -22.290 4.792 9.143 1.00 94.69 334 ASP A N 1
ATOM 2572 C CA . ASP A 1 334 ? -22.775 5.842 8.258 1.00 94.69 334 ASP A CA 1
ATOM 2573 C C . ASP A 1 334 ? -21.866 7.077 8.222 1.00 94.69 334 ASP A C 1
ATOM 2575 O O . ASP A 1 334 ? -21.730 7.723 7.177 1.00 94.69 334 ASP A O 1
ATOM 2579 N N . GLU A 1 335 ? -21.301 7.455 9.368 1.00 96.94 335 GLU A N 1
ATOM 2580 C CA . GLU A 1 335 ? -20.363 8.566 9.501 1.00 96.94 335 GLU A CA 1
ATOM 2581 C C . GLU A 1 335 ? -19.020 8.220 8.866 1.00 96.94 335 GLU A C 1
ATOM 2583 O O . GLU A 1 335 ? -18.549 8.975 8.012 1.00 96.94 335 GLU A O 1
ATOM 2588 N N . ILE A 1 336 ? -18.461 7.045 9.164 1.00 98.19 336 ILE A N 1
ATOM 2589 C CA . ILE A 1 336 ? -17.239 6.542 8.522 1.00 98.19 336 ILE A CA 1
ATOM 2590 C C . ILE A 1 336 ? -17.424 6.476 7.002 1.00 98.19 336 ILE A C 1
ATOM 2592 O O . ILE A 1 336 ? -16.584 6.961 6.253 1.00 98.19 336 ILE A O 1
ATOM 2596 N N . VAL A 1 337 ? -18.554 5.971 6.511 1.00 96.62 337 VAL A N 1
ATOM 2597 C CA . VAL A 1 337 ? -18.861 5.931 5.072 1.00 96.62 337 VAL A CA 1
ATOM 2598 C C . VAL A 1 337 ? -18.956 7.334 4.468 1.00 96.62 337 VAL A C 1
ATOM 2600 O O . VAL A 1 337 ? -18.547 7.538 3.324 1.00 96.62 337 VAL A O 1
ATOM 2603 N N . ALA A 1 338 ? -19.469 8.323 5.207 1.00 94.00 338 ALA A N 1
ATOM 2604 C CA . ALA A 1 338 ? -19.461 9.715 4.759 1.00 94.00 338 ALA A CA 1
ATOM 2605 C C . ALA A 1 338 ? -18.032 10.271 4.645 1.00 94.00 338 ALA A C 1
ATOM 2607 O O . ALA A 1 338 ? -17.755 11.015 3.704 1.00 94.00 338 ALA A O 1
ATOM 2608 N N . PHE A 1 339 ? -17.132 9.881 5.551 1.00 95.94 339 PHE A N 1
ATOM 2609 C CA . PHE A 1 339 ? -15.704 10.174 5.439 1.00 95.94 339 PHE A CA 1
ATOM 2610 C C . PHE A 1 339 ? -15.067 9.467 4.234 1.00 95.94 339 PHE A C 1
ATOM 2612 O O . PHE A 1 339 ? -14.460 10.134 3.404 1.00 95.94 339 PHE A O 1
ATOM 2619 N N . LEU A 1 340 ? -15.276 8.162 4.047 1.00 95.62 340 LEU A N 1
ATOM 2620 C CA . LEU A 1 340 ? -14.713 7.417 2.911 1.00 95.62 340 LEU A CA 1
ATOM 2621 C C . LEU A 1 340 ? -15.166 7.967 1.548 1.00 95.62 340 LEU A C 1
ATOM 2623 O O . LEU A 1 340 ? -14.396 7.990 0.594 1.00 95.62 340 LEU A O 1
ATOM 2627 N N . ARG A 1 341 ? -16.399 8.478 1.449 1.00 92.94 341 ARG A N 1
ATOM 2628 C CA . ARG A 1 341 ? -16.891 9.178 0.246 1.00 92.94 341 ARG A CA 1
ATOM 2629 C C . ARG A 1 341 ? -16.171 10.494 -0.032 1.00 92.94 341 ARG A C 1
ATOM 2631 O O . ARG A 1 341 ? -16.156 10.930 -1.175 1.00 92.94 341 ARG A O 1
ATOM 2638 N N . SER A 1 342 ? -15.599 11.123 0.991 1.00 91.75 342 SER A N 1
ATOM 2639 C CA . SER A 1 342 ? -14.817 12.352 0.844 1.00 91.75 342 SER A CA 1
ATOM 2640 C C . SER A 1 342 ? -13.388 12.113 0.342 1.00 91.75 342 SER A C 1
ATOM 2642 O O . SER A 1 342 ? -12.722 13.073 -0.034 1.00 91.75 342 SER A O 1
ATOM 2644 N N . LEU A 1 343 ? -12.936 10.851 0.305 1.00 91.31 343 LEU A N 1
ATOM 2645 C CA . LEU A 1 343 ? -11.611 10.436 -0.176 1.00 91.31 343 LEU A CA 1
ATOM 2646 C C . LEU A 1 343 ? -11.529 10.298 -1.705 1.00 91.31 343 LEU A C 1
ATOM 2648 O O . LEU A 1 343 ? -10.518 9.843 -2.231 1.00 91.31 343 LEU A O 1
ATOM 2652 N N . GLY A 1 344 ? -12.593 10.634 -2.430 1.00 84.00 344 GLY A N 1
ATOM 2653 C CA . GLY A 1 344 ? -12.606 10.645 -3.888 1.00 84.00 344 GLY A CA 1
ATOM 2654 C C . GLY A 1 344 ? -13.295 11.887 -4.425 1.00 84.00 344 GLY A C 1
ATOM 2655 O O . GLY A 1 344 ? -14.000 12.591 -3.694 1.00 84.00 344 GLY A O 1
ATOM 2656 N N . ASP A 1 345 ? -13.099 12.158 -5.708 1.00 67.25 345 ASP A N 1
ATOM 2657 C CA . ASP A 1 345 ? -13.786 13.262 -6.362 1.00 67.25 345 ASP A CA 1
ATOM 2658 C C . ASP A 1 345 ? -15.229 12.873 -6.711 1.00 67.25 345 ASP A C 1
ATOM 2660 O O . ASP A 1 345 ? -15.504 12.091 -7.623 1.00 67.25 345 ASP A O 1
ATOM 2664 N N . SER A 1 346 ? -16.181 13.416 -5.952 1.00 50.81 346 SER A N 1
ATOM 2665 C CA . SER A 1 346 ? -17.609 13.231 -6.223 1.00 50.81 346 SER A CA 1
ATOM 2666 C C . SER A 1 346 ? -18.130 14.059 -7.407 1.00 50.81 346 SER A C 1
ATOM 2668 O O . SER A 1 346 ? -19.218 13.764 -7.896 1.00 50.81 346 SER A O 1
ATOM 2670 N N . LEU A 1 347 ? -17.392 15.082 -7.860 1.00 43.78 347 LEU A N 1
ATOM 2671 C CA . LEU A 1 347 ? -17.846 16.044 -8.873 1.00 43.78 347 LEU A CA 1
ATOM 2672 C C . LEU A 1 347 ? -17.347 15.705 -10.289 1.00 43.78 347 LEU A C 1
ATOM 2674 O O . LEU A 1 347 ? -18.075 15.955 -11.246 1.00 43.78 347 LEU A O 1
ATOM 2678 N N . GLY A 1 348 ? -16.188 15.057 -10.443 1.00 41.84 348 GLY A N 1
ATOM 2679 C CA . GLY A 1 348 ? -15.657 14.654 -11.754 1.00 41.84 348 GLY A CA 1
ATOM 2680 C C . GLY A 1 348 ? -16.256 13.374 -12.360 1.00 41.84 348 GLY A C 1
ATOM 2681 O O . GLY A 1 348 ? -16.204 13.181 -13.573 1.00 41.84 348 GLY A O 1
ATOM 2682 N N . MET A 1 349 ? -16.861 12.490 -11.556 1.00 45.81 349 MET A N 1
ATOM 2683 C CA . MET A 1 349 ? -17.324 11.171 -12.036 1.00 45.81 349 MET A CA 1
ATOM 2684 C C . MET A 1 349 ? -18.817 11.096 -12.406 1.00 45.81 349 MET A C 1
ATOM 2686 O O . MET A 1 349 ? -19.275 10.063 -12.900 1.00 45.81 349 MET A O 1
ATOM 2690 N N . VAL A 1 350 ? -19.583 12.183 -12.230 1.00 32.81 350 VAL A N 1
ATOM 2691 C CA . VAL A 1 350 ? -20.972 12.310 -12.716 1.00 32.81 350 VAL A CA 1
ATOM 2692 C C . VAL A 1 350 ? -21.211 13.716 -13.283 1.00 32.81 350 VAL A C 1
ATOM 2694 O O . VAL A 1 350 ? -21.770 14.575 -12.617 1.00 32.81 350 VAL A O 1
ATOM 2697 N N . GLY A 1 351 ? -20.809 13.925 -14.539 1.00 30.77 351 GLY A N 1
ATOM 2698 C CA . GLY A 1 351 ? -21.380 14.916 -15.460 1.00 30.77 351 GLY A CA 1
ATOM 2699 C C . GLY A 1 351 ? -21.648 16.330 -14.929 1.00 30.77 351 GLY A C 1
ATOM 2700 O O . GLY A 1 351 ? -22.806 16.707 -14.773 1.00 30.77 351 GLY A O 1
ATOM 2701 N N . ASP A 1 352 ? -20.603 17.149 -14.819 1.00 26.17 352 ASP A N 1
ATOM 2702 C CA . ASP A 1 352 ? -20.710 18.600 -15.002 1.00 26.17 352 ASP A CA 1
ATOM 2703 C C . ASP A 1 352 ? -19.516 19.089 -15.836 1.00 26.17 352 ASP A C 1
ATOM 2705 O O . ASP A 1 352 ? -18.379 19.123 -15.377 1.00 26.17 352 ASP A O 1
ATOM 2709 N N . CYS A 1 353 ? -19.765 19.453 -17.096 1.00 26.94 353 CYS A N 1
ATOM 2710 C CA . CYS A 1 353 ? -18.749 19.942 -18.034 1.00 26.94 353 CYS A CA 1
ATOM 2711 C C . CYS A 1 353 ? -18.305 21.395 -17.760 1.00 26.94 353 CYS A C 1
ATOM 2713 O O . CYS A 1 353 ? -17.847 22.066 -18.684 1.00 26.94 353 CYS A O 1
ATOM 2715 N N . SER A 1 354 ? -18.481 21.916 -16.542 1.00 27.19 354 SER A N 1
ATOM 2716 C CA . SER A 1 354 ? -18.175 23.315 -16.213 1.00 27.19 354 SER A CA 1
ATOM 2717 C C . SER A 1 354 ? -17.137 23.524 -15.105 1.00 27.19 354 SER A C 1
ATOM 2719 O O . SER A 1 354 ? -16.780 24.673 -14.838 1.00 27.19 354 SER A O 1
ATOM 2721 N N . VAL A 1 355 ? -16.580 22.456 -14.518 1.00 30.44 355 VAL A N 1
ATOM 2722 C CA . VAL A 1 355 ? -15.529 22.560 -13.492 1.00 30.44 355 VAL A CA 1
ATOM 2723 C C . VAL A 1 355 ? -14.265 21.844 -13.966 1.00 30.44 355 VAL A C 1
ATOM 2725 O O . VAL A 1 355 ? -14.177 20.622 -13.960 1.00 30.44 355 VAL A O 1
ATOM 2728 N N . SER A 1 356 ? -13.280 22.630 -14.397 1.00 30.23 356 SER A N 1
ATOM 2729 C CA . SER A 1 356 ? -11.927 22.201 -14.763 1.00 30.23 356 SER A CA 1
ATOM 2730 C C . SER A 1 356 ? -11.089 21.881 -13.514 1.00 30.23 356 SER A C 1
ATOM 2732 O O . SER A 1 356 ? -10.138 22.597 -13.200 1.00 30.23 356 SER A O 1
ATOM 2734 N N . GLY A 1 357 ? -11.489 20.860 -12.757 1.00 33.41 357 GLY A N 1
ATOM 2735 C CA . GLY A 1 357 ? -10.636 20.235 -11.743 1.00 33.41 357 GLY A CA 1
ATOM 2736 C C . GLY A 1 357 ? -9.711 19.223 -12.419 1.00 33.41 357 GLY A C 1
ATOM 2737 O O . GLY A 1 357 ? -10.153 18.524 -13.327 1.00 33.41 357 GLY A O 1
ATOM 2738 N N . ASN A 1 358 ? -8.440 19.178 -12.018 1.00 37.06 358 ASN A N 1
ATOM 2739 C CA . ASN A 1 358 ? -7.347 18.398 -12.621 1.00 37.06 358 ASN A CA 1
ATOM 2740 C C . ASN A 1 358 ? -7.553 16.866 -12.556 1.00 37.06 358 ASN A C 1
ATOM 2742 O O . ASN A 1 358 ? -6.807 16.158 -11.889 1.00 37.06 358 ASN A O 1
ATOM 2746 N N . TYR A 1 359 ? -8.526 16.330 -13.286 1.00 38.56 359 TYR A N 1
ATOM 2747 C CA . TYR A 1 359 ? -8.604 14.907 -13.604 1.00 38.56 359 TYR A CA 1
ATOM 2748 C C . TYR A 1 359 ? -8.481 14.742 -15.105 1.00 38.56 359 TYR A C 1
ATOM 2750 O O . TYR A 1 359 ? -9.451 14.785 -15.859 1.00 38.56 359 TYR A O 1
ATOM 2758 N N . GLY A 1 360 ? -7.228 14.600 -15.511 1.00 36.16 360 GLY A N 1
ATOM 2759 C CA . GLY A 1 360 ? -6.792 14.668 -16.886 1.00 36.16 360 GLY A CA 1
ATOM 2760 C C . GLY A 1 360 ? -5.954 15.918 -17.071 1.00 36.16 360 GLY A C 1
ATOM 2761 O O . GLY A 1 360 ? -6.460 17.038 -17.063 1.00 36.16 360 GLY A O 1
ATOM 2762 N N . ILE A 1 361 ? -4.674 15.718 -17.366 1.00 32.53 361 ILE A N 1
ATOM 2763 C CA . ILE A 1 361 ? -4.107 16.515 -18.446 1.00 32.53 361 ILE A CA 1
ATOM 2764 C C . ILE A 1 361 ? -5.094 16.299 -19.593 1.00 32.53 361 ILE A C 1
ATOM 2766 O O . ILE A 1 361 ? -5.212 15.184 -20.101 1.00 32.53 361 ILE A O 1
ATOM 2770 N N . THR A 1 362 ? -5.912 17.304 -19.914 1.00 32.16 362 THR A N 1
ATOM 2771 C CA . THR A 1 362 ? -6.667 17.301 -21.163 1.00 32.16 362 THR A CA 1
ATOM 2772 C C . THR A 1 362 ? -5.621 17.229 -22.261 1.00 32.16 362 THR A C 1
ATOM 2774 O O . THR A 1 362 ? -5.105 18.249 -22.712 1.00 32.16 362 THR A O 1
ATOM 2777 N N . LEU A 1 363 ? -5.288 16.009 -22.677 1.00 34.88 363 LEU A N 1
ATOM 2778 C CA . LEU A 1 363 ? -4.927 15.738 -24.049 1.00 34.88 363 LEU A CA 1
ATOM 2779 C C . LEU A 1 363 ? -6.178 16.125 -24.818 1.00 34.88 363 LEU A C 1
ATOM 2781 O O . LEU A 1 363 ? -7.120 15.343 -24.941 1.00 34.88 363 LEU A O 1
ATOM 2785 N N . ASP A 1 364 ? -6.238 17.403 -25.190 1.00 28.20 364 ASP A N 1
ATOM 2786 C CA . ASP A 1 364 ? -7.215 17.914 -26.129 1.00 28.20 364 ASP A CA 1
ATOM 2787 C C . ASP A 1 364 ? -7.246 16.882 -27.260 1.00 28.20 364 ASP A C 1
ATOM 2789 O O . ASP A 1 364 ? -6.225 16.629 -27.903 1.00 28.20 364 ASP A O 1
ATOM 2793 N N . CYS A 1 365 ? -8.387 16.220 -27.474 1.00 29.50 365 CYS A N 1
ATOM 2794 C CA . CYS A 1 365 ? -8.544 15.184 -28.505 1.00 29.50 365 CYS A CA 1
ATOM 2795 C C . CYS A 1 365 ? -8.347 15.737 -29.934 1.00 29.50 365 CYS A C 1
ATOM 2797 O O . CYS A 1 365 ? -8.577 15.033 -30.916 1.00 29.50 365 CYS A O 1
ATOM 2799 N N . ASP A 1 366 ? -7.927 16.996 -30.042 1.00 30.39 366 ASP A N 1
ATOM 2800 C CA . ASP A 1 366 ? -7.378 17.653 -31.207 1.00 30.39 366 ASP A CA 1
ATOM 2801 C C . ASP A 1 366 ? -5.866 17.889 -30.995 1.00 30.39 366 ASP A C 1
ATOM 2803 O O . ASP A 1 366 ? -5.380 19.018 -30.945 1.00 30.39 366 ASP A O 1
ATOM 2807 N N . VAL A 1 367 ? -5.069 16.810 -30.936 1.00 34.41 367 VAL A N 1
ATOM 2808 C CA . VAL A 1 367 ? -3.601 16.880 -31.139 1.00 34.41 367 VAL A CA 1
ATOM 2809 C C . VAL A 1 367 ? -3.295 17.095 -32.631 1.00 34.41 367 VAL A C 1
ATOM 2811 O O . VAL A 1 367 ? -2.389 16.517 -33.228 1.00 34.41 367 VAL A O 1
ATOM 2814 N N . SER A 1 368 ? -4.081 17.958 -33.271 1.00 36.22 368 SER A N 1
ATOM 2815 C CA . SER A 1 368 ? -3.729 18.606 -34.511 1.00 36.22 368 SER A CA 1
ATOM 2816 C C . SER A 1 368 ? -3.636 20.105 -34.221 1.00 36.22 368 SER A C 1
ATOM 2818 O O . SER A 1 368 ? -4.617 20.799 -34.004 1.00 36.22 368 SER A O 1
ATOM 2820 N N . GLN A 1 369 ? -2.402 20.613 -34.247 1.00 35.84 369 GLN A N 1
ATOM 2821 C CA . GLN A 1 369 ? -2.077 22.043 -34.306 1.00 35.84 369 GLN A CA 1
ATOM 2822 C C . GLN A 1 369 ? -2.145 22.854 -33.001 1.00 35.84 369 GLN A C 1
ATOM 2824 O O . GLN A 1 369 ? -2.849 23.854 -32.928 1.00 35.84 369 GLN A O 1
ATOM 2829 N N . LYS A 1 370 ? -1.209 22.604 -32.082 1.00 30.03 370 LYS A N 1
ATOM 2830 C CA . LYS A 1 370 ? -0.284 23.668 -31.649 1.00 30.03 370 LYS A CA 1
ATOM 2831 C C . LYS A 1 370 ? 1.098 23.075 -31.418 1.00 30.03 370 LYS A C 1
ATOM 2833 O O . LYS A 1 370 ? 1.440 22.668 -30.318 1.00 30.03 370 LYS A O 1
ATOM 2838 N N . ALA A 1 371 ? 1.912 23.092 -32.470 1.00 33.94 371 ALA A N 1
ATOM 2839 C CA . ALA A 1 371 ? 3.346 23.221 -32.280 1.00 33.94 371 ALA A CA 1
ATOM 2840 C C . ALA A 1 371 ? 3.569 24.562 -31.563 1.00 33.94 371 ALA A C 1
ATOM 2842 O O . ALA A 1 371 ? 3.613 25.616 -32.195 1.00 33.94 371 ALA A O 1
ATOM 2843 N N . GLY A 1 372 ? 3.611 24.539 -30.229 1.00 34.06 372 GLY A N 1
ATOM 2844 C CA . GLY A 1 372 ? 4.442 25.503 -29.526 1.00 34.06 372 GLY A CA 1
ATOM 2845 C C . GLY A 1 372 ? 5.859 25.334 -30.060 1.00 34.06 372 GLY A C 1
ATOM 2846 O O . GLY A 1 372 ? 6.225 24.234 -30.476 1.00 34.06 372 GLY A O 1
ATOM 2847 N N . ASP A 1 373 ? 6.640 26.407 -30.087 1.00 35.16 373 ASP A N 1
ATOM 2848 C CA . ASP A 1 373 ? 8.037 26.418 -30.537 1.00 35.16 373 ASP A CA 1
ATOM 2849 C C . ASP A 1 373 ? 8.962 25.622 -29.581 1.00 35.16 373 ASP A C 1
ATOM 2851 O O . ASP A 1 373 ? 10.040 26.075 -29.194 1.00 35.16 373 ASP A O 1
ATOM 2855 N N . GLY A 1 374 ? 8.524 24.436 -29.153 1.00 36.12 374 GLY A N 1
ATOM 2856 C CA . GLY A 1 374 ? 9.280 23.449 -28.420 1.00 36.12 374 GLY A CA 1
ATOM 2857 C C . GLY A 1 374 ? 10.415 22.990 -29.308 1.00 36.12 374 GLY A C 1
ATOM 2858 O O . GLY A 1 374 ? 10.219 22.294 -30.305 1.00 36.12 374 GLY A O 1
ATOM 2859 N N . VAL A 1 375 ? 11.617 23.429 -28.950 1.00 35.97 375 VAL A N 1
ATOM 2860 C CA . VAL A 1 375 ? 12.860 22.835 -29.426 1.00 35.97 375 VAL A CA 1
ATOM 2861 C C . VAL A 1 375 ? 12.672 21.318 -29.359 1.00 35.97 375 VAL A C 1
ATOM 2863 O O . VAL A 1 375 ? 12.340 20.830 -28.276 1.00 35.97 375 VAL A O 1
ATOM 2866 N N . PRO A 1 376 ? 12.839 20.571 -30.468 1.00 37.69 376 PRO A N 1
ATOM 2867 C CA . PRO A 1 376 ? 12.786 19.122 -30.415 1.00 37.69 376 PRO A CA 1
ATOM 2868 C C . PRO A 1 376 ? 13.772 18.693 -29.336 1.00 37.69 376 PRO A C 1
ATOM 2870 O O . PRO A 1 376 ? 14.971 18.959 -29.473 1.00 37.69 376 PRO A O 1
ATOM 2873 N N . ARG A 1 377 ? 13.286 18.099 -28.242 1.00 44.12 377 ARG A N 1
ATOM 2874 C CA . ARG A 1 377 ? 14.184 17.387 -27.342 1.00 44.12 377 ARG A CA 1
ATOM 2875 C C . ARG A 1 377 ? 14.738 16.257 -28.193 1.00 44.12 377 ARG A C 1
ATOM 2877 O O . ARG A 1 377 ? 14.030 15.329 -28.568 1.00 44.12 377 ARG A O 1
ATOM 2884 N N . SER A 1 378 ? 15.981 16.430 -28.633 1.00 44.62 378 SER A N 1
ATOM 2885 C CA . SER A 1 378 ? 16.760 15.335 -29.183 1.00 44.62 378 SER A CA 1
ATOM 2886 C C . SER A 1 378 ? 16.705 14.206 -28.165 1.00 44.62 378 SER A C 1
ATOM 2888 O O . SER A 1 378 ? 16.800 14.510 -26.971 1.00 44.62 378 SER A O 1
ATOM 2890 N N . VAL A 1 379 ? 16.601 12.956 -28.636 1.00 52.66 379 VAL A N 1
ATOM 2891 C CA . VAL A 1 379 ? 16.895 11.749 -27.839 1.00 52.66 379 VAL A CA 1
ATOM 2892 C C . VAL A 1 379 ? 17.986 12.115 -26.842 1.00 52.66 379 VAL A C 1
ATOM 2894 O O . VAL A 1 379 ? 18.963 12.714 -27.308 1.00 52.66 379 VAL A O 1
ATOM 2897 N N . PRO A 1 380 ? 17.842 11.866 -25.527 1.00 58.66 380 PRO A N 1
ATOM 2898 C CA . PRO A 1 380 ? 18.894 12.182 -24.574 1.00 58.66 380 PRO A CA 1
ATOM 2899 C C . PRO A 1 380 ? 20.201 11.579 -25.090 1.00 58.66 380 PRO A C 1
ATOM 2901 O O . PRO A 1 380 ? 20.402 10.367 -25.046 1.00 58.66 380 PRO A O 1
ATOM 2904 N N . ILE A 1 381 ? 21.052 12.412 -25.699 1.00 65.94 381 ILE A N 1
ATOM 2905 C CA . ILE A 1 381 ? 22.286 11.930 -26.300 1.00 65.94 381 ILE A CA 1
ATOM 2906 C C . ILE A 1 381 ? 23.149 11.609 -25.100 1.00 65.94 381 ILE A C 1
ATOM 2908 O O . ILE A 1 381 ? 23.529 12.522 -24.359 1.00 65.94 381 ILE A O 1
ATOM 2912 N N . LEU A 1 382 ? 23.407 10.318 -24.890 1.00 77.75 382 LEU A N 1
ATOM 2913 C CA . LEU A 1 382 ? 24.299 9.901 -23.827 1.00 77.75 382 LEU A CA 1
ATOM 2914 C C . LEU A 1 382 ? 25.621 10.674 -23.974 1.00 77.75 382 LEU A C 1
ATOM 2916 O O . LEU A 1 382 ? 26.121 10.842 -25.095 1.00 77.75 382 LEU A O 1
ATOM 2920 N N . PRO A 1 383 ? 26.176 11.198 -22.869 1.00 82.81 383 PRO A N 1
ATOM 2921 C CA . PRO A 1 383 ? 27.468 11.860 -22.893 1.00 82.81 383 PRO A CA 1
ATOM 2922 C C . PRO A 1 383 ? 28.540 10.979 -23.539 1.00 82.81 383 PRO A C 1
ATOM 2924 O O . PRO A 1 383 ? 28.440 9.753 -23.553 1.00 82.81 383 PRO A O 1
ATOM 2927 N N . GLY A 1 384 ? 29.612 11.600 -24.039 1.00 84.44 384 GLY A N 1
ATOM 2928 C CA . GLY A 1 384 ? 30.728 10.843 -24.607 1.00 84.44 384 GLY A CA 1
ATOM 2929 C C . GLY A 1 384 ? 31.285 9.802 -23.614 1.00 84.44 384 GLY A C 1
ATOM 2930 O O . GLY A 1 384 ? 31.237 10.040 -22.404 1.00 84.44 384 GLY A O 1
ATOM 2931 N N . PRO A 1 385 ? 31.885 8.692 -24.088 1.00 84.69 385 PRO A N 1
ATOM 2932 C CA . PRO A 1 385 ? 32.187 7.515 -23.260 1.00 84.69 385 PRO A CA 1
ATOM 2933 C C . PRO A 1 385 ? 32.983 7.798 -21.979 1.00 84.69 385 PRO A C 1
ATOM 2935 O O . PRO A 1 385 ? 32.738 7.188 -20.946 1.00 84.69 385 PRO A O 1
ATOM 2938 N N . ALA A 1 386 ? 33.918 8.754 -22.025 1.00 84.88 386 ALA A N 1
ATOM 2939 C CA . ALA A 1 386 ? 34.717 9.141 -20.862 1.00 84.88 386 ALA A CA 1
ATOM 2940 C C . ALA A 1 386 ? 33.892 9.842 -19.768 1.00 84.88 386 ALA A C 1
ATOM 2942 O O . ALA A 1 386 ? 34.134 9.626 -18.584 1.00 84.88 386 ALA A O 1
ATOM 2943 N N . VAL A 1 387 ? 32.921 10.673 -20.160 1.00 89.12 387 VAL A N 1
ATOM 2944 C CA . VAL A 1 387 ? 32.012 11.339 -19.216 1.00 89.12 387 VAL A CA 1
ATOM 2945 C C . VAL A 1 387 ? 31.068 10.309 -18.611 1.00 89.12 387 VAL A C 1
ATOM 2947 O O . VAL A 1 387 ? 30.901 10.290 -17.398 1.00 89.12 387 VAL A O 1
ATOM 2950 N N . LEU A 1 388 ? 30.520 9.419 -19.442 1.00 89.88 388 LEU A N 1
ATOM 2951 C CA . LEU A 1 388 ? 29.590 8.386 -18.998 1.00 89.88 388 LEU A CA 1
ATOM 2952 C C . LEU A 1 388 ? 30.233 7.406 -18.010 1.00 89.88 388 LEU A C 1
ATOM 2954 O O . LEU A 1 388 ? 29.649 7.108 -16.976 1.00 89.88 388 LEU A O 1
ATOM 2958 N N . ALA A 1 389 ? 31.462 6.960 -18.287 1.00 88.38 389 ALA A N 1
ATOM 2959 C CA . ALA A 1 389 ? 32.213 6.105 -17.369 1.00 88.38 389 ALA A CA 1
ATOM 2960 C C . ALA A 1 389 ? 32.454 6.795 -16.015 1.00 88.38 389 ALA A C 1
ATOM 2962 O O . ALA A 1 389 ? 32.189 6.208 -14.969 1.00 88.38 389 ALA A O 1
ATOM 2963 N N . SER A 1 390 ? 32.871 8.068 -16.031 1.00 90.06 390 SER A N 1
ATOM 2964 C CA . SER A 1 390 ? 33.072 8.848 -14.803 1.00 90.06 390 SER A CA 1
ATOM 2965 C C . SER A 1 390 ? 31.774 9.042 -14.012 1.00 90.06 390 SER A C 1
ATOM 2967 O O . SER A 1 390 ? 31.798 8.965 -12.787 1.00 90.06 390 SER A O 1
ATOM 2969 N N . GLN A 1 391 ? 30.651 9.287 -14.692 1.00 93.00 391 GLN A N 1
ATOM 2970 C CA . GLN A 1 391 ? 29.336 9.403 -14.055 1.00 93.00 391 GLN A CA 1
ATOM 2971 C C . GLN A 1 391 ? 28.890 8.072 -13.446 1.00 93.00 391 GLN A C 1
ATOM 2973 O O . GLN A 1 391 ? 28.403 8.049 -12.319 1.00 93.00 391 GLN A O 1
ATOM 2978 N N . HIS A 1 392 ? 29.109 6.956 -14.150 1.00 94.56 392 HIS A N 1
ATOM 2979 C CA . HIS A 1 392 ? 28.807 5.618 -13.636 1.00 94.56 392 HIS A CA 1
ATOM 2980 C C . HIS A 1 392 ? 29.561 5.330 -12.343 1.00 94.56 392 HIS A C 1
ATOM 2982 O O . HIS A 1 392 ? 28.966 4.873 -11.374 1.00 94.56 392 HIS A O 1
ATOM 2988 N N . GLU A 1 393 ? 30.848 5.650 -12.279 1.00 93.50 393 GLU A N 1
ATOM 2989 C CA . GLU A 1 393 ? 31.647 5.463 -11.065 1.00 93.50 393 GLU A CA 1
ATOM 2990 C C . GLU A 1 393 ? 31.173 6.323 -9.886 1.00 93.50 393 GLU A C 1
ATOM 2992 O O . GLU A 1 393 ? 31.089 5.833 -8.752 1.00 93.50 393 GLU A O 1
ATOM 2997 N N . GLU A 1 394 ? 30.852 7.593 -10.143 1.00 95.12 394 GLU A N 1
ATOM 2998 C CA . GLU A 1 394 ? 30.340 8.517 -9.130 1.00 95.12 394 GLU A CA 1
ATOM 2999 C C . GLU A 1 394 ? 28.998 8.025 -8.579 1.00 95.12 394 GLU A C 1
ATOM 3001 O O . GLU A 1 394 ? 28.846 7.840 -7.369 1.00 95.12 394 GLU A O 1
ATOM 3006 N N . GLU A 1 395 ? 28.044 7.717 -9.456 1.00 95.94 395 GLU A N 1
ATOM 3007 C CA . GLU A 1 395 ? 26.716 7.271 -9.041 1.00 95.94 395 GLU A CA 1
ATOM 3008 C C . GLU A 1 395 ? 26.722 5.879 -8.407 1.00 95.94 395 GLU A C 1
ATOM 3010 O O . GLU A 1 395 ? 25.944 5.625 -7.484 1.00 95.94 395 GLU A O 1
ATOM 3015 N N . TYR A 1 396 ? 27.616 4.986 -8.836 1.00 96.62 396 TYR A N 1
ATOM 3016 C CA . TYR A 1 396 ? 27.818 3.698 -8.174 1.00 96.62 396 TYR A CA 1
ATOM 3017 C C . TYR A 1 396 ? 28.326 3.893 -6.739 1.00 96.62 396 TYR A C 1
ATOM 3019 O O . TYR A 1 396 ? 27.866 3.222 -5.812 1.00 96.62 396 TYR A O 1
ATOM 3027 N N . SER A 1 397 ? 29.249 4.838 -6.531 1.00 95.88 397 SER A N 1
ATOM 3028 C CA . SER A 1 397 ? 29.770 5.163 -5.198 1.00 95.88 397 SER A CA 1
ATOM 3029 C C . SER A 1 397 ? 28.677 5.725 -4.286 1.00 95.88 397 SER A C 1
ATOM 3031 O O . SER A 1 397 ? 28.568 5.305 -3.132 1.00 95.88 397 SER A O 1
ATOM 3033 N N . VAL A 1 398 ? 27.821 6.602 -4.819 1.00 96.19 398 VAL A N 1
ATOM 3034 C CA . VAL A 1 398 ? 26.629 7.108 -4.120 1.00 96.19 398 VAL A CA 1
ATOM 3035 C C . VAL A 1 398 ? 25.677 5.960 -3.776 1.00 96.19 398 VAL A C 1
ATOM 3037 O O . VAL A 1 398 ? 25.255 5.833 -2.627 1.00 96.19 398 VAL A O 1
ATOM 3040 N N . ALA A 1 399 ? 25.383 5.066 -4.724 1.00 96.81 399 ALA A N 1
ATOM 3041 C CA . ALA A 1 399 ? 24.517 3.912 -4.479 1.00 96.81 399 ALA A CA 1
ATOM 3042 C C . ALA A 1 399 ? 25.040 3.023 -3.339 1.00 96.81 399 ALA A C 1
ATOM 3044 O O . ALA A 1 399 ? 24.268 2.581 -2.484 1.00 96.81 399 ALA A O 1
ATOM 3045 N N . LEU A 1 400 ? 26.356 2.805 -3.285 1.00 96.88 400 LEU A N 1
ATOM 3046 C CA . LEU A 1 400 ? 26.982 2.041 -2.212 1.00 96.88 400 LEU A CA 1
ATOM 3047 C C . LEU A 1 400 ? 26.836 2.739 -0.856 1.00 96.88 400 LEU A C 1
ATOM 3049 O O . LEU A 1 400 ? 26.516 2.082 0.133 1.00 96.88 400 LEU A O 1
ATOM 3053 N N . GLU A 1 401 ? 27.039 4.056 -0.798 1.00 96.88 401 GLU A N 1
ATOM 3054 C CA . GLU A 1 401 ? 26.845 4.835 0.428 1.00 96.88 401 GLU A CA 1
ATOM 3055 C C . GLU A 1 401 ? 25.403 4.721 0.946 1.00 96.88 401 GLU A C 1
ATOM 3057 O O . GLU A 1 401 ? 25.190 4.449 2.131 1.00 96.88 401 GLU A O 1
ATOM 3062 N N . HIS A 1 402 ? 24.415 4.847 0.058 1.00 95.38 402 HIS A N 1
ATOM 3063 C CA . HIS A 1 402 ? 23.008 4.677 0.413 1.00 95.38 402 HIS A CA 1
ATOM 3064 C C . HIS A 1 402 ? 22.709 3.270 0.948 1.00 95.38 402 HIS A C 1
ATOM 3066 O O . HIS A 1 402 ? 22.078 3.144 2.000 1.00 95.38 402 HIS A O 1
ATOM 3072 N N . ALA A 1 403 ? 23.199 2.218 0.282 1.00 94.25 403 ALA A N 1
ATOM 3073 C CA . ALA A 1 403 ? 23.017 0.837 0.733 1.00 94.25 403 ALA A CA 1
ATOM 3074 C C . ALA A 1 403 ? 23.643 0.590 2.120 1.00 94.25 403 ALA A C 1
ATOM 3076 O O . ALA A 1 403 ? 23.038 -0.067 2.967 1.00 94.25 403 ALA A O 1
ATOM 3077 N N . VAL A 1 404 ? 24.819 1.173 2.385 1.00 95.56 404 VAL A N 1
ATOM 3078 C CA . VAL A 1 404 ? 25.518 1.077 3.678 1.00 95.56 404 VAL A CA 1
ATOM 3079 C C . VAL A 1 404 ? 24.763 1.794 4.801 1.00 95.56 404 VAL A C 1
ATOM 3081 O O . VAL A 1 404 ? 24.738 1.304 5.930 1.00 95.56 404 VAL A O 1
ATOM 3084 N N . GLN A 1 405 ? 24.154 2.948 4.521 1.00 96.56 405 GLN A N 1
ATOM 3085 C CA . GLN A 1 405 ? 23.434 3.742 5.524 1.00 96.56 405 GLN A CA 1
ATOM 3086 C C . GLN A 1 405 ? 22.015 3.231 5.811 1.00 96.56 405 GLN A C 1
ATOM 3088 O O . GLN A 1 405 ? 21.495 3.478 6.903 1.00 96.56 405 GLN A O 1
ATOM 3093 N N . ALA A 1 406 ? 21.388 2.531 4.860 1.00 96.12 406 ALA A N 1
ATOM 3094 C CA . ALA A 1 406 ? 19.987 2.123 4.942 1.00 96.12 406 ALA A CA 1
ATOM 3095 C C . ALA A 1 406 ? 19.612 1.356 6.230 1.00 96.12 406 ALA A C 1
ATOM 3097 O O . ALA A 1 406 ? 18.617 1.732 6.850 1.00 96.12 406 ALA A O 1
ATOM 3098 N N . PRO A 1 407 ? 20.392 0.367 6.723 1.00 96.44 407 PRO A N 1
ATOM 3099 C CA . PRO A 1 407 ? 20.083 -0.327 7.979 1.00 96.44 407 PRO A CA 1
ATOM 3100 C C . PRO A 1 407 ? 19.893 0.603 9.184 1.00 96.44 407 PRO A C 1
ATOM 3102 O O . PRO A 1 407 ? 18.983 0.408 9.991 1.00 96.44 407 PRO A O 1
ATOM 3105 N N . THR A 1 408 ? 20.742 1.628 9.302 1.00 97.25 408 THR A N 1
ATOM 3106 C CA . THR A 1 408 ? 20.668 2.605 10.395 1.00 97.25 408 THR A CA 1
ATOM 3107 C C . THR A 1 408 ? 19.402 3.446 10.274 1.00 97.25 408 THR A C 1
ATOM 3109 O O . THR A 1 408 ? 18.657 3.544 11.245 1.00 97.25 408 THR A O 1
ATOM 3112 N N . LYS A 1 409 ? 19.108 3.970 9.077 1.00 96.62 409 LYS A N 1
ATOM 3113 C CA . LYS A 1 409 ? 17.910 4.789 8.825 1.00 96.62 409 LYS A CA 1
ATOM 3114 C C . LYS A 1 409 ? 16.619 4.009 9.072 1.00 96.62 409 LYS A C 1
ATOM 3116 O O . LYS A 1 409 ? 15.732 4.489 9.768 1.00 96.62 409 LYS A O 1
ATOM 3121 N N . ILE A 1 410 ? 16.549 2.763 8.597 1.00 97.25 410 ILE A N 1
ATOM 3122 C CA . ILE A 1 410 ? 15.427 1.851 8.866 1.00 97.25 410 ILE A CA 1
ATOM 3123 C C . ILE A 1 410 ? 15.239 1.667 10.379 1.00 97.25 410 ILE A C 1
ATOM 3125 O O . ILE A 1 410 ? 14.124 1.788 10.886 1.00 97.25 410 ILE A O 1
ATOM 3129 N N . SER A 1 411 ? 16.320 1.413 11.123 1.00 96.56 411 SER A N 1
ATOM 3130 C CA . SER A 1 411 ? 16.247 1.248 12.579 1.00 96.56 411 SER A CA 1
ATOM 3131 C C . SER A 1 411 ? 15.772 2.517 13.297 1.00 96.56 411 SER A C 1
ATOM 3133 O O . SER A 1 411 ? 15.019 2.421 14.269 1.00 96.56 411 SER A O 1
ATOM 3135 N N . GLU A 1 412 ? 16.210 3.693 12.849 1.00 96.44 412 GLU A N 1
ATOM 3136 C CA . GLU A 1 412 ? 15.787 4.988 13.392 1.00 96.44 412 GLU A CA 1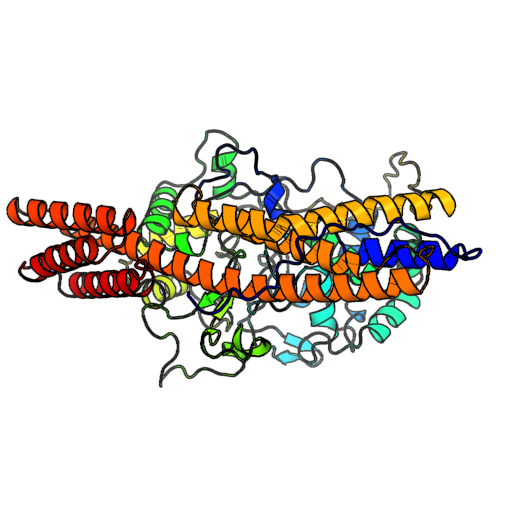
ATOM 3137 C C . GLU A 1 412 ? 14.293 5.234 13.133 1.00 96.44 412 GLU A C 1
ATOM 3139 O O . GLU A 1 412 ? 13.555 5.552 14.069 1.00 96.44 412 GLU A O 1
ATOM 3144 N N . GLU A 1 413 ? 13.803 4.980 11.917 1.00 96.12 413 GLU A N 1
ATOM 3145 C CA . GLU A 1 413 ? 12.379 5.115 11.581 1.00 96.12 413 GLU A CA 1
ATOM 3146 C C . GLU A 1 413 ? 11.495 4.129 12.360 1.00 96.12 413 GLU A C 1
ATOM 3148 O O . GLU A 1 413 ? 10.454 4.510 12.902 1.00 96.12 413 GLU A O 1
ATOM 3153 N N . MET A 1 414 ? 11.931 2.875 12.535 1.00 96.12 414 MET A N 1
ATOM 3154 C CA . MET A 1 414 ? 11.229 1.919 13.405 1.00 96.12 414 MET A CA 1
ATOM 3155 C C . MET A 1 414 ? 11.135 2.425 14.854 1.00 96.12 414 MET A C 1
ATOM 3157 O O . MET A 1 414 ? 10.126 2.205 15.532 1.00 96.12 414 MET A O 1
ATOM 3161 N N . GLN A 1 415 ? 12.165 3.110 15.358 1.00 94.25 415 GLN A N 1
ATOM 3162 C CA . GLN A 1 415 ? 12.144 3.703 16.695 1.00 94.25 415 GLN A CA 1
ATOM 3163 C C . GLN A 1 415 ? 11.196 4.910 16.775 1.00 94.25 415 GLN A C 1
ATOM 3165 O O . GLN A 1 415 ? 10.469 5.043 17.767 1.00 94.25 415 GLN A O 1
ATOM 3170 N N . ARG A 1 416 ? 11.158 5.761 15.744 1.00 94.00 416 ARG A N 1
ATOM 3171 C CA . ARG A 1 416 ? 10.218 6.891 15.652 1.00 94.00 416 ARG A CA 1
ATOM 3172 C C . ARG A 1 416 ? 8.765 6.417 15.683 1.00 94.00 416 ARG A C 1
ATOM 3174 O O . ARG A 1 416 ? 7.982 6.933 16.480 1.00 94.00 416 ARG A O 1
ATOM 3181 N N . ILE A 1 417 ? 8.434 5.378 14.912 1.00 93.25 417 ILE A N 1
ATOM 3182 C CA . ILE A 1 417 ? 7.101 4.750 14.917 1.00 93.25 417 ILE A CA 1
ATOM 3183 C C . ILE A 1 417 ? 6.782 4.187 16.306 1.00 93.25 417 ILE A C 1
ATOM 3185 O O . ILE A 1 417 ? 5.764 4.530 16.903 1.00 93.25 417 ILE A O 1
ATOM 3189 N N . ARG A 1 418 ? 7.680 3.373 16.878 1.00 89.75 418 ARG A N 1
ATOM 3190 C CA . ARG A 1 418 ? 7.456 2.736 18.189 1.00 89.75 418 ARG A CA 1
ATOM 3191 C C . ARG A 1 418 ? 7.247 3.749 19.317 1.00 89.75 418 ARG A C 1
ATOM 3193 O O . ARG A 1 418 ? 6.472 3.497 20.233 1.00 89.75 418 ARG A O 1
ATOM 3200 N N . SER A 1 419 ? 7.963 4.871 19.279 1.00 88.25 419 SER A N 1
ATOM 3201 C CA . SER A 1 419 ? 7.855 5.933 20.288 1.00 88.25 419 SER A CA 1
ATOM 3202 C C . SER A 1 419 ? 6.662 6.871 20.073 1.00 88.25 419 SER A C 1
ATOM 3204 O O . SER A 1 419 ? 6.406 7.719 20.927 1.00 88.25 419 SER A O 1
ATOM 3206 N N . GLY A 1 420 ? 5.922 6.722 18.967 1.00 88.25 420 GLY A N 1
ATOM 3207 C CA . GLY A 1 420 ? 4.793 7.583 18.613 1.00 88.25 420 GLY A CA 1
ATOM 3208 C C . GLY A 1 420 ? 5.201 8.971 18.114 1.00 88.25 420 GLY A C 1
ATOM 3209 O O . GLY A 1 420 ? 4.372 9.875 18.114 1.00 88.25 420 GLY A O 1
ATOM 3210 N N . GLN A 1 421 ? 6.462 9.162 17.706 1.00 91.00 421 GLN A N 1
ATOM 3211 C CA . GLN A 1 421 ? 6.920 10.405 17.068 1.00 91.00 421 GLN A CA 1
ATOM 3212 C C . GLN A 1 421 ? 6.352 10.577 15.654 1.00 91.00 421 GLN A C 1
ATOM 3214 O O . GLN A 1 421 ? 6.307 11.695 15.148 1.00 91.00 421 GLN A O 1
ATOM 3219 N N . VAL A 1 422 ? 5.957 9.470 15.021 1.00 92.06 422 VAL A N 1
ATOM 3220 C CA . VAL A 1 422 ? 5.340 9.411 13.692 1.00 92.06 422 VAL A CA 1
ATOM 3221 C C . VAL A 1 422 ? 4.144 8.471 13.774 1.00 92.06 422 VAL A C 1
ATOM 3223 O O . VAL A 1 422 ? 4.262 7.383 14.341 1.00 92.06 422 VAL A O 1
ATOM 3226 N N . ALA A 1 423 ? 3.001 8.883 13.226 1.00 91.94 423 ALA A N 1
ATOM 3227 C CA . ALA A 1 423 ? 1.754 8.119 13.307 1.00 91.94 423 ALA A CA 1
ATOM 3228 C C . ALA A 1 423 ? 1.440 7.269 12.055 1.00 91.94 423 ALA A C 1
ATOM 3230 O O . ALA A 1 423 ? 0.401 6.613 12.006 1.00 91.94 423 ALA A O 1
ATOM 3231 N N . HIS A 1 424 ? 2.324 7.273 11.053 1.00 94.88 424 HIS A N 1
ATOM 3232 C CA . HIS A 1 424 ? 2.177 6.562 9.779 1.00 94.88 424 HIS A CA 1
ATOM 3233 C C . HIS A 1 424 ? 3.455 5.788 9.399 1.00 94.88 424 HIS A C 1
ATOM 3235 O O . HIS A 1 424 ? 4.489 5.917 10.056 1.00 94.88 424 HIS A O 1
ATOM 3241 N N . TYR A 1 425 ? 3.391 4.965 8.345 1.00 95.88 425 TYR A N 1
ATOM 3242 C CA . TYR A 1 425 ? 4.464 4.006 8.001 1.00 95.88 425 TYR A CA 1
ATOM 3243 C C . TYR A 1 425 ? 5.301 4.355 6.766 1.00 95.88 425 TYR A C 1
ATOM 3245 O O . TYR A 1 425 ? 6.304 3.702 6.480 1.00 95.88 425 TYR A O 1
ATOM 3253 N N . ASP A 1 426 ? 4.913 5.403 6.054 1.00 94.50 426 ASP A N 1
ATOM 3254 C CA . ASP A 1 426 ? 5.496 5.810 4.775 1.00 94.50 426 ASP A CA 1
ATOM 3255 C C . ASP A 1 426 ? 7.021 5.978 4.780 1.00 94.50 426 ASP A C 1
ATOM 3257 O O . ASP A 1 426 ? 7.682 5.487 3.870 1.00 94.50 426 ASP A O 1
ATOM 3261 N N . PHE A 1 427 ? 7.602 6.650 5.781 1.00 94.75 427 PHE A N 1
ATOM 3262 C CA . PHE A 1 427 ? 9.047 6.919 5.791 1.00 94.75 427 PHE A CA 1
ATOM 3263 C C . PHE A 1 427 ? 9.877 5.654 5.990 1.00 94.75 427 PHE A C 1
ATOM 3265 O O . PHE A 1 427 ? 10.903 5.488 5.338 1.00 94.75 427 PHE A O 1
ATOM 3272 N N . LEU A 1 428 ? 9.391 4.714 6.803 1.00 96.62 428 LEU A N 1
ATOM 3273 C CA . LEU A 1 428 ? 10.030 3.410 6.940 1.00 96.62 428 LEU A CA 1
ATOM 3274 C C . LEU A 1 428 ? 10.010 2.641 5.611 1.00 96.62 428 LEU A C 1
ATOM 3276 O O . LEU A 1 428 ? 11.018 2.050 5.224 1.00 96.62 428 LEU A O 1
ATOM 3280 N N . GLN A 1 429 ? 8.881 2.676 4.895 1.00 95.94 429 GLN A N 1
ATOM 3281 C CA . GLN A 1 429 ? 8.784 2.050 3.576 1.00 95.94 429 GLN A CA 1
ATOM 3282 C C . GLN A 1 429 ? 9.664 2.743 2.540 1.00 95.94 429 GLN A C 1
ATOM 3284 O O . GLN A 1 429 ? 10.286 2.072 1.722 1.00 95.94 429 GLN A O 1
ATOM 3289 N N . TYR A 1 430 ? 9.760 4.070 2.589 1.00 95.25 430 TYR A N 1
ATOM 3290 C CA . TYR A 1 430 ? 10.656 4.831 1.731 1.00 95.25 430 TYR A CA 1
ATOM 3291 C C . TYR A 1 430 ? 12.113 4.381 1.905 1.00 95.25 430 TYR A C 1
ATOM 3293 O O . TYR A 1 430 ? 12.755 4.037 0.915 1.00 95.25 430 TYR A O 1
ATOM 3301 N N . GLU A 1 431 ? 12.620 4.301 3.141 1.00 96.12 431 GLU A N 1
ATOM 3302 C CA . GLU A 1 431 ? 14.006 3.870 3.390 1.00 96.12 431 GLU A CA 1
ATOM 3303 C C . GLU A 1 431 ? 14.270 2.447 2.869 1.00 96.12 431 GLU A C 1
ATOM 3305 O O . GLU A 1 431 ? 15.341 2.159 2.327 1.00 96.12 431 GLU A O 1
ATOM 3310 N N . HIS A 1 432 ? 13.277 1.557 2.956 1.00 96.38 432 HIS A N 1
ATOM 3311 C CA . HIS A 1 432 ? 13.375 0.214 2.385 1.00 96.38 432 HIS A CA 1
ATOM 3312 C C . HIS A 1 432 ? 13.369 0.199 0.854 1.00 96.38 432 HIS A C 1
ATOM 3314 O O . HIS A 1 432 ? 14.166 -0.514 0.241 1.00 96.38 432 HIS A O 1
ATOM 3320 N N . ILE A 1 433 ? 12.503 0.992 0.220 1.00 95.06 433 ILE A N 1
ATOM 3321 C CA . ILE A 1 433 ? 12.459 1.118 -1.241 1.00 95.06 433 ILE A CA 1
ATOM 3322 C C . ILE A 1 433 ? 13.786 1.672 -1.762 1.00 95.06 433 ILE A C 1
ATOM 3324 O O . ILE A 1 433 ? 14.337 1.119 -2.712 1.00 95.06 433 ILE A O 1
ATOM 3328 N N . GLU A 1 434 ? 14.336 2.709 -1.126 1.00 94.81 434 GLU A N 1
ATOM 3329 C CA . GLU A 1 434 ? 15.642 3.255 -1.500 1.00 94.81 434 GLU A CA 1
ATOM 3330 C C . GLU A 1 434 ? 16.741 2.200 -1.355 1.00 94.81 434 GLU A C 1
ATOM 3332 O O . GLU A 1 434 ? 17.540 2.021 -2.275 1.00 94.81 434 GLU A O 1
ATOM 3337 N N . MET A 1 435 ? 16.746 1.434 -0.258 1.00 96.12 435 MET A N 1
ATOM 3338 C CA . MET A 1 435 ? 17.684 0.324 -0.080 1.00 96.12 435 MET A CA 1
ATOM 3339 C C . MET A 1 435 ? 17.620 -0.668 -1.250 1.00 96.12 435 MET A C 1
ATOM 3341 O O . MET A 1 435 ? 18.659 -1.029 -1.800 1.00 96.12 435 MET A O 1
ATOM 3345 N N . LEU A 1 436 ? 16.417 -1.073 -1.667 1.00 95.06 436 LEU A N 1
ATOM 3346 C CA . LEU A 1 436 ? 16.213 -1.986 -2.796 1.00 95.06 436 LEU A CA 1
ATOM 3347 C C . LEU A 1 436 ? 16.654 -1.389 -4.132 1.00 95.06 436 LEU A C 1
ATOM 3349 O O . LEU A 1 436 ? 17.254 -2.087 -4.949 1.00 95.06 436 LEU A O 1
ATOM 3353 N N . ARG A 1 437 ? 16.348 -0.113 -4.382 1.00 94.44 437 ARG A N 1
ATOM 3354 C CA . ARG A 1 437 ? 16.756 0.596 -5.604 1.00 94.44 437 ARG A CA 1
ATOM 3355 C C . ARG A 1 437 ? 18.273 0.621 -5.743 1.00 94.44 437 ARG A C 1
ATOM 3357 O O . ARG A 1 437 ? 18.807 0.189 -6.762 1.00 94.44 437 ARG A O 1
ATOM 3364 N N . TYR A 1 438 ? 18.975 1.064 -4.702 1.00 96.62 438 TYR A N 1
ATOM 3365 C CA . TYR A 1 438 ? 20.432 1.144 -4.742 1.00 96.62 438 TYR A CA 1
ATOM 3366 C C . TYR A 1 438 ? 21.085 -0.241 -4.731 1.00 96.62 438 TYR A C 1
ATOM 3368 O O . TYR A 1 438 ? 22.014 -0.467 -5.500 1.00 96.62 438 TYR A O 1
ATOM 3376 N N . ALA A 1 439 ? 20.570 -1.206 -3.961 1.00 96.31 439 ALA A N 1
ATOM 3377 C CA . ALA A 1 439 ? 21.083 -2.578 -3.976 1.00 96.31 439 ALA A CA 1
ATOM 3378 C C . ALA A 1 439 ? 20.969 -3.241 -5.361 1.00 96.31 439 ALA A C 1
ATOM 3380 O O . ALA A 1 439 ? 21.894 -3.934 -5.779 1.00 96.31 439 ALA A O 1
ATOM 3381 N N . ARG A 1 440 ? 19.871 -3.006 -6.098 1.00 95.00 440 ARG A N 1
ATOM 3382 C CA . ARG A 1 440 ? 19.711 -3.477 -7.486 1.00 95.00 440 ARG A CA 1
ATOM 3383 C C . ARG A 1 440 ? 20.687 -2.811 -8.446 1.00 95.00 440 ARG A C 1
ATOM 3385 O O . ARG A 1 440 ? 21.292 -3.502 -9.262 1.00 95.00 440 ARG A O 1
ATOM 3392 N N . ALA A 1 441 ? 20.883 -1.501 -8.319 1.00 96.12 441 ALA A N 1
ATOM 3393 C CA . ALA A 1 441 ? 21.841 -0.763 -9.137 1.00 96.12 441 ALA A CA 1
ATOM 3394 C C . ALA A 1 441 ? 23.274 -1.308 -8.983 1.00 96.12 441 ALA A C 1
ATOM 3396 O O . ALA A 1 441 ? 23.988 -1.465 -9.972 1.00 96.12 441 ALA A O 1
ATOM 3397 N N . LEU A 1 442 ? 23.677 -1.690 -7.764 1.00 97.19 442 LEU A N 1
ATOM 3398 C CA . LEU A 1 442 ? 25.016 -2.229 -7.482 1.00 97.19 442 LEU A CA 1
ATOM 3399 C C . LEU A 1 442 ? 25.344 -3.531 -8.241 1.00 97.19 442 LEU A C 1
ATOM 3401 O O . LEU A 1 442 ? 26.517 -3.863 -8.390 1.00 97.19 442 LEU A O 1
ATOM 3405 N N . SER A 1 443 ? 24.357 -4.254 -8.782 1.00 96.31 443 SER A N 1
ATOM 3406 C CA . SER A 1 443 ? 24.606 -5.415 -9.655 1.00 96.31 443 SER A CA 1
ATOM 3407 C C . SER A 1 443 ? 25.236 -5.053 -11.007 1.00 96.31 443 SER A C 1
ATOM 3409 O O . SER A 1 443 ? 25.635 -5.950 -11.749 1.00 96.31 443 SER A O 1
ATOM 3411 N N . PHE A 1 444 ? 25.347 -3.762 -11.327 1.00 96.50 444 PHE A N 1
ATOM 3412 C CA . PHE A 1 444 ? 25.863 -3.250 -12.594 1.00 96.50 444 PHE A CA 1
ATOM 3413 C C . PHE A 1 444 ? 27.076 -2.334 -12.353 1.00 96.50 444 PHE A C 1
ATOM 3415 O O . PHE A 1 444 ? 26.951 -1.107 -12.402 1.00 96.50 444 PHE A O 1
ATOM 3422 N N . PRO A 1 445 ? 28.258 -2.906 -12.052 1.00 95.75 445 PRO A N 1
ATOM 3423 C CA . PRO A 1 445 ? 29.484 -2.141 -11.836 1.00 95.75 445 PRO A CA 1
ATOM 3424 C C . PRO A 1 445 ? 29.967 -1.440 -13.120 1.00 95.75 445 PRO A C 1
ATOM 3426 O O . PRO A 1 445 ? 29.670 -1.920 -14.221 1.00 95.75 445 PRO A O 1
ATOM 3429 N N . PRO A 1 446 ? 30.753 -0.349 -13.008 1.00 94.88 446 PRO A N 1
ATOM 3430 C CA . PRO A 1 446 ? 31.279 0.366 -14.167 1.00 94.88 446 PRO A CA 1
ATOM 3431 C C . PRO A 1 446 ? 32.086 -0.525 -15.116 1.00 94.88 446 PRO A C 1
ATOM 3433 O O . PRO A 1 446 ? 32.864 -1.391 -14.703 1.00 94.88 446 PRO A O 1
ATOM 3436 N N . ALA A 1 447 ? 31.899 -0.310 -16.421 1.00 90.00 447 ALA A N 1
ATOM 3437 C CA . ALA A 1 447 ? 32.422 -1.196 -17.463 1.00 90.00 447 ALA A CA 1
ATOM 3438 C C . ALA A 1 447 ? 33.957 -1.230 -17.554 1.00 90.00 447 ALA A C 1
ATOM 3440 O O . ALA A 1 447 ? 34.507 -2.186 -18.093 1.00 90.00 447 ALA A O 1
ATOM 3441 N N . ASN A 1 448 ? 34.642 -0.227 -17.014 1.00 87.12 448 ASN A N 1
ATOM 3442 C CA . ASN A 1 448 ? 36.097 -0.080 -17.002 1.00 87.12 448 ASN A CA 1
ATOM 3443 C C . ASN A 1 448 ? 36.786 -0.691 -15.772 1.00 87.12 448 ASN A C 1
ATOM 3445 O O . ASN A 1 448 ? 38.014 -0.714 -15.733 1.00 87.12 448 ASN A O 1
ATOM 3449 N N . VAL A 1 449 ? 36.034 -1.217 -14.799 1.00 88.06 449 VAL A N 1
ATOM 3450 C CA . VAL A 1 449 ? 36.604 -1.886 -13.620 1.00 88.06 449 VAL A CA 1
ATOM 3451 C C . VAL A 1 449 ? 37.242 -3.225 -14.000 1.00 88.06 449 VAL A C 1
ATOM 3453 O O . VAL A 1 449 ? 36.622 -4.035 -14.704 1.00 88.06 449 VAL A O 1
ATOM 3456 N N . GLU A 1 450 ? 38.454 -3.457 -13.481 1.00 88.62 450 GLU A N 1
ATOM 3457 C CA . GLU A 1 450 ? 39.220 -4.705 -13.607 1.00 88.62 450 GLU A CA 1
ATOM 3458 C C . GLU A 1 450 ? 38.431 -5.952 -13.186 1.00 88.62 450 GLU A C 1
ATOM 3460 O O . GLU A 1 450 ? 37.611 -5.920 -12.269 1.00 88.62 450 GLU A O 1
ATOM 3465 N N . SER A 1 451 ? 38.717 -7.091 -13.824 1.00 85.75 451 SER A N 1
ATOM 3466 C CA . SER A 1 451 ? 37.896 -8.309 -13.680 1.00 85.75 451 SER A CA 1
ATOM 3467 C C . SER A 1 451 ? 37.811 -8.829 -12.237 1.00 85.75 451 SER A C 1
ATOM 3469 O O . SER A 1 451 ? 36.724 -9.169 -11.776 1.00 85.75 451 SER A O 1
ATOM 3471 N N . GLU A 1 452 ? 38.929 -8.845 -11.502 1.00 88.31 452 GLU A N 1
ATOM 3472 C CA . GLU A 1 452 ? 38.971 -9.295 -10.099 1.00 88.31 452 GLU A CA 1
ATOM 3473 C C . GLU A 1 452 ? 38.167 -8.362 -9.175 1.00 88.31 452 GLU A C 1
ATOM 3475 O O . GLU A 1 452 ? 37.413 -8.814 -8.313 1.00 88.31 452 GLU A O 1
ATOM 3480 N N . GLN A 1 453 ? 38.273 -7.046 -9.390 1.00 90.62 453 GLN A N 1
ATOM 3481 C CA . GLN A 1 453 ? 37.508 -6.056 -8.628 1.00 90.62 453 GLN A CA 1
ATOM 3482 C C . GLN A 1 453 ? 36.014 -6.147 -8.943 1.00 90.62 453 GLN A C 1
ATOM 3484 O O . GLN A 1 453 ? 35.187 -6.094 -8.033 1.00 90.62 453 GLN A O 1
ATOM 3489 N N . ARG A 1 454 ? 35.663 -6.350 -10.216 1.00 91.38 454 ARG A N 1
ATOM 3490 C CA . ARG A 1 454 ? 34.280 -6.532 -10.656 1.00 91.38 454 ARG A CA 1
ATOM 3491 C C . ARG A 1 454 ? 33.626 -7.736 -9.986 1.00 91.38 454 ARG A C 1
ATOM 3493 O O . ARG A 1 454 ? 32.493 -7.626 -9.529 1.00 91.38 454 ARG A O 1
ATOM 3500 N N . GLU A 1 455 ? 34.326 -8.865 -9.899 1.00 93.00 455 GLU A N 1
ATOM 3501 C CA . GLU A 1 455 ? 33.812 -10.060 -9.223 1.00 93.00 455 GLU A CA 1
ATOM 3502 C C . GLU A 1 455 ? 33.529 -9.788 -7.736 1.00 93.00 455 GLU A C 1
ATOM 3504 O O . GLU A 1 455 ? 32.454 -10.123 -7.235 1.00 93.00 455 GLU A O 1
ATOM 3509 N N . ALA A 1 456 ? 34.437 -9.091 -7.045 1.00 93.50 456 ALA A N 1
ATOM 3510 C CA . ALA A 1 456 ? 34.229 -8.684 -5.656 1.00 93.50 456 ALA A CA 1
ATOM 3511 C C . ALA A 1 456 ? 33.026 -7.733 -5.488 1.00 93.50 456 ALA A C 1
ATOM 3513 O O . ALA A 1 456 ? 32.238 -7.896 -4.553 1.00 93.50 456 ALA A O 1
ATOM 3514 N N . MET A 1 457 ? 32.851 -6.774 -6.404 1.00 95.56 457 MET A N 1
ATOM 3515 C CA . MET A 1 457 ? 31.705 -5.855 -6.410 1.00 95.56 457 MET A CA 1
ATOM 3516 C C . MET A 1 457 ? 30.381 -6.600 -6.598 1.00 95.56 457 MET A C 1
ATOM 3518 O O . MET A 1 457 ? 29.428 -6.334 -5.871 1.00 95.56 457 MET A O 1
ATOM 3522 N N . LEU A 1 458 ? 30.327 -7.577 -7.509 1.00 96.00 458 LEU A N 1
ATOM 3523 C CA . LEU A 1 458 ? 29.129 -8.389 -7.746 1.00 96.00 458 LEU A CA 1
ATOM 3524 C C . LEU A 1 458 ? 28.767 -9.261 -6.535 1.00 96.00 458 LEU A C 1
ATOM 3526 O O . LEU A 1 458 ? 27.591 -9.375 -6.189 1.00 96.00 458 LEU A O 1
ATOM 3530 N N . LEU A 1 459 ? 29.763 -9.833 -5.848 1.00 95.44 459 LEU A N 1
ATOM 3531 C CA . LEU A 1 459 ? 29.539 -10.564 -4.596 1.00 95.44 459 LEU A CA 1
ATOM 3532 C C . LEU A 1 459 ? 28.966 -9.652 -3.503 1.00 95.44 459 LEU A C 1
ATOM 3534 O O . LEU A 1 459 ? 28.048 -10.052 -2.786 1.00 95.44 459 LEU A O 1
ATOM 3538 N N . GLN A 1 460 ? 29.478 -8.425 -3.385 1.00 95.44 460 GLN A N 1
ATOM 3539 C CA . GLN A 1 460 ? 28.955 -7.440 -2.442 1.00 95.44 460 GLN A CA 1
ATOM 3540 C C . GLN A 1 460 ? 27.533 -6.991 -2.814 1.00 95.44 460 GLN A C 1
ATOM 3542 O O . GLN A 1 460 ? 26.673 -6.897 -1.939 1.00 95.44 460 GLN A O 1
ATOM 3547 N N . ALA A 1 461 ? 27.255 -6.758 -4.097 1.00 96.00 461 ALA A N 1
ATOM 3548 C CA . ALA A 1 461 ? 25.925 -6.401 -4.582 1.00 96.00 461 ALA A CA 1
ATOM 3549 C C . ALA A 1 461 ? 24.889 -7.486 -4.250 1.00 96.00 461 ALA A C 1
ATOM 3551 O O . ALA A 1 461 ? 23.819 -7.175 -3.730 1.00 96.00 461 ALA A O 1
ATOM 3552 N N . ALA A 1 462 ? 25.238 -8.763 -4.444 1.00 96.75 462 ALA A N 1
ATOM 3553 C CA . ALA A 1 462 ? 24.373 -9.886 -4.085 1.00 96.75 462 ALA A CA 1
ATOM 3554 C C . ALA A 1 462 ? 24.052 -9.925 -2.577 1.00 96.75 462 ALA A C 1
ATOM 3556 O O . ALA A 1 462 ? 22.920 -10.213 -2.189 1.00 96.75 462 ALA A O 1
ATOM 3557 N N . GLN A 1 463 ? 25.020 -9.587 -1.715 1.00 96.44 463 GLN A N 1
ATOM 3558 C CA . GLN A 1 463 ? 24.785 -9.469 -0.270 1.00 96.44 463 GLN A CA 1
ATOM 3559 C C . GLN A 1 463 ? 23.830 -8.316 0.063 1.00 96.44 463 GLN A C 1
ATOM 3561 O O . GLN A 1 463 ? 22.962 -8.471 0.924 1.00 96.44 463 GLN A O 1
ATOM 3566 N N . TRP A 1 464 ? 23.957 -7.173 -0.617 1.00 96.50 464 TRP A N 1
ATOM 3567 C CA . TRP A 1 464 ? 23.052 -6.039 -0.421 1.00 96.50 464 TRP A CA 1
ATOM 3568 C C . TRP A 1 464 ? 21.629 -6.340 -0.877 1.00 96.50 464 TRP A C 1
ATOM 3570 O O . TRP A 1 464 ? 20.696 -6.006 -0.150 1.00 96.50 464 TRP A O 1
ATOM 3580 N N . GLN A 1 465 ? 21.456 -7.011 -2.016 1.00 95.50 465 GLN A N 1
ATOM 3581 C CA . GLN A 1 465 ? 20.141 -7.457 -2.485 1.00 95.50 465 GLN A CA 1
ATOM 3582 C C . GLN A 1 465 ? 19.499 -8.418 -1.486 1.00 95.50 465 GLN A C 1
ATOM 3584 O O . GLN A 1 465 ? 18.389 -8.171 -1.024 1.00 95.50 465 GLN A O 1
ATOM 3589 N N . GLN A 1 466 ? 20.242 -9.438 -1.047 1.00 95.62 466 GLN A N 1
ATOM 3590 C CA . GLN A 1 466 ? 19.756 -10.377 -0.039 1.00 95.62 466 GLN A CA 1
ATOM 3591 C C . GLN A 1 466 ? 19.361 -9.670 1.267 1.00 95.62 466 GLN A C 1
ATOM 3593 O O . GLN A 1 466 ? 18.354 -10.016 1.883 1.00 95.62 466 GLN A O 1
ATOM 3598 N N . SER A 1 467 ? 20.155 -8.691 1.705 1.00 94.81 467 SER A N 1
ATOM 3599 C CA . SER A 1 467 ? 19.852 -7.888 2.891 1.00 94.81 467 SER A CA 1
ATOM 3600 C C . SER A 1 467 ? 18.564 -7.085 2.696 1.00 94.81 467 SER A C 1
ATOM 3602 O O . SER A 1 467 ? 17.673 -7.139 3.541 1.00 94.81 467 SER A O 1
ATOM 3604 N N . ALA A 1 468 ? 18.420 -6.400 1.560 1.00 94.88 468 ALA A N 1
ATOM 3605 C CA . ALA A 1 468 ? 17.238 -5.608 1.242 1.00 94.88 468 ALA A CA 1
ATOM 3606 C C . ALA A 1 468 ? 15.960 -6.469 1.206 1.00 94.88 468 ALA A C 1
ATOM 3608 O O . ALA A 1 468 ? 14.942 -6.072 1.775 1.00 94.88 468 ALA A O 1
ATOM 3609 N N . ASP A 1 469 ? 16.029 -7.680 0.649 1.00 92.62 469 ASP A N 1
ATOM 3610 C CA . ASP A 1 469 ? 14.916 -8.638 0.653 1.00 92.62 469 ASP A CA 1
ATOM 3611 C C . ASP A 1 469 ? 14.552 -9.092 2.076 1.00 92.62 469 ASP A C 1
ATOM 3613 O O . ASP A 1 469 ? 13.378 -9.179 2.440 1.00 92.62 469 ASP A O 1
ATOM 3617 N N . GLN A 1 470 ? 15.551 -9.338 2.931 1.00 93.94 470 GLN A N 1
ATOM 3618 C CA . GLN A 1 470 ? 15.319 -9.694 4.335 1.00 93.94 470 GLN A CA 1
ATOM 3619 C C . GLN A 1 470 ? 14.648 -8.560 5.117 1.00 93.94 470 GLN A C 1
ATOM 3621 O O . GLN A 1 470 ? 13.773 -8.825 5.949 1.00 93.94 470 GLN A O 1
ATOM 3626 N N . TYR A 1 471 ? 15.023 -7.307 4.845 1.00 96.62 471 TYR A N 1
ATOM 3627 C CA . TYR A 1 471 ? 14.400 -6.147 5.479 1.00 96.62 471 TYR A CA 1
ATOM 3628 C C . TYR A 1 471 ? 12.915 -6.012 5.137 1.00 96.62 471 TYR A C 1
ATOM 3630 O O . TYR A 1 471 ? 12.174 -5.549 6.002 1.00 96.62 471 TYR A O 1
ATOM 3638 N N . GLU A 1 472 ? 12.447 -6.489 3.972 1.00 94.94 472 GLU A N 1
ATOM 3639 C CA . GLU A 1 472 ? 11.010 -6.486 3.645 1.00 94.94 472 GLU A CA 1
ATOM 3640 C C . GLU A 1 472 ? 10.205 -7.195 4.730 1.00 94.94 472 GLU A C 1
ATOM 3642 O O . GLU A 1 472 ? 9.245 -6.647 5.270 1.00 94.94 472 GLU A O 1
ATOM 3647 N N . LEU A 1 473 ? 10.629 -8.408 5.084 1.00 93.94 473 LEU A N 1
ATOM 3648 C CA . LEU A 1 473 ? 9.910 -9.238 6.041 1.00 93.94 473 LEU A CA 1
ATOM 3649 C C . LEU A 1 473 ? 10.077 -8.731 7.476 1.00 93.94 473 LEU A C 1
ATOM 3651 O O . LEU A 1 473 ? 9.127 -8.795 8.250 1.00 93.94 473 LEU A O 1
ATOM 3655 N N . ILE A 1 474 ? 11.246 -8.184 7.826 1.00 96.50 474 ILE A N 1
ATOM 3656 C CA . ILE A 1 474 ? 11.475 -7.560 9.140 1.00 96.50 474 ILE A CA 1
ATOM 3657 C C . ILE A 1 474 ? 10.548 -6.354 9.331 1.00 96.50 474 ILE A C 1
ATOM 3659 O O . ILE A 1 474 ? 9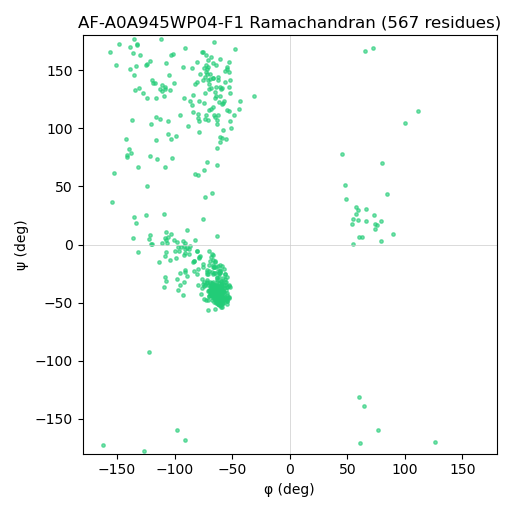.925 -6.212 10.386 1.00 96.50 474 ILE A O 1
ATOM 3663 N N . ILE A 1 475 ? 10.445 -5.497 8.314 1.00 97.62 475 ILE A N 1
ATOM 3664 C CA . ILE A 1 475 ? 9.575 -4.320 8.325 1.00 97.62 475 ILE A CA 1
ATOM 3665 C C . ILE A 1 475 ? 8.109 -4.753 8.332 1.00 97.62 475 ILE A C 1
ATOM 3667 O O . ILE A 1 475 ? 7.339 -4.234 9.137 1.00 97.62 475 ILE A O 1
ATOM 3671 N N . ALA A 1 476 ? 7.728 -5.739 7.515 1.00 96.50 476 ALA A N 1
ATOM 3672 C CA . ALA A 1 476 ? 6.376 -6.289 7.497 1.00 96.50 476 ALA A CA 1
ATOM 3673 C C . ALA A 1 476 ? 5.959 -6.832 8.874 1.00 96.50 476 ALA A C 1
ATOM 3675 O O . ALA A 1 476 ? 4.912 -6.452 9.393 1.00 96.50 476 ALA A O 1
ATOM 3676 N N . ASP A 1 477 ? 6.800 -7.665 9.495 1.00 95.69 477 ASP A N 1
ATOM 3677 C CA . ASP A 1 477 ? 6.573 -8.212 10.836 1.00 95.69 477 ASP A CA 1
ATOM 3678 C C . ASP A 1 477 ? 6.420 -7.089 11.874 1.00 95.69 477 ASP A C 1
ATOM 3680 O O . ASP A 1 477 ? 5.490 -7.097 12.684 1.00 95.69 477 ASP A O 1
ATOM 3684 N N . PHE A 1 478 ? 7.305 -6.089 11.832 1.00 96.62 478 PHE A N 1
ATOM 3685 C CA . PHE A 1 478 ? 7.252 -4.943 12.734 1.00 96.62 478 PHE A CA 1
ATOM 3686 C C . PHE A 1 478 ? 5.972 -4.119 12.573 1.00 96.62 478 PHE A C 1
ATOM 3688 O O . PHE A 1 478 ? 5.302 -3.851 13.570 1.00 96.62 478 PHE A O 1
ATOM 3695 N N . LEU A 1 479 ? 5.623 -3.732 11.345 1.00 97.00 479 LEU A N 1
ATOM 3696 C CA . LEU A 1 479 ? 4.453 -2.902 11.063 1.00 97.00 479 LEU A CA 1
ATOM 3697 C C . LEU A 1 479 ? 3.142 -3.625 11.377 1.00 97.00 479 LEU A C 1
ATOM 3699 O O . LEU A 1 479 ? 2.217 -2.984 11.870 1.00 97.00 479 LEU A O 1
ATOM 3703 N N . ARG A 1 480 ? 3.064 -4.949 11.180 1.00 94.75 480 ARG A N 1
ATOM 3704 C CA . ARG A 1 480 ? 1.909 -5.750 11.620 1.00 94.75 480 ARG A CA 1
ATOM 3705 C C . ARG A 1 480 ? 1.692 -5.655 13.120 1.00 94.75 480 ARG A C 1
ATOM 3707 O O . ARG A 1 480 ? 0.621 -5.260 13.568 1.00 94.75 480 ARG A O 1
ATOM 3714 N N . MET A 1 481 ? 2.732 -5.942 13.901 1.00 93.62 481 MET A N 1
ATOM 3715 C CA . MET A 1 481 ? 2.639 -5.864 15.362 1.00 93.62 481 MET A CA 1
ATOM 3716 C C . MET A 1 481 ? 2.292 -4.444 15.832 1.00 93.62 481 MET A C 1
ATOM 3718 O O . MET A 1 481 ? 1.451 -4.274 16.714 1.00 93.62 481 MET A O 1
ATOM 3722 N N . GLN A 1 482 ? 2.909 -3.414 15.238 1.00 94.50 482 GLN A N 1
ATOM 3723 C CA . GLN A 1 482 ? 2.631 -2.020 15.597 1.00 94.50 482 GLN A CA 1
ATOM 3724 C C . GLN A 1 482 ? 1.204 -1.592 15.256 1.00 94.50 482 GLN A C 1
ATOM 3726 O O . GLN A 1 482 ? 0.583 -0.897 16.062 1.00 94.50 482 GLN A O 1
ATOM 3731 N N . ALA A 1 483 ? 0.669 -2.003 14.106 1.00 95.50 483 ALA A N 1
ATOM 3732 C CA . ALA A 1 483 ? -0.695 -1.679 13.710 1.00 95.50 483 ALA A CA 1
ATOM 3733 C C . ALA A 1 483 ? -1.715 -2.309 14.665 1.00 95.50 483 ALA A C 1
ATOM 3735 O O . ALA A 1 483 ? -2.582 -1.601 15.174 1.00 95.50 483 ALA A O 1
ATOM 3736 N N . VAL A 1 484 ? -1.556 -3.598 14.990 1.00 95.12 484 VAL A N 1
ATOM 3737 C CA . VAL A 1 484 ? -2.445 -4.310 15.925 1.00 95.12 484 VAL A CA 1
ATOM 3738 C C . VAL A 1 484 ? -2.369 -3.722 17.335 1.00 95.12 484 VAL A C 1
ATOM 3740 O O . VAL A 1 484 ? -3.395 -3.508 17.978 1.00 95.12 484 VAL A O 1
ATOM 3743 N N . ALA A 1 485 ? -1.169 -3.403 17.825 1.00 93.50 485 ALA A N 1
ATOM 3744 C CA . ALA A 1 485 ? -1.019 -2.763 19.130 1.00 93.50 485 ALA A CA 1
ATOM 3745 C C . ALA A 1 485 ? -1.640 -1.354 19.158 1.00 93.50 485 ALA A C 1
ATOM 3747 O O . ALA A 1 485 ? -2.292 -0.977 20.134 1.00 93.50 485 ALA A O 1
ATOM 3748 N N . SER A 1 486 ? -1.468 -0.575 18.088 1.00 92.94 486 SER A N 1
ATOM 3749 C CA . SER A 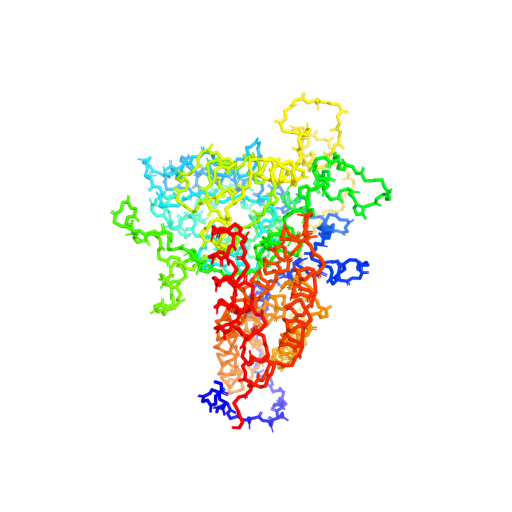1 486 ? -2.027 0.776 17.987 1.00 92.94 486 SER A CA 1
ATOM 3750 C C . SER A 1 486 ? -3.554 0.753 17.915 1.00 92.94 486 SER A C 1
ATOM 3752 O O . SER A 1 486 ? -4.206 1.520 18.629 1.00 92.94 486 SER A O 1
ATOM 3754 N N . SER A 1 487 ? -4.130 -0.153 17.120 1.00 95.19 487 SER A N 1
ATOM 3755 C CA . SER A 1 487 ? -5.580 -0.275 16.974 1.00 95.19 487 SER A CA 1
ATOM 3756 C C . SER A 1 487 ? -6.221 -0.762 18.268 1.00 95.19 487 SER A C 1
ATOM 3758 O O . SER A 1 487 ? -7.199 -0.175 18.733 1.00 95.19 487 SER A O 1
ATOM 3760 N N . ALA A 1 488 ? -5.617 -1.755 18.923 1.00 95.50 488 ALA A N 1
ATOM 3761 C CA . ALA A 1 488 ? -6.106 -2.268 20.190 1.00 95.50 488 ALA A CA 1
ATOM 3762 C C . ALA A 1 488 ? -6.040 -1.215 21.307 1.00 95.50 488 ALA A C 1
ATOM 3764 O O . ALA A 1 488 ? -6.956 -1.121 22.128 1.00 95.50 488 ALA A O 1
ATOM 3765 N N . ARG A 1 489 ? -5.018 -0.346 21.305 1.00 93.44 489 ARG A N 1
ATOM 3766 C CA . ARG A 1 489 ? -4.949 0.806 22.217 1.00 93.44 489 ARG A CA 1
ATOM 3767 C C . ARG A 1 489 ? -6.081 1.795 21.959 1.00 93.44 489 ARG A C 1
ATOM 3769 O O . ARG A 1 489 ? -6.749 2.184 22.916 1.00 93.44 489 ARG A O 1
ATOM 3776 N N . ALA A 1 490 ? -6.284 2.202 20.706 1.00 93.94 490 ALA A N 1
ATOM 3777 C CA . ALA A 1 490 ? -7.339 3.145 20.334 1.00 93.94 490 ALA A CA 1
ATOM 3778 C C . ALA A 1 490 ? -8.722 2.605 20.732 1.00 93.94 490 ALA A C 1
ATOM 3780 O O . ALA A 1 490 ? -9.474 3.270 21.443 1.00 93.94 490 ALA A O 1
ATOM 3781 N N . ASN A 1 491 ? -8.992 1.341 20.404 1.00 95.75 491 ASN A N 1
ATOM 3782 C CA . ASN A 1 491 ? -10.233 0.660 20.757 1.00 95.75 491 ASN A CA 1
ATOM 3783 C C . ASN A 1 491 ? -10.457 0.546 22.261 1.00 95.75 491 ASN A C 1
ATOM 3785 O O . ASN A 1 491 ? -11.575 0.746 22.733 1.00 95.75 491 ASN A O 1
ATOM 3789 N N . TYR A 1 492 ? -9.410 0.228 23.025 1.00 95.44 492 TYR A N 1
ATOM 3790 C CA . TYR A 1 492 ? -9.508 0.170 24.477 1.00 95.44 492 TYR A CA 1
ATOM 3791 C C . TYR A 1 492 ? -9.930 1.533 25.047 1.00 95.44 492 TYR A C 1
ATOM 3793 O O . TYR A 1 492 ? -10.859 1.606 25.849 1.00 95.44 492 TYR A O 1
ATOM 3801 N N . GLN A 1 493 ? -9.304 2.620 24.587 1.00 94.00 493 GLN A N 1
ATOM 3802 C CA . GLN A 1 493 ? -9.625 3.986 25.018 1.00 94.00 493 GLN A CA 1
ATOM 3803 C C . GLN A 1 493 ? -11.047 4.404 24.620 1.00 94.00 493 GLN A C 1
ATOM 3805 O O . GLN A 1 493 ? -11.778 4.962 25.440 1.00 94.00 493 GLN A O 1
ATOM 3810 N N . ASP A 1 494 ? -11.462 4.085 23.396 1.00 94.75 494 ASP A N 1
ATOM 3811 C CA . ASP A 1 494 ? -12.815 4.344 22.906 1.00 94.75 494 ASP A CA 1
ATOM 3812 C C . ASP A 1 494 ? -13.883 3.625 23.749 1.00 94.75 494 ASP A C 1
ATOM 3814 O O . ASP A 1 494 ? -14.875 4.221 24.170 1.00 94.75 494 ASP A O 1
ATOM 3818 N N . LEU A 1 495 ? -13.654 2.354 24.089 1.00 94.62 495 LEU A N 1
ATOM 3819 C CA . LEU A 1 495 ? -14.558 1.588 24.948 1.00 94.62 495 LEU A CA 1
ATOM 3820 C C . LEU A 1 495 ? -14.676 2.195 26.351 1.00 94.62 495 LEU A C 1
ATOM 3822 O O . LEU A 1 495 ? -15.788 2.298 26.877 1.00 94.62 495 LEU A O 1
ATOM 3826 N N . LEU A 1 496 ? -13.566 2.645 26.947 1.00 94.44 496 LEU A N 1
ATOM 3827 C CA . LEU A 1 496 ? -13.608 3.348 28.233 1.00 94.44 496 LEU A CA 1
ATOM 3828 C C . LEU A 1 496 ? -14.439 4.634 28.150 1.00 94.44 496 LEU A C 1
ATOM 3830 O O . LEU A 1 496 ? -15.240 4.907 29.051 1.00 94.44 496 LEU A O 1
ATOM 3834 N N . GLN A 1 497 ? -14.308 5.390 27.058 1.00 92.38 497 GLN A N 1
ATOM 3835 C CA . GLN A 1 497 ? -15.108 6.590 26.830 1.00 92.38 497 GLN A CA 1
ATOM 3836 C C . GLN A 1 497 ? -16.599 6.254 26.704 1.00 92.38 497 GLN A C 1
ATOM 3838 O O . GLN A 1 497 ? -17.433 6.910 27.335 1.00 92.38 497 GLN A O 1
ATOM 3843 N N . LEU A 1 498 ? -16.950 5.193 25.976 1.00 91.75 498 LEU A N 1
ATOM 3844 C CA . LEU A 1 498 ? -18.330 4.718 25.857 1.00 91.75 498 LEU A CA 1
ATOM 3845 C C . LEU A 1 498 ? -18.928 4.287 27.204 1.00 91.75 498 LEU A C 1
ATOM 3847 O O . LEU A 1 498 ? -20.110 4.533 27.446 1.00 91.75 498 LEU A O 1
ATOM 3851 N N . PHE A 1 499 ? -18.138 3.673 28.090 1.00 93.50 499 PHE A N 1
ATOM 3852 C CA . PHE A 1 499 ? -18.587 3.318 29.441 1.00 93.50 499 PHE A CA 1
ATOM 3853 C C . PHE A 1 499 ? -18.764 4.526 30.361 1.00 93.50 499 PHE A C 1
ATOM 3855 O O . PHE A 1 499 ? -19.545 4.448 31.305 1.00 93.50 499 PHE A O 1
ATOM 3862 N N . SER A 1 500 ? -18.063 5.634 30.106 1.00 90.25 500 SER A N 1
ATOM 3863 C CA . SER A 1 500 ? -18.130 6.835 30.950 1.00 90.25 500 SER A CA 1
ATOM 3864 C C . SER A 1 500 ? -19.455 7.599 30.820 1.00 90.25 500 SER A C 1
ATOM 3866 O O . SER A 1 500 ? -19.858 8.319 31.738 1.00 90.25 500 SER A O 1
ATOM 3868 N N . SER A 1 501 ? -20.161 7.436 29.697 1.00 88.00 501 SER A N 1
ATOM 3869 C CA . SER A 1 501 ? -21.403 8.157 29.417 1.00 88.00 501 SER A CA 1
ATOM 3870 C C . SER A 1 501 ? -22.517 7.750 30.386 1.00 88.00 501 SER A C 1
ATOM 3872 O O . SER A 1 501 ? -23.011 6.625 30.356 1.00 88.00 501 SER A O 1
ATOM 3874 N N . GLY A 1 502 ? -22.920 8.677 31.262 1.00 84.88 502 GLY A N 1
ATOM 3875 C CA . GLY A 1 502 ? -23.967 8.441 32.263 1.00 84.88 502 GLY A CA 1
ATOM 3876 C C . GLY A 1 502 ? -23.544 7.558 33.444 1.00 84.88 502 GLY A C 1
ATOM 3877 O O . GLY A 1 502 ? -24.409 7.099 34.189 1.00 84.88 502 GLY A O 1
ATOM 3878 N N . ALA A 1 503 ? -22.241 7.319 33.620 1.00 90.75 503 ALA A N 1
ATOM 3879 C CA . ALA A 1 503 ? -21.697 6.499 34.697 1.00 90.75 503 ALA A CA 1
ATOM 3880 C C . ALA A 1 503 ? -21.724 7.197 36.071 1.00 90.75 503 ALA A C 1
ATOM 3882 O O . ALA A 1 503 ? -21.639 8.422 36.172 1.00 90.75 503 ALA A O 1
ATOM 3883 N N . ASP A 1 504 ? -21.803 6.400 37.142 1.00 93.06 504 ASP A N 1
ATOM 3884 C CA . ASP A 1 504 ? -21.660 6.893 38.515 1.00 93.06 504 ASP A CA 1
ATOM 3885 C C . ASP A 1 504 ? -20.194 7.204 38.877 1.00 93.06 504 ASP A C 1
ATOM 3887 O O . ASP A 1 504 ? -19.252 6.808 38.190 1.00 93.06 504 ASP A O 1
ATOM 3891 N N . GLU A 1 505 ? -19.985 7.920 39.984 1.00 93.38 505 GLU A N 1
ATOM 3892 C CA . GLU A 1 505 ? -18.654 8.363 40.425 1.00 93.38 505 GLU A CA 1
ATOM 3893 C C . GLU A 1 505 ? -17.678 7.195 40.650 1.00 93.38 505 GLU A C 1
ATOM 3895 O O . GLU A 1 505 ? -16.497 7.285 40.307 1.00 93.38 505 GLU A O 1
ATOM 3900 N N . LYS A 1 506 ? -18.174 6.064 41.172 1.00 92.25 506 LYS A N 1
ATOM 3901 C CA . LYS A 1 506 ? -17.365 4.856 41.384 1.00 92.25 506 LYS A CA 1
ATOM 3902 C C . LYS A 1 506 ? -16.871 4.295 40.050 1.00 92.25 506 LYS A C 1
ATOM 3904 O O . LYS A 1 506 ? -15.694 3.964 39.919 1.00 92.25 506 LYS A O 1
ATOM 3909 N N . THR A 1 507 ? -17.763 4.191 39.072 1.00 93.19 507 THR A N 1
ATOM 3910 C CA . THR A 1 507 ? -17.464 3.706 37.725 1.00 93.19 507 THR A CA 1
ATOM 3911 C C . THR A 1 507 ? -16.480 4.637 37.031 1.00 93.19 507 THR A C 1
ATOM 3913 O O . THR A 1 507 ? -15.467 4.169 36.521 1.00 93.19 507 THR A O 1
ATOM 3916 N N . LEU A 1 508 ? -16.701 5.954 37.093 1.00 94.38 508 LEU A N 1
ATOM 3917 C CA . LEU A 1 508 ? -15.784 6.949 36.531 1.00 94.38 508 LEU A CA 1
ATOM 3918 C C . LEU A 1 508 ? -14.375 6.847 37.131 1.00 94.38 508 LEU A C 1
ATOM 3920 O O . LEU A 1 508 ? -13.392 6.912 36.396 1.00 94.38 508 LEU A O 1
ATOM 3924 N N . SER A 1 509 ? -14.260 6.623 38.444 1.00 95.00 509 SER A N 1
ATOM 3925 C CA . SER A 1 509 ? -12.961 6.421 39.095 1.00 95.00 509 SER A CA 1
ATOM 3926 C C . SER A 1 509 ? -12.242 5.162 38.596 1.00 95.00 509 SER A C 1
ATOM 3928 O O . SER A 1 509 ? -11.039 5.206 38.338 1.00 95.00 509 SER A O 1
ATOM 3930 N N . LEU A 1 510 ? -12.960 4.050 38.414 1.00 95.06 510 LEU A N 1
ATOM 3931 C CA . LEU A 1 510 ? -12.373 2.813 37.890 1.00 95.06 510 LEU A CA 1
ATOM 3932 C C . LEU A 1 510 ? -11.962 2.945 36.418 1.00 95.06 510 LEU A C 1
ATOM 3934 O O . LEU A 1 510 ? -10.880 2.489 36.053 1.00 95.06 510 LEU A O 1
ATOM 3938 N N . LEU A 1 511 ? -12.775 3.612 35.594 1.00 95.19 511 LEU A N 1
ATOM 3939 C CA . LEU A 1 511 ? -12.443 3.903 34.196 1.00 95.19 511 LEU A CA 1
ATOM 3940 C C . LEU A 1 511 ? -11.198 4.794 34.092 1.00 95.19 511 LEU A C 1
ATOM 3942 O O . LEU A 1 511 ? -10.321 4.518 33.279 1.00 95.19 511 LEU A O 1
ATOM 3946 N N . ALA A 1 512 ? -11.071 5.810 34.952 1.00 95.06 512 ALA A N 1
ATOM 3947 C CA . ALA A 1 512 ? -9.882 6.661 35.001 1.00 95.06 512 ALA A CA 1
ATOM 3948 C C . ALA A 1 512 ? -8.617 5.869 35.379 1.00 95.06 512 ALA A C 1
ATOM 3950 O O . ALA A 1 512 ? -7.571 6.043 34.755 1.00 95.06 512 ALA A O 1
ATOM 3951 N N . ASN A 1 513 ? -8.717 4.949 36.345 1.00 95.69 513 ASN A N 1
ATOM 3952 C CA . ASN A 1 513 ? -7.605 4.068 36.711 1.00 95.69 513 ASN A CA 1
ATOM 3953 C C . ASN A 1 513 ? -7.211 3.138 35.552 1.00 95.69 513 ASN A C 1
ATOM 3955 O O . ASN A 1 513 ? -6.025 2.965 35.271 1.00 95.69 513 ASN A O 1
ATOM 3959 N N . ALA A 1 514 ? -8.195 2.566 34.855 1.00 95.31 514 ALA A N 1
ATOM 3960 C CA . ALA A 1 514 ? -7.966 1.739 33.676 1.00 95.31 514 ALA A CA 1
ATOM 3961 C C . ALA A 1 514 ? -7.277 2.532 32.550 1.00 95.31 514 ALA A C 1
ATOM 3963 O O . ALA A 1 514 ? -6.268 2.076 32.009 1.00 95.31 514 ALA A O 1
ATOM 3964 N N . GLN A 1 515 ? -7.754 3.747 32.265 1.00 94.75 515 GLN A N 1
ATOM 3965 C CA . GLN A 1 515 ? -7.163 4.653 31.279 1.00 94.75 515 GLN A CA 1
ATOM 3966 C C . GLN A 1 515 ? -5.706 4.991 31.613 1.00 94.75 515 GLN A C 1
ATOM 3968 O O . GLN A 1 515 ? -4.843 4.957 30.739 1.00 94.75 515 GLN A O 1
ATOM 3973 N N . GLN A 1 516 ? -5.412 5.299 32.874 1.00 95.38 516 GLN A N 1
ATOM 3974 C CA . GLN A 1 516 ? -4.050 5.612 33.294 1.00 95.38 516 GLN A CA 1
ATOM 3975 C C . GLN A 1 516 ? -3.127 4.395 33.141 1.00 95.38 516 GLN A C 1
ATOM 3977 O O . GLN A 1 516 ? -2.033 4.509 32.591 1.00 95.38 516 GLN A O 1
ATOM 3982 N N . SER A 1 517 ? -3.591 3.213 33.550 1.00 94.75 517 SER A N 1
ATOM 3983 C CA . SER A 1 517 ? -2.779 1.994 33.497 1.00 94.75 517 SER A CA 1
ATOM 3984 C C . SER A 1 517 ? -2.410 1.552 32.075 1.00 94.75 517 SER A C 1
ATOM 3986 O O . SER A 1 517 ? -1.283 1.112 31.858 1.00 94.75 517 SER A O 1
ATOM 3988 N N . VAL A 1 518 ? -3.305 1.716 31.087 1.00 93.00 518 VAL A N 1
ATOM 3989 C CA . VAL A 1 518 ? -2.979 1.392 29.685 1.00 93.00 518 VAL A CA 1
ATOM 3990 C C . VAL A 1 518 ? -1.949 2.366 29.111 1.00 93.00 518 VAL A C 1
ATOM 3992 O O . VAL A 1 518 ? -1.068 1.954 28.358 1.00 93.00 518 VAL A O 1
ATOM 3995 N N . LEU A 1 519 ? -2.008 3.649 29.490 1.00 91.12 519 LEU A N 1
ATOM 3996 C CA . LEU A 1 519 ? -1.015 4.645 29.079 1.00 91.12 519 LEU A CA 1
ATOM 3997 C C . LEU A 1 519 ? 0.365 4.326 29.665 1.00 91.12 519 LEU A C 1
ATOM 3999 O O . LEU A 1 519 ? 1.356 4.369 28.940 1.00 91.12 519 LEU A O 1
ATOM 4003 N N . GLU A 1 520 ? 0.427 3.963 30.946 1.00 91.69 520 GLU A N 1
ATOM 4004 C CA . GLU A 1 520 ? 1.670 3.565 31.616 1.00 91.69 520 GLU A CA 1
ATOM 4005 C C . GLU A 1 520 ? 2.270 2.294 31.008 1.00 91.69 520 GLU A C 1
ATOM 4007 O O . GLU A 1 520 ? 3.468 2.260 30.721 1.00 91.69 520 GLU A O 1
ATOM 4012 N N . PHE A 1 521 ? 1.443 1.277 30.745 1.00 90.94 521 PHE A N 1
ATOM 4013 C CA . PHE A 1 521 ? 1.879 0.058 30.066 1.00 90.94 521 PHE A CA 1
ATOM 4014 C C . PHE A 1 521 ? 2.419 0.343 28.664 1.00 90.94 521 PHE A C 1
ATOM 4016 O O . PHE A 1 521 ? 3.477 -0.165 28.306 1.00 90.94 521 PHE A O 1
ATOM 4023 N N . TYR A 1 522 ? 1.746 1.194 27.889 1.00 84.62 522 TYR A N 1
ATOM 4024 C CA . TYR A 1 522 ? 2.193 1.514 26.536 1.00 84.62 522 TYR A CA 1
ATOM 4025 C C . TYR A 1 522 ? 3.514 2.298 26.518 1.00 84.62 522 TYR A C 1
ATOM 4027 O O . TYR A 1 522 ? 4.367 2.055 25.668 1.00 84.62 522 TYR A O 1
ATOM 4035 N N . VAL A 1 523 ? 3.701 3.236 27.453 1.00 85.44 523 VAL A N 1
ATOM 4036 C CA . VAL A 1 523 ? 4.943 4.021 27.564 1.00 85.44 523 VAL A CA 1
ATOM 4037 C C . VAL A 1 523 ? 6.105 3.160 28.059 1.00 85.44 523 VAL A C 1
ATOM 4039 O O . VAL A 1 523 ? 7.231 3.310 27.584 1.00 85.44 523 VAL A O 1
ATOM 4042 N N . GLN A 1 524 ? 5.852 2.265 29.014 1.00 86.81 524 GLN A N 1
ATOM 4043 C CA . GLN A 1 524 ? 6.882 1.431 29.620 1.00 86.81 524 GLN A CA 1
ATOM 4044 C C . GLN A 1 524 ? 6.385 -0.011 29.798 1.00 86.81 524 GLN A C 1
ATOM 4046 O O . GLN A 1 524 ? 6.045 -0.408 30.917 1.00 86.81 524 GLN A O 1
ATOM 4051 N N . PRO A 1 525 ? 6.381 -0.829 28.731 1.00 87.00 525 PRO A N 1
ATOM 4052 C CA . PRO A 1 525 ? 5.861 -2.189 28.802 1.00 87.00 525 PRO A CA 1
ATOM 4053 C C . PRO A 1 525 ? 6.798 -3.077 29.620 1.00 87.00 525 PRO A C 1
ATOM 4055 O O . PRO A 1 525 ? 7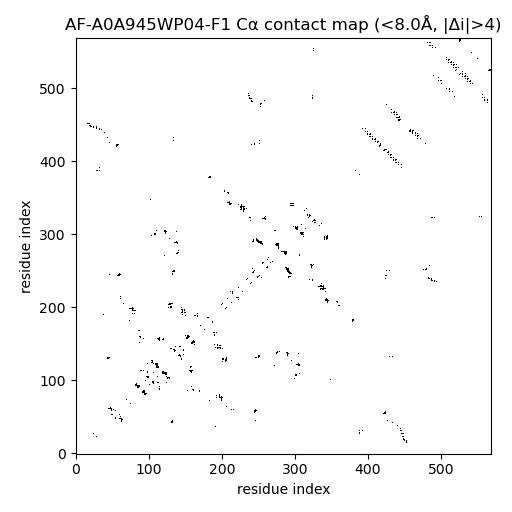.902 -3.411 29.193 1.00 87.00 525 PRO A O 1
ATOM 4058 N N . ASN A 1 526 ? 6.378 -3.434 30.832 1.00 90.62 526 ASN A N 1
ATOM 4059 C CA . ASN A 1 526 ? 7.085 -4.340 31.731 1.00 90.62 526 ASN A CA 1
ATOM 4060 C C . ASN A 1 526 ? 6.087 -5.124 32.595 1.00 90.62 526 ASN A C 1
ATOM 4062 O O . ASN A 1 526 ? 4.888 -4.853 32.569 1.00 90.62 526 ASN A O 1
ATOM 4066 N N . SER A 1 527 ? 6.579 -6.100 33.361 1.00 91.31 527 SER A N 1
ATOM 4067 C CA . SER A 1 527 ? 5.721 -6.962 34.180 1.00 91.31 527 SER A CA 1
ATOM 4068 C C . SER A 1 527 ? 4.876 -6.191 35.200 1.00 91.31 527 SER A C 1
ATOM 4070 O O . SER A 1 527 ? 3.736 -6.573 35.446 1.00 91.31 527 SER A O 1
ATOM 4072 N N . ASP A 1 528 ? 5.393 -5.102 35.776 1.00 92.81 528 ASP A N 1
ATOM 4073 C CA . ASP A 1 528 ? 4.666 -4.323 36.783 1.00 92.81 528 ASP A CA 1
ATOM 4074 C C . ASP A 1 528 ? 3.534 -3.519 36.134 1.00 92.81 528 ASP A C 1
ATOM 4076 O O . ASP A 1 528 ? 2.389 -3.583 36.588 1.00 92.81 528 ASP A O 1
ATOM 4080 N N . THR A 1 529 ? 3.820 -2.809 35.037 1.00 93.31 529 THR A N 1
ATOM 4081 C CA . THR A 1 529 ? 2.799 -2.038 34.307 1.00 93.31 529 THR A CA 1
ATOM 4082 C C . THR A 1 529 ? 1.746 -2.949 33.677 1.00 93.31 529 THR A C 1
ATOM 4084 O O . THR A 1 529 ? 0.562 -2.613 33.703 1.00 93.31 529 THR A O 1
ATOM 4087 N N . GLN A 1 530 ? 2.135 -4.141 33.207 1.00 93.81 530 GLN A N 1
ATOM 4088 C CA . GLN A 1 530 ? 1.201 -5.173 32.752 1.00 93.81 530 GLN A CA 1
ATOM 4089 C C . GLN A 1 530 ? 0.259 -5.616 33.877 1.00 93.81 530 GLN A C 1
ATOM 4091 O O . GLN A 1 530 ? -0.955 -5.625 33.688 1.00 93.81 530 GLN A O 1
ATOM 4096 N N . LEU A 1 531 ? 0.791 -5.974 35.052 1.00 94.44 531 LEU A N 1
ATOM 4097 C CA . LEU A 1 531 ? -0.025 -6.438 36.179 1.00 94.44 531 LEU A CA 1
ATOM 4098 C C . LEU A 1 531 ? -1.036 -5.376 36.621 1.00 94.44 531 LEU A C 1
ATOM 4100 O O . LEU A 1 531 ? -2.196 -5.697 36.895 1.00 94.44 531 LEU A O 1
ATOM 4104 N N . VAL A 1 532 ? -0.614 -4.108 36.668 1.00 94.81 532 VAL A N 1
ATOM 4105 C CA . VAL A 1 532 ? -1.505 -2.985 36.981 1.00 94.81 532 VAL A CA 1
ATOM 4106 C C . VAL A 1 532 ? -2.602 -2.872 35.922 1.00 94.81 532 VAL A C 1
ATOM 4108 O O . VAL A 1 532 ? -3.777 -2.817 36.290 1.00 94.81 532 VAL A O 1
ATOM 4111 N N . PHE A 1 533 ? -2.249 -2.921 34.637 1.00 94.62 533 PHE A N 1
ATOM 4112 C CA . PHE A 1 533 ? -3.197 -2.830 33.527 1.00 94.62 533 PHE A CA 1
ATOM 4113 C C . PHE A 1 533 ? -4.222 -3.977 33.505 1.00 94.62 533 PHE A C 1
ATOM 4115 O O . PHE A 1 533 ? -5.429 -3.754 33.392 1.00 94.62 533 PHE A O 1
ATOM 4122 N N . GLU A 1 534 ? -3.779 -5.217 33.699 1.00 94.62 534 GLU A N 1
ATOM 4123 C CA . GLU A 1 534 ? -4.680 -6.366 33.804 1.00 94.62 534 GLU A CA 1
ATOM 4124 C C . GLU A 1 534 ? -5.616 -6.242 35.014 1.00 94.62 534 GLU A C 1
ATOM 4126 O O . GLU A 1 534 ? -6.804 -6.566 34.930 1.00 94.62 534 GLU A O 1
ATOM 4131 N N . SER A 1 535 ? -5.097 -5.772 36.155 1.00 95.00 535 SER A N 1
ATOM 4132 C CA . SER A 1 535 ? -5.876 -5.636 37.389 1.00 95.00 535 SER A CA 1
ATOM 4133 C C . SER A 1 535 ? -6.943 -4.541 37.300 1.00 95.00 535 SER A C 1
ATOM 4135 O O . SER A 1 535 ? -8.077 -4.762 37.731 1.00 95.00 535 SER A O 1
ATOM 4137 N N . SER A 1 536 ? -6.613 -3.395 36.700 1.00 94.69 536 SER A N 1
ATOM 4138 C CA . SER A 1 536 ? -7.536 -2.275 36.515 1.00 94.69 536 SER A CA 1
ATOM 4139 C C . SER A 1 536 ? -8.646 -2.640 35.527 1.00 94.69 536 SER A C 1
ATOM 4141 O O . SER A 1 536 ? -9.815 -2.377 35.801 1.00 94.69 536 SER A O 1
ATOM 4143 N N . THR A 1 537 ? -8.306 -3.343 34.440 1.00 93.12 537 THR A N 1
ATOM 4144 C CA . THR A 1 537 ? -9.283 -3.862 33.474 1.00 93.12 537 THR A CA 1
ATOM 4145 C C . THR A 1 537 ? -10.210 -4.880 34.135 1.00 93.12 537 THR A C 1
ATOM 4147 O O . THR A 1 537 ? -11.427 -4.829 33.960 1.00 93.12 537 THR A O 1
ATOM 4150 N N . ARG A 1 538 ? -9.665 -5.781 34.967 1.00 92.62 538 ARG A N 1
ATOM 4151 C CA . ARG A 1 538 ? -10.459 -6.788 35.687 1.00 92.62 538 ARG A CA 1
ATOM 4152 C C . ARG A 1 538 ? -11.506 -6.161 36.604 1.00 92.62 538 ARG A C 1
ATOM 4154 O O . ARG A 1 538 ? -12.623 -6.669 36.663 1.00 92.62 538 ARG A O 1
ATOM 4161 N N . ALA A 1 539 ? -11.176 -5.054 37.267 1.00 92.38 539 ALA A N 1
ATOM 4162 C CA . ALA A 1 539 ? -12.107 -4.343 38.141 1.00 92.38 539 ALA A CA 1
ATOM 4163 C C . ALA A 1 539 ? -13.348 -3.811 37.395 1.00 92.38 539 ALA A C 1
ATOM 4165 O O . ALA A 1 539 ? -14.410 -3.667 37.999 1.00 92.38 539 ALA A O 1
ATOM 4166 N N . LEU A 1 540 ? -13.257 -3.571 36.080 1.00 91.12 540 LEU A N 1
ATOM 4167 C CA . LEU A 1 540 ? -14.401 -3.149 35.265 1.00 91.12 540 LEU A CA 1
ATOM 4168 C C . LEU A 1 540 ? -15.418 -4.278 35.040 1.00 91.12 540 LEU A C 1
ATOM 4170 O O . LEU A 1 540 ? -16.603 -3.999 34.872 1.00 91.12 540 LEU A O 1
ATOM 4174 N N . HIS A 1 541 ? -15.004 -5.549 35.097 1.00 84.56 541 HIS A N 1
ATOM 4175 C CA . HIS A 1 541 ? -15.925 -6.688 34.966 1.00 84.56 541 HIS A CA 1
ATOM 4176 C C . HIS A 1 541 ? -16.854 -6.870 36.165 1.00 84.56 541 HIS A C 1
ATOM 4178 O O . HIS A 1 541 ? -17.866 -7.557 36.058 1.00 84.56 541 HIS A O 1
ATOM 4184 N N . GLU A 1 542 ? -16.526 -6.261 37.302 1.00 81.19 542 GLU A N 1
ATOM 4185 C CA . GLU A 1 542 ? -17.367 -6.290 38.499 1.00 81.19 542 GLU A CA 1
ATOM 4186 C C . GLU A 1 542 ? -18.518 -5.269 38.425 1.00 81.19 542 GLU A C 1
ATOM 4188 O O . GLU A 1 542 ? -19.389 -5.240 39.298 1.00 81.19 542 GLU A O 1
ATOM 4193 N N . LEU A 1 543 ? -18.538 -4.429 37.384 1.00 84.12 543 LEU A N 1
ATOM 4194 C CA . LEU A 1 543 ? -19.563 -3.419 37.142 1.00 84.12 543 LEU A CA 1
ATOM 4195 C C . LEU A 1 543 ? -20.688 -3.960 36.251 1.00 84.12 543 LEU A C 1
ATOM 4197 O O . LEU A 1 543 ? -20.491 -4.830 35.406 1.00 84.12 543 LEU A O 1
ATOM 4201 N N . SER A 1 544 ? -21.891 -3.399 36.400 1.00 83.81 544 SER A N 1
ATOM 4202 C CA . SER A 1 544 ? -23.048 -3.711 35.543 1.00 83.81 544 SER A CA 1
ATOM 4203 C C . SER A 1 544 ? -22.973 -2.969 34.199 1.00 83.81 544 SER A C 1
ATOM 4205 O O . SER A 1 544 ? -23.835 -2.150 33.889 1.00 83.81 544 SER A O 1
ATOM 4207 N N . LEU A 1 545 ? -21.915 -3.219 33.423 1.00 86.12 545 LEU A N 1
ATOM 4208 C CA . LEU A 1 545 ? -21.692 -2.629 32.097 1.00 86.12 545 LEU A CA 1
ATOM 4209 C C . LEU A 1 545 ? -22.287 -3.500 30.979 1.00 86.12 545 LEU A C 1
ATOM 4211 O O . LEU A 1 545 ? -22.688 -4.643 31.199 1.00 86.12 545 LEU A O 1
ATOM 4215 N N . ASN A 1 546 ? -22.348 -2.951 29.761 1.00 90.06 546 ASN A N 1
ATOM 4216 C CA . ASN A 1 546 ? -22.806 -3.685 28.581 1.00 90.06 546 ASN A CA 1
ATOM 4217 C C . ASN A 1 546 ? -21.920 -4.937 28.348 1.00 90.06 546 ASN A C 1
ATOM 4219 O O . ASN A 1 546 ? -20.714 -4.778 28.143 1.00 90.06 546 ASN A O 1
ATOM 4223 N N . PRO A 1 547 ? -22.489 -6.161 28.339 1.00 90.88 547 PRO A N 1
ATOM 4224 C CA . PRO A 1 547 ? -21.704 -7.392 28.224 1.00 90.88 547 PRO A CA 1
ATOM 4225 C C . PRO A 1 547 ? -20.918 -7.524 26.917 1.00 90.88 547 PRO A C 1
ATOM 4227 O O . PRO A 1 547 ? -19.787 -7.993 26.945 1.00 90.88 547 PRO A O 1
ATOM 4230 N N . GLN A 1 548 ? -21.481 -7.087 25.786 1.00 92.19 548 GLN A N 1
ATOM 4231 C CA . GLN A 1 548 ? -20.806 -7.150 24.487 1.00 92.19 548 GLN A CA 1
ATOM 4232 C C . GLN A 1 548 ? -19.560 -6.262 24.487 1.00 92.19 548 GLN A C 1
ATOM 4234 O O . GLN A 1 548 ? -18.467 -6.733 24.194 1.00 92.19 548 GLN A O 1
ATOM 4239 N N . ARG A 1 549 ? -19.698 -5.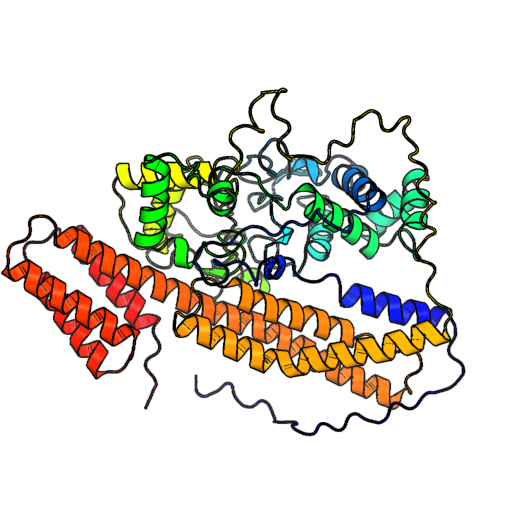009 24.934 1.00 93.12 549 ARG A N 1
ATOM 4240 C CA . ARG A 1 549 ? -18.571 -4.068 25.026 1.00 93.12 549 ARG A CA 1
ATOM 4241 C C . ARG A 1 549 ? -17.494 -4.535 26.012 1.00 93.12 549 ARG A C 1
ATOM 4243 O O . ARG A 1 549 ? -16.321 -4.231 25.825 1.00 93.12 549 ARG A O 1
ATOM 4250 N N . LEU A 1 550 ? -17.866 -5.271 27.063 1.00 92.75 550 LEU A N 1
ATOM 4251 C CA . LEU A 1 550 ? -16.893 -5.891 27.969 1.00 92.75 550 LEU A CA 1
ATOM 4252 C C . LEU A 1 550 ? -16.091 -7.010 27.288 1.00 92.75 550 LEU A C 1
ATOM 4254 O O . LEU A 1 550 ? -14.907 -7.151 27.586 1.00 92.75 550 LEU A O 1
ATOM 4258 N N . GLU A 1 551 ? -16.698 -7.794 26.394 1.00 93.62 551 GLU A N 1
ATOM 4259 C CA . GLU A 1 551 ? -15.962 -8.784 25.596 1.00 93.62 551 GLU A CA 1
ATOM 4260 C C . GLU A 1 551 ? -15.044 -8.110 24.568 1.00 93.62 551 GLU A C 1
ATOM 4262 O O . GLU A 1 551 ? -13.885 -8.511 24.451 1.00 93.62 551 GLU A O 1
ATOM 4267 N N . GLU A 1 552 ? -15.499 -7.030 23.916 1.00 95.38 552 GLU A N 1
ATOM 4268 C CA . GLU A 1 552 ? -14.635 -6.200 23.060 1.00 95.38 552 GLU A CA 1
ATOM 4269 C C . GLU A 1 552 ? -13.420 -5.694 23.853 1.00 95.38 552 GLU A C 1
ATOM 4271 O O . GLU A 1 552 ? -12.287 -5.831 23.401 1.00 95.38 552 GLU A O 1
ATOM 4276 N N . LEU A 1 553 ? -13.625 -5.197 25.081 1.00 95.19 553 LEU A N 1
ATOM 4277 C CA . LEU A 1 553 ? -12.548 -4.695 25.942 1.00 95.19 553 LEU A CA 1
ATOM 4278 C C . LEU A 1 553 ? -11.525 -5.787 26.299 1.00 95.19 553 LEU A C 1
ATOM 4280 O O . LEU A 1 553 ? -10.318 -5.540 26.257 1.00 95.19 553 LEU A O 1
ATOM 4284 N N . LYS A 1 554 ? -11.985 -7.005 26.620 1.00 93.50 554 LYS A N 1
ATOM 4285 C CA . LYS A 1 554 ? -11.100 -8.157 26.885 1.00 93.50 554 LYS A CA 1
ATOM 4286 C C . LYS A 1 554 ? -10.279 -8.538 25.662 1.00 93.50 554 LYS A C 1
ATOM 4288 O O . LYS A 1 554 ? -9.116 -8.915 25.803 1.00 93.50 554 LYS A O 1
ATOM 4293 N N . LEU A 1 555 ? -10.892 -8.487 24.482 1.00 95.50 555 LEU A N 1
ATOM 4294 C CA . LEU A 1 555 ? -10.212 -8.748 23.223 1.00 95.50 555 LEU A CA 1
ATOM 4295 C C . LEU A 1 555 ? -9.108 -7.711 22.985 1.00 95.50 555 LEU A C 1
ATOM 4297 O O . LEU A 1 555 ? -7.975 -8.109 22.729 1.00 95.50 555 LEU A O 1
ATOM 4301 N N . GLN A 1 556 ? -9.388 -6.419 23.192 1.00 95.81 556 GLN A N 1
ATOM 4302 C CA . GLN A 1 556 ? -8.371 -5.369 23.050 1.00 95.81 556 GLN A CA 1
ATOM 4303 C C . GLN A 1 556 ? -7.216 -5.529 24.046 1.00 95.81 556 GLN A C 1
ATOM 4305 O O . GLN A 1 556 ? -6.055 -5.396 23.664 1.00 95.81 556 GLN A O 1
ATOM 4310 N N . LEU A 1 557 ? -7.509 -5.865 25.310 1.00 94.25 557 LEU A N 1
ATOM 4311 C CA . LEU A 1 557 ? -6.475 -6.172 26.304 1.00 94.25 557 LEU A CA 1
ATOM 4312 C C . LEU A 1 557 ? -5.567 -7.309 25.813 1.00 94.25 557 LEU A C 1
ATOM 4314 O O . LEU A 1 557 ? -4.348 -7.189 25.874 1.00 94.25 557 LEU A O 1
ATOM 4318 N N . ARG A 1 558 ? -6.149 -8.398 25.299 1.00 94.12 558 ARG A N 1
ATOM 4319 C CA . ARG A 1 558 ? -5.382 -9.539 24.785 1.00 94.12 558 ARG A CA 1
ATOM 4320 C C . ARG A 1 558 ? -4.487 -9.140 23.611 1.00 94.12 558 ARG A C 1
ATOM 4322 O O . ARG A 1 558 ? -3.289 -9.398 23.662 1.00 94.12 558 ARG A O 1
ATOM 4329 N N . LEU A 1 559 ? -5.054 -8.469 22.606 1.00 93.81 559 LEU A N 1
ATOM 4330 C CA . LEU A 1 559 ? -4.319 -8.020 21.420 1.00 93.81 559 LEU A CA 1
ATOM 4331 C C . LEU A 1 559 ? -3.152 -7.095 21.796 1.00 93.81 559 LEU A C 1
ATOM 4333 O O . LEU A 1 559 ? -2.054 -7.254 21.264 1.00 93.81 559 LEU A O 1
ATOM 4337 N N . LEU A 1 560 ? -3.350 -6.186 22.757 1.00 91.81 560 LEU A N 1
ATOM 4338 C CA . LEU A 1 560 ? -2.283 -5.331 23.287 1.00 91.81 560 LEU A CA 1
ATOM 4339 C C . LEU A 1 560 ? -1.159 -6.135 23.944 1.00 91.81 560 LEU A C 1
ATOM 4341 O O . LEU A 1 560 ? 0.011 -5.910 23.643 1.00 91.81 560 LEU A O 1
ATOM 4345 N N . LEU A 1 561 ? -1.499 -7.061 24.841 1.00 90.38 561 LEU A N 1
ATOM 4346 C CA . LEU A 1 561 ? -0.506 -7.845 25.580 1.00 90.38 561 LEU A CA 1
ATOM 4347 C C . LEU A 1 561 ? 0.293 -8.792 24.674 1.00 90.38 561 LEU A C 1
ATOM 4349 O O . LEU A 1 561 ? 1.468 -9.034 24.934 1.00 90.38 561 LEU A O 1
ATOM 4353 N N . GLU A 1 562 ? -0.322 -9.311 23.610 1.00 90.12 562 GLU A N 1
ATOM 4354 C CA . GLU A 1 562 ? 0.335 -10.202 22.645 1.00 90.12 562 GLU A CA 1
ATOM 4355 C C . GLU A 1 562 ? 1.274 -9.455 21.682 1.00 90.12 562 GLU A C 1
ATOM 4357 O O . GLU A 1 562 ? 2.275 -10.024 21.244 1.00 90.12 562 GLU A O 1
ATOM 4362 N N . ASN A 1 563 ? 0.987 -8.183 21.375 1.00 87.62 563 ASN A N 1
ATOM 4363 C CA . ASN A 1 563 ? 1.693 -7.424 20.332 1.00 87.62 563 ASN A CA 1
ATOM 4364 C C . ASN A 1 563 ? 2.621 -6.322 20.863 1.00 87.62 563 ASN A C 1
ATOM 4366 O O . ASN A 1 563 ? 3.433 -5.775 20.112 1.00 87.62 563 ASN A O 1
ATOM 4370 N N . VAL A 1 564 ? 2.570 -6.012 22.160 1.00 82.19 564 VAL A N 1
ATOM 4371 C CA . VAL A 1 564 ? 3.534 -5.116 22.806 1.00 82.19 564 VAL A CA 1
ATOM 4372 C C . VAL A 1 564 ? 4.645 -5.947 23.441 1.00 82.19 564 VAL A C 1
ATOM 4374 O O . VAL A 1 564 ? 4.453 -6.664 24.420 1.00 82.19 564 VAL A O 1
ATOM 4377 N N . SER A 1 565 ? 5.852 -5.842 22.881 1.00 68.62 565 SER A N 1
ATOM 4378 C CA . SER A 1 565 ? 7.018 -6.558 23.402 1.00 68.62 565 SER A CA 1
ATOM 4379 C C . SER A 1 565 ? 7.409 -6.051 24.789 1.00 68.62 565 SER A C 1
ATOM 4381 O O . SER A 1 565 ? 7.846 -4.911 24.941 1.00 68.62 565 SER A O 1
ATOM 4383 N N . ILE A 1 566 ? 7.355 -6.934 25.783 1.00 58.69 566 ILE A N 1
ATOM 4384 C CA . ILE A 1 566 ? 8.003 -6.719 27.077 1.00 58.69 566 ILE A CA 1
ATOM 4385 C C . ILE A 1 566 ? 9.494 -7.029 26.901 1.00 58.69 566 ILE A C 1
ATOM 4387 O O . ILE A 1 566 ? 9.826 -8.137 26.461 1.00 58.69 566 ILE A O 1
ATOM 4391 N N . PRO A 1 567 ? 10.415 -6.098 27.213 1.00 44.06 567 PRO A N 1
ATOM 4392 C CA . PRO A 1 567 ? 11.839 -6.391 27.204 1.00 44.06 567 PRO A CA 1
ATOM 4393 C C . PRO A 1 567 ? 12.097 -7.605 28.100 1.00 44.06 567 PRO A C 1
ATOM 4395 O O . PRO A 1 567 ? 11.849 -7.560 29.304 1.00 44.06 567 PRO A O 1
ATOM 4398 N N . GLN A 1 568 ? 12.560 -8.714 27.519 1.00 33.12 568 GLN A N 1
ATOM 4399 C CA . GLN A 1 568 ? 12.992 -9.845 28.332 1.00 33.12 568 GLN A CA 1
ATOM 4400 C C . GLN A 1 568 ? 14.260 -9.438 29.081 1.00 33.12 568 GLN A C 1
ATOM 4402 O O . GLN A 1 568 ? 15.270 -9.142 28.432 1.00 33.12 568 GLN A O 1
ATOM 4407 N N . VAL A 1 569 ? 14.156 -9.412 30.416 1.00 28.59 569 VAL A N 1
ATOM 4408 C CA . VAL A 1 569 ? 15.239 -9.128 31.376 1.00 28.59 569 VAL A CA 1
ATOM 4409 C C . VAL A 1 569 ? 16.525 -9.867 31.011 1.00 28.59 569 VAL A C 1
ATOM 4411 O O . VAL A 1 569 ? 16.459 -11.059 30.618 1.00 28.59 569 VAL A O 1
#

Radius of gyration: 26.05 Å; Cα contacts (8 Å, |Δi|>4): 904; chains: 1; bounding box: 67×50×79 Å

Sequence (569 aa):
MKNILLFLFLSGAIQPALSYGDSVSQLEIESAWLAFSNARGEASLIRGDVEHPSANDIFRVIPDVGADSLDEEKLQLGFDLFREGRLSRDGSISCNSCHISMMGGVDRRPVSLGVDSALGTLNAPTIFNAALNFRQFWDGRALTLQEQALGPIENPAEFDHDRDGAVAVLKNIPDYVAAFDKLYPDGITAANLSDAIAYYETMNFTGLDSPFLRQFQDDQNSLSQKAIRGQQRFVEVGCASCHNGVNLGGNSYQQLGVAEPWYGDDKPASEADDGLFGRTGREQDRHVFKVPTLHNVATTGPWFHDGGVTSLQQAVDQMARHELGRYLENSDIDEIVAFLRSLGDSLGMVGDCSVSGNYGITLDCDVSQKAGDGVPRSVPILPGPAVLASQHEEEYSVALEHAVQAPTKISEEMQRIRSGQVAHYDFLQYEHIEMLRYARALSFPPANVESEQREAMLLQAAQWQQSADQYELIIADFLRMQAVASSARANYQDLLQLFSSGADEKTLSLLANAQQSVLEFYVQPNSDTQLVFESSTRALHELSLNPQRLEELKLQLRLLLENVSIPQV